Protein AF-0000000075353710 (afdb_homodimer)

Structure (mmCIF, N/CA/C/O backbone):
data_AF-0000000075353710-model_v1
#
loop_
_entity.id
_entity.type
_entity.pdbx_description
1 polymer 'Dual specificity protein phosphatase 4'
#
loop_
_atom_site.group_PDB
_atom_site.id
_atom_site.type_symbol
_atom_site.label_atom_id
_atom_site.label_alt_id
_atom_site.label_comp_id
_atom_site.label_asym_id
_atom_site.label_entity_id
_atom_site.label_seq_id
_atom_site.pdbx_PDB_ins_code
_atom_site.Cartn_x
_atom_site.Cartn_y
_atom_site.Cartn_z
_atom_site.occupancy
_atom_site.B_iso_or_equiv
_atom_site.auth_seq_id
_atom_site.auth_comp_id
_atom_site.auth_asym_id
_atom_site.auth_atom_id
_atom_site.pdbx_PDB_model_num
ATOM 1 N N . MET A 1 1 ? -8.117 -7.793 12.539 1 83.19 1 MET A N 1
ATOM 2 C CA . MET A 1 1 ? -7.996 -6.445 13.094 1 83.19 1 MET A CA 1
ATOM 3 C C . MET A 1 1 ? -7.031 -6.422 14.273 1 83.19 1 MET A C 1
ATOM 5 O O . MET A 1 1 ? -7.195 -7.184 15.227 1 83.19 1 MET A O 1
ATOM 9 N N . THR A 1 2 ? -5.949 -5.676 14.156 1 84.69 2 THR A N 1
ATOM 10 C CA . THR A 1 2 ? -4.992 -5.445 15.234 1 84.69 2 THR A CA 1
ATOM 11 C C . THR A 1 2 ? -4.996 -3.98 15.656 1 84.69 2 THR A C 1
ATOM 13 O O . THR A 1 2 ? -5.121 -3.086 14.812 1 84.69 2 THR A O 1
ATOM 16 N N . TYR A 1 3 ? -5 -3.76 16.984 1 93.5 3 TYR A N 1
ATOM 17 C CA . TYR A 1 3 ? -5.031 -2.369 17.422 1 93.5 3 TYR A CA 1
ATOM 18 C C . TYR A 1 3 ? -4.293 -2.203 18.75 1 93.5 3 TYR A C 1
ATOM 20 O O . TYR A 1 3 ? -4.004 -3.186 19.438 1 93.5 3 TYR A O 1
ATOM 28 N N . ASN A 1 4 ? -3.84 -0.973 19.094 1 96.5 4 ASN A N 1
ATOM 29 C CA . ASN A 1 4 ? -3.236 -0.579 20.359 1 96.5 4 ASN A CA 1
ATOM 30 C C . ASN A 1 4 ? -3.842 0.718 20.891 1 96.5 4 ASN A C 1
ATOM 32 O O . ASN A 1 4 ? -4.109 1.643 20.125 1 96.5 4 ASN A O 1
ATOM 36 N N . PHE A 1 5 ? -4.102 0.76 22.188 1 98.5 5 PHE A N 1
ATOM 37 C CA . PHE A 1 5 ? -4.402 2.021 22.844 1 98.5 5 PHE A CA 1
ATOM 38 C C . PHE A 1 5 ? -3.152 2.887 22.953 1 98.5 5 PHE A C 1
ATOM 40 O O . PHE A 1 5 ? -2.225 2.551 23.703 1 98.5 5 PHE A O 1
ATOM 47 N N . ILE A 1 6 ? -3.166 4.012 22.234 1 98.62 6 ILE A N 1
ATOM 48 C CA . ILE A 1 6 ? -2.07 4.961 22.375 1 98.62 6 ILE A CA 1
ATOM 49 C C . ILE A 1 6 ? -2.281 5.816 23.625 1 98.62 6 ILE A C 1
ATOM 51 O O . ILE A 1 6 ? -1.326 6.133 24.328 1 98.62 6 ILE A O 1
ATOM 55 N N . ARG A 1 7 ? -3.473 6.234 23.75 1 98.31 7 ARG A N 1
ATOM 56 C CA . ARG A 1 7 ? -4.043 6.844 24.953 1 98.31 7 ARG A CA 1
ATOM 57 C C . ARG A 1 7 ? -5.309 6.109 25.391 1 98.31 7 ARG A C 1
ATOM 59 O O . ARG A 1 7 ? -5.887 5.344 24.609 1 98.31 7 ARG A O 1
ATOM 66 N N . PRO A 1 8 ? -5.723 6.348 26.625 1 98.06 8 PRO A N 1
ATOM 67 C CA . PRO A 1 8 ? -6.941 5.668 27.062 1 98.06 8 PRO A CA 1
ATOM 68 C C . PRO A 1 8 ? -8.133 5.922 26.141 1 98.06 8 PRO A C 1
ATOM 70 O O . PRO A 1 8 ? -9.031 5.086 26.047 1 98.06 8 PRO A O 1
ATOM 73 N N . ASP A 1 9 ? -8.094 7.027 25.422 1 98.5 9 ASP A N 1
ATOM 74 C CA . ASP A 1 9 ? -9.242 7.383 24.594 1 98.5 9 ASP A CA 1
ATOM 75 C C . ASP A 1 9 ? -8.875 7.441 23.125 1 98.5 9 ASP A C 1
ATOM 77 O O . ASP A 1 9 ? -9.594 8.031 22.312 1 98.5 9 ASP A O 1
ATOM 81 N N . LEU A 1 10 ? -7.703 6.922 22.734 1 98.75 10 LEU A N 1
ATOM 82 C CA . LEU A 1 10 ? -7.23 6.992 21.359 1 98.75 10 LEU A CA 1
ATOM 83 C C . LEU A 1 10 ? -6.566 5.684 20.938 1 98.75 10 LEU A C 1
ATOM 85 O O . LEU A 1 10 ? -5.543 5.293 21.516 1 98.75 10 LEU A O 1
ATOM 89 N N . ILE A 1 11 ? -7.184 5.012 19.984 1 98.81 11 ILE A N 1
ATOM 90 C CA . ILE A 1 11 ? -6.699 3.729 19.484 1 98.81 11 ILE A CA 1
ATOM 91 C C . ILE A 1 11 ? -6.219 3.877 18.047 1 98.81 11 ILE A C 1
ATOM 93 O O . ILE A 1 11 ? -6.836 4.586 17.25 1 98.81 11 ILE A O 1
ATOM 97 N N . VAL A 1 12 ? -5.07 3.271 17.766 1 98.38 12 VAL A N 1
ATOM 98 C CA . VAL A 1 12 ? -4.582 3.133 16.391 1 98.38 12 VAL A CA 1
ATOM 99 C C . VAL A 1 12 ? -4.613 1.664 15.984 1 98.38 12 VAL A C 1
ATOM 101 O O . VAL A 1 12 ? -4.227 0.785 16.75 1 98.38 12 VAL A O 1
ATOM 104 N N . GLY A 1 13 ? -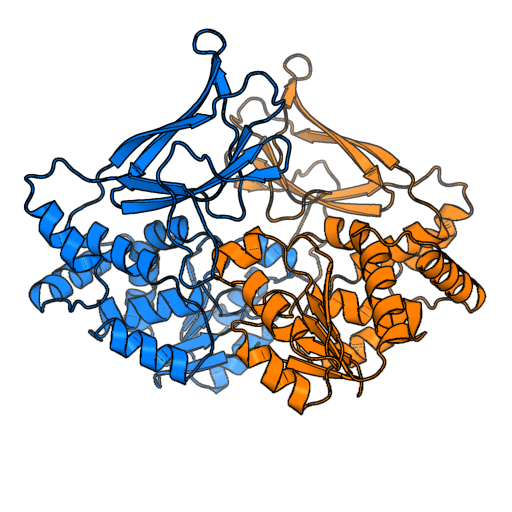5.117 1.434 14.742 1 95.62 13 GLY A N 1
ATOM 105 C CA . GLY A 1 13 ? -5.168 0.032 14.359 1 95.62 13 GLY A CA 1
ATOM 106 C C . GLY A 1 13 ? -5.34 -0.172 12.867 1 95.62 13 GLY A C 1
ATOM 107 O O . GLY A 1 13 ? -5.184 0.767 12.086 1 95.62 13 GLY A O 1
ATOM 108 N N . SER A 1 14 ? -5.555 -1.456 12.531 1 92.81 14 SER A N 1
ATOM 109 C CA . SER A 1 14 ? -5.781 -1.874 11.148 1 92.81 14 SER A CA 1
ATOM 110 C C . SER A 1 14 ? -7.266 -1.824 10.797 1 92.81 14 SER A C 1
ATOM 112 O O . SER A 1 14 ? -8.109 -1.581 11.664 1 92.81 14 SER A O 1
ATOM 114 N N . CYS A 1 15 ? -7.598 -2.018 9.633 1 93.12 15 CYS A N 1
ATOM 115 C CA . CYS A 1 15 ? -8.945 -1.779 9.125 1 93.12 15 CYS A CA 1
ATOM 116 C C . CYS A 1 15 ? -9.914 -2.846 9.617 1 93.12 15 CYS A C 1
ATOM 118 O O . CYS A 1 15 ? -9.508 -3.979 9.891 1 93.12 15 CYS A O 1
ATOM 120 N N . LEU A 1 16 ? -11.18 -2.439 9.734 1 92.75 16 LEU A N 1
ATOM 121 C CA . LEU A 1 16 ? -12.258 -3.4 9.938 1 92.75 16 LEU A CA 1
ATOM 122 C C . LEU A 1 16 ? -12.445 -4.277 8.703 1 92.75 16 LEU A C 1
ATOM 124 O O . LEU A 1 16 ? -12.25 -3.816 7.574 1 92.75 16 LEU A O 1
ATOM 128 N N . GLN A 1 17 ? -12.859 -5.473 8.938 1 86.12 17 GLN A N 1
ATOM 129 C CA . GLN A 1 17 ? -13.047 -6.398 7.828 1 86.12 17 GLN A CA 1
ATOM 130 C C . GLN A 1 17 ? -14.523 -6.715 7.609 1 86.12 17 GLN A C 1
ATOM 132 O O . GLN A 1 17 ? -14.945 -6.965 6.48 1 86.12 17 GLN A O 1
ATOM 137 N N . THR A 1 18 ? -15.266 -6.754 8.664 1 89.19 18 THR A N 1
ATOM 138 C CA . THR A 1 18 ? -16.672 -7.113 8.625 1 89.19 18 THR A CA 1
ATOM 139 C C . THR A 1 18 ? -17.484 -6.223 9.562 1 89.19 18 THR A C 1
ATOM 141 O O . THR A 1 18 ? -16.938 -5.566 10.445 1 89.19 18 THR A O 1
ATOM 144 N N . PRO A 1 19 ? -18.797 -6.191 9.359 1 93.12 19 PRO A N 1
ATOM 145 C CA . PRO A 1 19 ? -19.656 -5.434 10.266 1 93.12 19 PRO A CA 1
ATOM 146 C C . PRO A 1 19 ? -19.516 -5.863 11.719 1 93.12 19 PRO A C 1
ATOM 148 O O . PRO A 1 19 ? -19.594 -5.031 12.625 1 93.12 19 PRO A O 1
ATOM 151 N N . GLU A 1 20 ? -19.203 -7.086 11.961 1 94.31 20 GLU A N 1
ATOM 152 C CA . GLU A 1 20 ? -19.062 -7.609 13.32 1 94.31 20 GLU A CA 1
ATOM 153 C C . GLU A 1 20 ? -17.891 -6.957 14.047 1 94.31 20 GLU A C 1
ATOM 155 O O . GLU A 1 20 ? -17.844 -6.949 15.281 1 94.31 20 GLU A O 1
ATOM 160 N N . ASP A 1 21 ? -16.969 -6.418 13.289 1 94.81 21 ASP A N 1
ATOM 161 C CA . ASP A 1 21 ? -15.852 -5.719 13.898 1 94.81 21 ASP A CA 1
ATOM 162 C C . ASP A 1 21 ? -16.312 -4.477 14.656 1 94.81 21 ASP A C 1
ATOM 164 O O . ASP A 1 21 ? -15.672 -4.039 15.609 1 94.81 21 ASP A O 1
ATOM 168 N N . VAL A 1 22 ? -17.422 -3.93 14.227 1 97.56 22 VAL A N 1
ATOM 169 C CA . VAL A 1 22 ? -18.016 -2.793 14.922 1 97.56 22 VAL A CA 1
ATOM 170 C C . VAL A 1 22 ? -18.391 -3.197 16.344 1 97.56 22 VAL A C 1
ATOM 172 O O . VAL A 1 22 ? -18.172 -2.438 17.297 1 97.56 22 VAL A O 1
ATOM 175 N N . ASP A 1 23 ? -18.953 -4.387 16.484 1 97.44 23 ASP A N 1
ATOM 176 C CA . ASP A 1 23 ? -19.328 -4.879 17.812 1 97.44 23 ASP A CA 1
ATOM 177 C C . ASP A 1 23 ? -18.125 -4.996 18.734 1 97.44 23 ASP A C 1
ATOM 179 O O . ASP A 1 23 ? -18.188 -4.641 19.906 1 97.44 23 ASP A O 1
ATOM 183 N N . LYS A 1 24 ? -17.062 -5.512 18.203 1 96.62 24 LYS A N 1
ATOM 184 C CA . LYS A 1 24 ? -15.836 -5.652 18.984 1 96.62 24 LYS A CA 1
ATOM 185 C C . LYS A 1 24 ? -15.336 -4.297 19.469 1 96.62 24 LYS A C 1
ATOM 187 O O . LYS A 1 24 ? -14.867 -4.176 20.609 1 96.62 24 LYS A O 1
ATOM 192 N N . LEU A 1 25 ? -15.406 -3.316 18.656 1 97.88 25 LEU A N 1
ATOM 193 C CA . LEU A 1 25 ? -14.953 -1.976 19 1 97.88 25 LEU A CA 1
ATOM 194 C C . LEU A 1 25 ? -15.875 -1.34 20.031 1 97.88 25 LEU A C 1
ATOM 196 O O . LEU A 1 25 ? -15.414 -0.663 20.953 1 97.88 25 LEU A O 1
ATOM 200 N N . ARG A 1 26 ? -17.156 -1.547 19.891 1 97.62 26 ARG A N 1
ATOM 201 C CA . ARG A 1 26 ? -18.109 -1.039 20.875 1 97.62 26 ARG A CA 1
ATOM 202 C C . ARG A 1 26 ? -17.844 -1.625 22.25 1 97.62 26 ARG A C 1
ATOM 204 O O . ARG A 1 26 ? -17.953 -0.926 23.266 1 97.62 26 ARG A O 1
ATOM 211 N N . GLN A 1 27 ? -17.484 -2.834 22.297 1 97.12 27 GLN A N 1
ATOM 212 C CA . GLN A 1 27 ? -17.25 -3.533 23.547 1 97.12 27 GLN A CA 1
ATOM 213 C C . GLN A 1 27 ? -16.109 -2.887 24.328 1 97.12 27 GLN A C 1
ATOM 215 O O . GLN A 1 27 ? -16.078 -2.949 25.562 1 97.12 27 GLN A O 1
ATOM 220 N N . ILE A 1 28 ? -15.266 -2.23 23.641 1 96.69 28 ILE A N 1
ATOM 221 C CA . ILE A 1 28 ? -14.141 -1.638 24.344 1 96.69 28 ILE A CA 1
ATOM 222 C C . ILE A 1 28 ? -14.328 -0.126 24.453 1 96.69 28 ILE A C 1
ATOM 224 O O . ILE A 1 28 ? -13.375 0.607 24.734 1 96.69 28 ILE A O 1
ATOM 228 N N . GLY A 1 29 ? -15.5 0.379 24.125 1 97.19 29 GLY A N 1
ATOM 229 C CA . GLY A 1 29 ? -15.875 1.749 24.438 1 97.19 29 GLY A CA 1
ATOM 230 C C . GLY A 1 29 ? -15.695 2.697 23.266 1 97.19 29 GLY A C 1
ATOM 231 O O . GLY A 1 29 ? -15.828 3.914 23.406 1 97.19 29 GLY A O 1
ATOM 232 N N . VAL A 1 30 ? -15.422 2.207 22.062 1 98.62 30 VAL A N 1
ATOM 233 C CA . VAL A 1 30 ? -15.203 3.066 20.891 1 98.62 30 VAL A CA 1
ATOM 234 C C . VAL A 1 30 ? -16.516 3.742 20.5 1 98.62 30 VAL A C 1
ATOM 236 O O . VAL A 1 30 ? -17.547 3.08 20.375 1 98.62 30 VAL A O 1
ATOM 239 N N . LYS A 1 31 ? -16.422 5.023 20.344 1 98.56 31 LYS A N 1
ATOM 240 C CA . LYS A 1 31 ? -17.578 5.805 19.922 1 98.56 31 LYS A CA 1
ATOM 241 C C . LYS A 1 31 ? -17.375 6.383 18.516 1 98.56 31 LYS A C 1
ATOM 243 O O . LYS A 1 31 ? -18.344 6.797 17.875 1 98.56 31 LYS A O 1
ATOM 248 N N . THR A 1 32 ? -16.188 6.441 18.094 1 98.69 32 THR A N 1
ATOM 249 C CA . THR A 1 32 ? -15.852 6.953 16.766 1 98.69 32 THR A CA 1
ATOM 250 C C . THR A 1 32 ? -14.898 6 16.047 1 98.69 32 THR A C 1
ATOM 252 O O . THR A 1 32 ? -13.812 5.703 16.547 1 98.69 32 THR A O 1
ATOM 255 N N . ILE A 1 33 ? -15.312 5.445 14.945 1 98.81 33 ILE A N 1
ATOM 256 C CA . ILE A 1 33 ? -14.438 4.758 14.008 1 98.81 33 ILE A CA 1
ATOM 257 C C . ILE A 1 33 ? -14 5.723 12.906 1 98.81 33 ILE A C 1
ATOM 259 O O . ILE A 1 33 ? -14.82 6.199 12.125 1 98.81 33 ILE A O 1
ATOM 263 N N . PHE A 1 34 ? -12.758 6.043 12.875 1 98.69 34 PHE A N 1
ATOM 264 C CA . PHE A 1 34 ? -12.219 7.027 11.938 1 98.69 34 PHE A CA 1
ATOM 265 C C . PHE A 1 34 ? -11.352 6.352 10.883 1 98.69 34 PHE A C 1
ATOM 267 O O . PHE A 1 34 ? -10.211 5.984 11.156 1 98.69 34 PHE A O 1
ATOM 274 N N . CYS A 1 35 ? -11.852 6.25 9.711 1 98.38 35 CYS A N 1
ATOM 275 C CA . CYS A 1 35 ? -11.273 5.473 8.625 1 98.38 35 CYS A CA 1
ATOM 276 C C . CYS A 1 35 ? -10.492 6.371 7.668 1 98.38 35 CYS A C 1
ATOM 278 O O . CYS A 1 35 ? -11.047 7.328 7.125 1 98.38 35 CYS A O 1
ATOM 280 N N . LEU A 1 36 ? -9.266 5.988 7.367 1 98.38 36 LEU A N 1
ATOM 281 C CA . LEU A 1 36 ? -8.422 6.824 6.523 1 98.38 36 LEU A CA 1
ATOM 282 C C . LEU A 1 36 ? -8.234 6.199 5.148 1 98.38 36 LEU A C 1
ATOM 284 O O . LEU A 1 36 ? -7.527 6.75 4.301 1 98.38 36 LEU A O 1
ATOM 288 N N . GLN A 1 37 ? -8.859 5.113 4.863 1 95.62 37 GLN A N 1
ATOM 289 C CA . GLN A 1 37 ? -8.664 4.352 3.635 1 95.62 37 GLN A CA 1
ATOM 290 C C . GLN A 1 37 ? -9.32 5.047 2.445 1 95.62 37 GLN A C 1
ATOM 292 O O . GLN A 1 37 ? -10.352 5.707 2.596 1 95.62 37 GLN A O 1
ATOM 297 N N . GLN A 1 38 ? -8.703 4.852 1.292 1 92.94 38 GLN A N 1
ATOM 298 C CA . GLN A 1 38 ? -9.297 5.234 0.016 1 92.94 38 GLN A CA 1
ATOM 299 C C . GLN A 1 38 ? -9.922 4.031 -0.683 1 92.94 38 GLN A C 1
ATOM 301 O O . GLN A 1 38 ? -9.742 2.893 -0.245 1 92.94 38 GLN A O 1
ATOM 306 N N . ASP A 1 39 ? -10.609 4.273 -1.779 1 86.69 39 ASP A N 1
ATOM 307 C CA . ASP A 1 39 ? -11.352 3.232 -2.484 1 86.69 39 ASP A CA 1
ATOM 308 C C . ASP A 1 39 ? -10.414 2.125 -2.967 1 86.69 39 ASP A C 1
ATOM 310 O O . ASP A 1 39 ? -10.734 0.94 -2.852 1 86.69 39 ASP A O 1
ATOM 314 N N . PRO A 1 40 ? -9.258 2.486 -3.475 1 85.62 40 PRO A N 1
ATOM 315 C CA . PRO A 1 40 ? -8.375 1.406 -3.926 1 85.62 40 PRO A CA 1
ATOM 316 C C . PRO A 1 40 ? -7.977 0.459 -2.797 1 85.62 40 PRO A C 1
ATOM 318 O O . PRO A 1 40 ? -7.789 -0.737 -3.029 1 85.62 40 PRO A O 1
ATOM 321 N N . ASP A 1 41 ? -7.812 0.987 -1.573 1 89.06 41 ASP A N 1
ATOM 322 C CA . ASP A 1 41 ? -7.508 0.158 -0.411 1 89.06 41 ASP A CA 1
ATOM 323 C C . ASP A 1 41 ? -8.625 -0.854 -0.152 1 89.06 41 ASP A C 1
ATOM 325 O O . ASP A 1 41 ? -8.352 -2.037 0.071 1 89.06 41 ASP A O 1
ATOM 329 N N . LEU A 1 42 ? -9.789 -0.311 -0.233 1 87.19 42 LEU A N 1
ATOM 330 C CA . LEU A 1 42 ? -10.977 -1.101 0.081 1 87.19 42 LEU A CA 1
ATOM 331 C C . LEU A 1 42 ? -11.195 -2.193 -0.962 1 87.19 42 LEU A C 1
ATOM 333 O O . LEU A 1 42 ? -11.539 -3.324 -0.618 1 87.19 42 LEU A O 1
ATOM 337 N N . GLU A 1 43 ? -10.992 -1.803 -2.203 1 83.38 43 GLU A N 1
ATOM 338 C CA . GLU A 1 43 ? -11.203 -2.742 -3.301 1 83.38 43 GLU A CA 1
ATOM 339 C C . GLU A 1 43 ? -10.234 -3.918 -3.217 1 83.38 43 GLU A C 1
ATOM 341 O O . GLU A 1 43 ? -10.625 -5.07 -3.41 1 83.38 43 GLU A O 1
ATOM 346 N N . TYR A 1 44 ? -9.047 -3.664 -2.934 1 83.31 44 TYR A N 1
ATOM 347 C CA . TYR A 1 44 ? -8.039 -4.719 -2.902 1 83.31 44 TYR A CA 1
ATOM 348 C C . TYR A 1 44 ? -8.344 -5.723 -1.796 1 83.31 44 TYR A C 1
ATOM 350 O O . TYR A 1 44 ? -8.164 -6.93 -1.979 1 83.31 44 TYR A O 1
ATOM 358 N N . PHE A 1 45 ? -8.766 -5.223 -0.678 1 82.12 45 PHE A N 1
ATOM 359 C CA . PHE A 1 45 ? -8.945 -6.09 0.479 1 82.12 45 PHE A CA 1
ATOM 360 C C . PHE A 1 45 ? -10.383 -6.594 0.559 1 82.12 45 PHE A C 1
ATOM 362 O O . PHE A 1 45 ? -10.734 -7.34 1.474 1 82.12 45 PHE A O 1
ATOM 369 N N . GLY A 1 46 ? -11.156 -6.18 -0.361 1 79.62 46 GLY A N 1
ATOM 370 C CA . GLY A 1 46 ? -12.531 -6.66 -0.402 1 79.62 46 GLY A CA 1
ATOM 371 C C . GLY A 1 46 ? -13.344 -6.227 0.799 1 79.62 46 GLY A C 1
ATOM 372 O O . GLY A 1 46 ? -14.117 -7.02 1.35 1 79.62 46 GLY A O 1
ATOM 373 N N . VAL A 1 47 ? -13.078 -5.059 1.279 1 84.56 47 VAL A N 1
ATOM 374 C CA . VAL A 1 47 ? -13.797 -4.547 2.439 1 84.56 47 VAL A CA 1
ATOM 375 C C . VAL A 1 47 ? -15.078 -3.838 1.985 1 84.56 47 VAL A C 1
ATOM 377 O O . VAL A 1 47 ? -15.023 -2.895 1.191 1 84.56 47 VAL A O 1
ATOM 380 N N . ASP A 1 48 ? -16.203 -4.285 2.49 1 86.69 48 ASP A N 1
ATOM 381 C CA . ASP A 1 48 ? -17.484 -3.619 2.242 1 86.69 48 ASP A CA 1
ATOM 382 C C . ASP A 1 48 ? -17.734 -2.51 3.262 1 86.69 48 ASP A C 1
ATOM 384 O O . ASP A 1 48 ? -18.438 -2.715 4.25 1 86.69 48 ASP A O 1
ATOM 388 N N . ILE A 1 49 ? -17.266 -1.376 2.91 1 90.12 49 ILE A N 1
ATOM 389 C CA . ILE A 1 49 ? -17.328 -0.269 3.859 1 90.12 49 ILE A CA 1
ATOM 390 C C . ILE A 1 49 ? -18.766 0.176 4.055 1 90.12 49 ILE A C 1
ATOM 392 O O . ILE A 1 49 ? -19.141 0.629 5.137 1 90.12 49 ILE A O 1
ATOM 396 N N . ILE A 1 50 ? -19.547 0.075 3.031 1 89.81 50 ILE A N 1
ATOM 397 C CA . ILE A 1 50 ? -20.953 0.48 3.113 1 89.81 50 ILE A CA 1
ATOM 398 C C . ILE A 1 50 ? -21.672 -0.381 4.145 1 89.81 50 ILE A C 1
ATOM 400 O O . ILE A 1 50 ? -22.422 0.137 4.984 1 89.81 50 ILE A O 1
ATOM 404 N N . ALA A 1 51 ? -21.438 -1.682 4.062 1 91.31 51 ALA A N 1
ATOM 405 C CA . ALA A 1 51 ? -22.047 -2.584 5.031 1 91.31 51 ALA A CA 1
ATOM 406 C C . ALA A 1 51 ? -21.609 -2.252 6.453 1 91.31 51 ALA A C 1
ATOM 408 O O . ALA A 1 51 ? -22.391 -2.324 7.395 1 91.31 51 ALA A O 1
ATOM 409 N N . ILE A 1 52 ? -20.359 -1.942 6.594 1 94.12 52 ILE A N 1
ATOM 410 C CA . ILE A 1 52 ? -19.812 -1.605 7.902 1 94.12 52 ILE A CA 1
ATOM 411 C C . ILE A 1 52 ? -20.438 -0.308 8.406 1 94.12 52 ILE A C 1
ATOM 413 O O . ILE A 1 52 ? -20.859 -0.223 9.562 1 94.12 52 ILE A O 1
ATOM 417 N N . GLN A 1 53 ? -20.531 0.681 7.535 1 95.56 53 GLN A N 1
ATOM 418 C CA . GLN A 1 53 ? -21.125 1.966 7.891 1 95.56 53 GLN A CA 1
ATOM 419 C C . GLN A 1 53 ? -22.594 1.812 8.25 1 95.56 53 GLN A C 1
ATOM 421 O O . GLN A 1 53 ? -23.062 2.4 9.227 1 95.56 53 GLN A O 1
ATOM 426 N N . GLU A 1 54 ? -23.328 1.065 7.449 1 95.12 54 GLU A N 1
ATOM 427 C CA . GLU A 1 54 ? -24.734 0.833 7.719 1 95.12 54 GLU A CA 1
ATOM 428 C C . GLU A 1 54 ? -24.938 0.115 9.055 1 95.12 54 GLU A C 1
ATOM 430 O O . GLU A 1 54 ? -25.859 0.437 9.805 1 95.12 54 GLU A O 1
ATOM 435 N N . TYR A 1 55 ? -24.094 -0.873 9.273 1 96.94 55 TYR A N 1
ATOM 436 C CA . TYR A 1 55 ? -24.172 -1.597 10.539 1 96.94 55 TYR A CA 1
ATOM 437 C C . TYR A 1 55 ? -23.906 -0.665 11.719 1 96.94 55 TYR A C 1
ATOM 439 O O . TYR A 1 55 ? -24.625 -0.709 12.719 1 96.94 55 TYR A O 1
ATOM 447 N N . ALA A 1 56 ? -22.922 0.167 11.617 1 97.44 56 ALA A N 1
ATOM 448 C CA . ALA A 1 56 ? -22.609 1.135 12.664 1 97.44 56 ALA A CA 1
ATOM 449 C C . ALA A 1 56 ? -23.781 2.074 12.906 1 97.44 56 ALA A C 1
ATOM 451 O O . ALA A 1 56 ? -24.062 2.447 14.047 1 97.44 56 ALA A O 1
ATOM 452 N N . LYS A 1 57 ? -24.469 2.449 11.875 1 97.06 57 LYS A N 1
ATOM 453 C CA . LYS A 1 57 ? -25.578 3.389 11.945 1 97.06 57 LYS A CA 1
ATOM 454 C C . LYS A 1 57 ? -26.75 2.787 12.711 1 97.06 57 LYS A C 1
ATOM 456 O O . LYS A 1 57 ? -27.656 3.508 13.133 1 97.06 57 LYS A O 1
ATOM 461 N N . THR A 1 58 ? -26.75 1.471 12.82 1 97.44 58 THR A N 1
ATOM 462 C CA . THR A 1 58 ? -27.844 0.841 13.562 1 97.44 58 THR A CA 1
ATOM 463 C C . THR A 1 58 ? -27.719 1.122 15.055 1 97.44 58 THR A C 1
ATOM 465 O O . THR A 1 58 ? -28.656 0.901 15.82 1 97.44 58 THR A O 1
ATOM 468 N N . TYR A 1 59 ? -26.609 1.608 15.453 1 97 59 TYR A N 1
ATOM 469 C CA . TYR A 1 59 ? -26.375 1.952 16.844 1 97 59 TYR A CA 1
ATOM 470 C C . TYR A 1 59 ? -26.312 3.463 17.031 1 97 59 TYR A C 1
ATOM 472 O O . TYR A 1 59 ? -25.938 4.191 16.109 1 97 59 TYR A O 1
ATOM 480 N N . ASP A 1 60 ? -26.562 3.934 18.234 1 94.75 60 ASP A N 1
ATOM 481 C CA . ASP A 1 60 ? -26.531 5.359 18.531 1 94.75 60 ASP A CA 1
ATOM 482 C C . ASP A 1 60 ? -25.25 5.75 19.266 1 94.75 60 ASP A C 1
ATOM 484 O O . ASP A 1 60 ? -24.969 6.934 19.438 1 94.75 60 ASP A O 1
ATOM 488 N N . ASP A 1 61 ? -24.484 4.754 19.578 1 96.56 61 ASP A N 1
ATOM 489 C CA . ASP A 1 61 ? -23.359 5.055 20.453 1 96.56 61 ASP A CA 1
ATOM 490 C C . ASP A 1 61 ? -22.031 5 19.672 1 96.56 61 ASP A C 1
ATOM 492 O O . ASP A 1 61 ? -20.953 5.094 20.266 1 96.56 61 ASP A O 1
ATOM 496 N N . ILE A 1 62 ? -22.094 4.793 18.359 1 97.88 62 ILE A N 1
ATOM 497 C CA . ILE A 1 62 ? -20.859 4.695 17.594 1 97.88 62 ILE A CA 1
ATOM 498 C C . ILE A 1 62 ? -21.078 5.297 16.203 1 97.88 62 ILE A C 1
ATOM 500 O O . ILE A 1 62 ? -22.172 5.188 15.633 1 97.88 62 ILE A O 1
ATOM 504 N N . GLN A 1 63 ? -20.078 6.004 15.664 1 97.88 63 GLN A N 1
ATOM 505 C CA . GLN A 1 63 ? -20.141 6.633 14.352 1 97.88 63 GLN A CA 1
ATOM 506 C C . GLN A 1 63 ? -18.922 6.238 13.5 1 97.88 63 GLN A C 1
ATOM 508 O O . GLN A 1 63 ? -17.797 6.176 14.008 1 97.88 63 GLN A O 1
ATOM 513 N N . HIS A 1 64 ? -19.203 5.867 12.297 1 98.12 64 HIS A N 1
ATOM 514 C CA . HIS A 1 64 ? -18.125 5.645 11.336 1 98.12 64 HIS A CA 1
ATOM 515 C C . HIS A 1 64 ? -17.906 6.875 10.469 1 98.12 64 HIS A C 1
ATOM 517 O O . HIS A 1 64 ? -18.828 7.359 9.805 1 98.12 64 HIS A O 1
ATOM 523 N N . ILE A 1 65 ? -16.688 7.398 10.477 1 97.81 65 ILE A N 1
ATOM 524 C CA . ILE A 1 65 ? -16.312 8.586 9.719 1 97.81 65 ILE A CA 1
ATOM 525 C C . ILE A 1 65 ? -15.133 8.258 8.797 1 97.81 65 ILE A C 1
ATOM 527 O O . ILE A 1 65 ? -14.156 7.637 9.219 1 97.81 65 ILE A O 1
ATOM 531 N N . ARG A 1 66 ? -15.227 8.672 7.559 1 96.5 66 ARG A N 1
ATOM 532 C CA . ARG A 1 66 ? -14.148 8.43 6.598 1 96.5 66 ARG A CA 1
ATOM 533 C C . ARG A 1 66 ? -13.461 9.734 6.219 1 96.5 66 ARG A C 1
ATOM 535 O O . ARG A 1 66 ? -14.117 10.742 5.957 1 96.5 66 ARG A O 1
ATOM 542 N N . ALA A 1 67 ? -12.188 9.797 6.27 1 97.56 67 ALA A N 1
ATOM 543 C CA . ALA A 1 67 ? -11.32 10.898 5.844 1 97.56 67 ALA A CA 1
ATOM 544 C C . ALA A 1 67 ? -10.086 10.367 5.121 1 97.56 67 ALA A C 1
ATOM 546 O O . ALA A 1 67 ? -9.055 10.102 5.746 1 97.56 67 ALA A O 1
ATOM 547 N N . GLU A 1 68 ? -10.164 10.391 3.902 1 96.25 68 GLU A N 1
ATOM 548 C CA . GLU A 1 68 ? -9.281 9.594 3.053 1 96.25 68 GLU A CA 1
ATOM 549 C C . GLU A 1 68 ? -7.906 10.234 2.93 1 96.25 68 GLU A C 1
ATOM 551 O O . GLU A 1 68 ? -7.797 11.453 2.746 1 96.25 68 GLU A O 1
ATOM 556 N N . ILE A 1 69 ? -6.891 9.477 3.076 1 96.62 69 ILE A N 1
ATOM 557 C CA . ILE A 1 69 ? -5.512 9.82 2.758 1 96.62 69 ILE A CA 1
ATOM 558 C C . ILE A 1 69 ? -4.914 8.758 1.835 1 96.62 69 ILE A C 1
ATOM 560 O O . ILE A 1 69 ? -5.062 7.562 2.08 1 96.62 69 ILE A O 1
ATOM 564 N N . ARG A 1 70 ? -4.234 9.18 0.801 1 93.62 70 ARG A N 1
ATOM 565 C CA . ARG A 1 70 ? -3.629 8.234 -0.135 1 93.62 70 ARG A CA 1
ATOM 566 C C . ARG A 1 70 ? -2.49 7.461 0.523 1 93.62 70 ARG A C 1
ATOM 568 O O . ARG A 1 70 ? -1.626 8.055 1.172 1 93.62 70 ARG A O 1
ATOM 575 N N . ASP A 1 71 ? -2.518 6.117 0.354 1 90.5 71 ASP A N 1
ATOM 576 C CA . ASP A 1 71 ? -1.497 5.266 0.951 1 90.5 71 ASP A CA 1
ATOM 577 C C . ASP A 1 71 ? -0.141 5.477 0.281 1 90.5 71 ASP A C 1
ATOM 579 O O . ASP A 1 71 ? -0.069 5.699 -0.929 1 90.5 71 ASP A O 1
ATOM 583 N N . PHE A 1 72 ? 0.961 5.477 1.08 1 87.62 72 PHE A N 1
ATOM 584 C CA . PHE A 1 72 ? 2.35 5.559 0.639 1 87.62 72 PHE A CA 1
ATOM 585 C C . PHE A 1 72 ? 2.633 6.906 -0.006 1 87.62 72 PHE A C 1
ATOM 587 O O . PHE A 1 72 ? 3.406 6.996 -0.963 1 87.62 72 PHE A O 1
ATOM 594 N N . ASP A 1 73 ? 1.983 7.914 0.424 1 92.25 73 ASP A N 1
ATOM 595 C CA . ASP A 1 73 ? 2.139 9.258 -0.129 1 92.25 73 ASP A CA 1
ATOM 596 C C . ASP A 1 73 ? 2.238 10.297 0.982 1 92.25 73 ASP A C 1
ATOM 598 O O . ASP A 1 73 ? 1.228 10.875 1.393 1 92.25 73 ASP A O 1
ATOM 602 N N . ALA A 1 74 ? 3.441 10.562 1.288 1 92.81 74 ALA A N 1
ATOM 603 C CA . ALA A 1 74 ? 3.682 11.508 2.375 1 92.81 74 ALA A CA 1
ATOM 604 C C . ALA A 1 74 ? 3.195 12.906 2.004 1 92.81 74 ALA A C 1
ATOM 606 O O . ALA A 1 74 ? 2.783 13.672 2.873 1 92.81 74 ALA A O 1
ATOM 607 N N . PHE A 1 75 ? 3.238 13.211 0.727 1 95.31 75 PHE A N 1
ATOM 608 C CA . PHE A 1 75 ? 2.77 14.523 0.292 1 95.31 75 PHE A CA 1
ATOM 609 C C . PHE A 1 75 ? 1.258 14.633 0.451 1 95.31 75 PHE A C 1
ATOM 611 O O . PHE A 1 75 ? 0.751 15.656 0.914 1 95.31 75 PHE A O 1
ATOM 618 N N . ASP A 1 76 ? 0.581 13.633 -0.006 1 96.19 76 ASP A N 1
ATOM 619 C CA . ASP A 1 76 ? -0.864 13.633 0.203 1 96.19 76 ASP A CA 1
ATOM 620 C C . ASP A 1 76 ? -1.204 13.734 1.688 1 96.19 76 ASP A C 1
ATOM 622 O O . ASP A 1 76 ? -2.162 14.406 2.066 1 96.19 76 ASP A O 1
ATOM 626 N N . LEU A 1 77 ? -0.453 13.016 2.547 1 97.12 77 LEU A N 1
ATOM 627 C CA . LEU A 1 77 ? -0.63 13.117 3.992 1 97.12 77 LEU A CA 1
ATOM 628 C C . LEU A 1 77 ? -0.493 14.57 4.449 1 97.12 77 LEU A C 1
ATOM 630 O O . LEU A 1 77 ? -1.353 15.078 5.168 1 97.12 77 LEU A O 1
ATOM 634 N N . ARG A 1 78 ? 0.578 15.188 4 1 97.12 78 ARG A N 1
ATOM 635 C CA . ARG A 1 78 ? 0.812 16.594 4.328 1 97.12 78 ARG A CA 1
ATOM 636 C C . ARG A 1 78 ? -0.383 17.453 3.936 1 97.12 78 ARG A C 1
ATOM 638 O O . ARG A 1 78 ? -0.868 18.25 4.738 1 97.12 78 ARG A O 1
ATOM 645 N N . MET A 1 79 ? -0.917 17.266 2.791 1 97.12 79 MET A N 1
ATOM 646 C CA . MET A 1 79 ? -1.957 18.125 2.238 1 97.12 79 MET A CA 1
ATOM 647 C C . MET A 1 79 ? -3.303 17.859 2.9 1 97.12 79 MET A C 1
ATOM 649 O O . MET A 1 79 ? -4.113 18.766 3.072 1 97.12 79 MET A O 1
ATOM 653 N N . ARG A 1 80 ? -3.533 16.625 3.279 1 97.31 80 ARG A N 1
ATOM 654 C CA . ARG A 1 80 ? -4.852 16.234 3.766 1 97.31 80 ARG A CA 1
ATOM 655 C C . ARG A 1 80 ? -4.941 16.375 5.281 1 97.31 80 ARG A C 1
ATOM 657 O O . ARG A 1 80 ? -6.035 16.484 5.836 1 97.31 80 ARG A O 1
ATOM 664 N N . LEU A 1 81 ? -3.848 16.406 5.945 1 97.69 81 LEU A N 1
ATOM 665 C CA . LEU A 1 81 ? -3.783 16.281 7.398 1 97.69 81 LEU A CA 1
ATOM 666 C C . LEU A 1 81 ? -4.633 17.359 8.07 1 97.69 81 LEU A C 1
ATOM 668 O O . LEU A 1 81 ? -5.391 17.062 8.992 1 97.69 81 LEU A O 1
ATOM 672 N N . PRO A 1 82 ? -4.547 18.641 7.609 1 96.88 82 PRO A N 1
ATOM 673 C CA . PRO A 1 82 ? -5.352 19.656 8.289 1 96.88 82 PRO A CA 1
ATOM 674 C C . PRO A 1 82 ? -6.848 19.359 8.242 1 96.88 82 PRO A C 1
ATOM 676 O O . PRO A 1 82 ? -7.527 19.422 9.266 1 96.88 82 PRO A O 1
ATOM 679 N N . ALA A 1 83 ? -7.344 19.031 7.078 1 97.06 83 ALA A N 1
ATOM 680 C CA . ALA A 1 83 ? -8.766 18.719 6.938 1 97.06 83 ALA A CA 1
ATOM 681 C C . ALA A 1 83 ? -9.133 17.453 7.699 1 97.06 83 ALA A C 1
ATOM 683 O O . ALA A 1 83 ? -10.219 17.359 8.289 1 97.06 83 ALA A O 1
ATOM 684 N N . VAL A 1 84 ? -8.281 16.469 7.672 1 98.19 84 VAL A N 1
ATOM 685 C CA . VAL A 1 84 ? -8.516 15.18 8.328 1 98.19 84 VAL A CA 1
ATOM 686 C C . VAL A 1 84 ? -8.562 15.375 9.844 1 98.19 84 VAL A C 1
ATOM 688 O O . VAL A 1 84 ? -9.461 14.852 10.516 1 98.19 84 VAL A O 1
ATOM 691 N N . ILE A 1 85 ? -7.656 16.156 10.398 1 98.5 85 ILE A N 1
ATOM 692 C CA . ILE A 1 85 ? -7.609 16.391 11.844 1 98.5 85 ILE A CA 1
ATOM 693 C C . ILE A 1 85 ? -8.805 17.234 12.273 1 98.5 85 ILE A C 1
ATOM 695 O O . ILE A 1 85 ? -9.352 17.047 13.359 1 98.5 85 ILE A O 1
ATOM 699 N N . SER A 1 86 ? -9.133 18.203 11.422 1 98.25 86 SER A N 1
ATOM 700 C CA . SER A 1 86 ? -10.336 18.984 11.719 1 98.25 86 SER A CA 1
ATOM 701 C C . SER A 1 86 ? -11.555 18.078 11.891 1 98.25 86 SER A C 1
ATOM 703 O O . SER A 1 86 ? -12.297 18.219 12.859 1 98.25 86 SER A O 1
ATOM 705 N N . LYS A 1 87 ? -11.734 17.188 10.961 1 98.06 87 LYS A N 1
ATOM 706 C CA . LYS A 1 87 ? -12.844 16.25 11.016 1 98.06 87 LYS A CA 1
ATOM 707 C C . LYS A 1 87 ? -12.766 15.375 12.273 1 98.06 87 LYS A C 1
ATOM 709 O O . LYS A 1 87 ? -13.781 15.133 12.93 1 98.06 87 LYS A O 1
ATOM 714 N N . LEU A 1 88 ? -11.617 14.898 12.586 1 98.31 88 LEU A N 1
ATOM 715 C CA . LEU A 1 88 ? -11.398 14.062 13.758 1 98.31 88 LEU A CA 1
ATOM 716 C C . LEU A 1 88 ? -11.688 14.836 15.039 1 98.31 88 LEU A C 1
ATOM 718 O O . LEU A 1 88 ? -12.383 14.336 15.93 1 98.31 88 LEU A O 1
ATOM 722 N N . TYR A 1 89 ? -11.148 16.031 15.086 1 97.62 89 TYR A N 1
ATOM 723 C CA . TYR A 1 89 ? -11.312 16.938 16.219 1 97.62 89 TYR A CA 1
ATOM 724 C C . TYR A 1 89 ? -12.789 17.188 16.516 1 97.62 89 TYR A C 1
ATOM 726 O O . TYR A 1 89 ? -13.234 17.062 17.656 1 97.62 89 TYR A O 1
ATOM 734 N N . LYS A 1 90 ? -13.516 17.484 15.539 1 97.31 90 LYS A N 1
ATOM 735 C CA . LYS A 1 90 ? -14.938 17.766 15.68 1 97.31 90 LYS A CA 1
ATOM 736 C C . LYS A 1 90 ? -15.719 16.516 16.094 1 97.31 90 LYS A C 1
ATOM 738 O O . LYS A 1 90 ? -16.625 16.594 16.922 1 97.31 90 LYS A O 1
ATOM 743 N N . ALA A 1 91 ? -15.352 15.422 15.5 1 97.31 91 ALA A N 1
ATOM 744 C CA . ALA A 1 91 ? -16.016 14.156 15.828 1 97.31 91 ALA A CA 1
ATOM 745 C C . ALA A 1 91 ? -15.773 13.781 17.297 1 97.31 91 ALA A C 1
ATOM 747 O O . ALA A 1 91 ? -16.688 13.359 17.984 1 97.31 91 ALA A O 1
ATOM 748 N N . ILE A 1 92 ? -14.57 13.898 17.734 1 97.25 92 ILE A N 1
ATOM 749 C CA . ILE A 1 92 ? -14.211 13.539 19.109 1 97.25 92 ILE A CA 1
ATOM 750 C C . ILE A 1 92 ? -14.938 14.461 20.094 1 97.25 92 ILE A C 1
ATOM 752 O O . ILE A 1 92 ? -15.43 14.008 21.125 1 97.25 92 ILE A O 1
ATOM 756 N N . ASN A 1 93 ? -14.984 15.75 19.734 1 95.69 93 ASN A N 1
ATOM 757 C CA . ASN A 1 93 ? -15.68 16.703 20.594 1 95.69 93 ASN A CA 1
ATOM 758 C C . ASN A 1 93 ? -17.172 16.391 20.688 1 95.69 93 ASN A C 1
ATOM 760 O O . ASN A 1 93 ? -17.781 16.578 21.734 1 95.69 93 ASN A O 1
ATOM 764 N N . ARG A 1 94 ? -17.703 15.961 19.641 1 96 94 ARG A N 1
ATOM 765 C CA . ARG A 1 94 ? -19.141 15.672 19.578 1 96 94 ARG A CA 1
ATOM 766 C C . ARG A 1 94 ? -19.453 14.359 20.281 1 96 94 ARG A C 1
ATOM 768 O O . ARG A 1 94 ? -20.422 14.281 21.047 1 96 94 ARG A O 1
ATOM 775 N N . ASN A 1 95 ? -18.625 13.344 20.031 1 96.12 95 ASN A N 1
ATOM 776 C CA . ASN A 1 95 ? -18.984 11.984 20.406 1 96.12 95 ASN A CA 1
ATOM 777 C C . ASN A 1 95 ? -18.391 11.594 21.766 1 96.12 95 ASN A C 1
ATOM 779 O O . ASN A 1 95 ? -18.922 10.719 22.453 1 96.12 95 ASN A O 1
ATOM 783 N N . GLY A 1 96 ? -17.25 12.203 22.125 1 95.69 96 GLY A N 1
ATOM 784 C CA . GLY A 1 96 ? -16.531 11.742 23.297 1 95.69 96 GLY A CA 1
ATOM 785 C C . GLY A 1 96 ? -16.109 10.281 23.219 1 95.69 96 GLY A C 1
ATOM 786 O O . GLY A 1 96 ? -15.992 9.727 22.125 1 95.69 96 GLY A O 1
ATOM 787 N N . GLY A 1 97 ? -15.641 9.703 24.375 1 95.94 97 GLY A N 1
ATOM 788 C CA . GLY A 1 97 ? -15.305 8.289 24.422 1 95.94 97 GLY A CA 1
ATOM 789 C C . GLY A 1 97 ? -14.016 7.953 23.703 1 95.94 97 GLY A C 1
ATOM 790 O O . GLY A 1 97 ? -13.133 8.805 23.562 1 95.94 97 GLY A O 1
ATOM 791 N N . VAL A 1 98 ? -13.922 6.664 23.344 1 98.56 98 VAL A N 1
ATOM 792 C CA . VAL A 1 98 ? -12.711 6.16 22.688 1 98.56 98 VAL A CA 1
ATOM 793 C C . VAL A 1 98 ? -12.836 6.32 21.172 1 98.56 98 VAL A C 1
ATOM 795 O O . VAL A 1 98 ? -13.906 6.105 20.609 1 98.56 98 VAL A O 1
ATOM 798 N N . THR A 1 99 ? -11.82 6.781 20.562 1 98.81 99 THR A N 1
ATOM 799 C CA . THR A 1 99 ? -11.766 6.91 19.109 1 98.81 99 THR A CA 1
ATOM 800 C C . THR A 1 99 ? -10.812 5.879 18.516 1 98.81 99 THR A C 1
ATOM 802 O O . THR A 1 99 ? -9.672 5.734 18.969 1 98.81 99 THR A O 1
ATOM 805 N N . TYR A 1 100 ? -11.25 5.133 17.516 1 98.81 100 TYR A N 1
ATOM 806 C CA . TYR A 1 100 ? -10.453 4.168 16.766 1 98.81 100 TYR A CA 1
ATOM 807 C C . TYR A 1 100 ? -10.016 4.742 15.43 1 98.81 100 TYR A C 1
ATOM 809 O O . TYR A 1 100 ? -10.797 4.781 14.477 1 98.81 100 TYR A O 1
ATOM 817 N N . VAL A 1 101 ? -8.781 5.18 15.344 1 98.81 101 VAL A N 1
ATOM 818 C CA . VAL A 1 101 ? -8.227 5.668 14.086 1 98.81 101 VAL A CA 1
ATOM 819 C C . VAL A 1 101 ? -7.551 4.52 13.336 1 98.81 101 VAL A C 1
ATOM 821 O O . VAL A 1 101 ? -6.648 3.871 13.875 1 98.81 101 VAL A O 1
ATOM 824 N N . HIS A 1 102 ? -8 4.316 12.094 1 98 102 HIS A N 1
ATOM 825 C CA . HIS A 1 102 ? -7.402 3.186 11.398 1 98 102 HIS A CA 1
ATOM 826 C C . HIS A 1 102 ? -7.164 3.51 9.922 1 98 102 HIS A C 1
ATOM 828 O O . HIS A 1 102 ? -7.742 4.461 9.391 1 98 102 HIS A O 1
ATOM 834 N N . CYS A 1 103 ? -6.258 2.863 9.336 1 96.62 103 CYS A N 1
ATOM 835 C CA . CYS A 1 103 ? -6.074 2.791 7.895 1 96.62 103 CYS A CA 1
ATOM 836 C C . CYS A 1 103 ? -6.105 1.347 7.41 1 96.62 103 CYS A C 1
ATOM 838 O O . CYS A 1 103 ? -7.043 0.607 7.711 1 96.62 103 CYS A O 1
ATOM 840 N N . THR A 1 104 ? -5.176 0.914 6.594 1 91.81 104 THR A N 1
ATOM 841 C CA . THR A 1 104 ? -5.195 -0.474 6.145 1 91.81 104 THR A CA 1
ATOM 842 C C . THR A 1 104 ? -4.473 -1.376 7.141 1 91.81 104 THR A C 1
ATOM 844 O O . THR A 1 104 ? -5.043 -2.346 7.641 1 91.81 104 THR A O 1
ATOM 847 N N . ALA A 1 105 ? -3.25 -1.033 7.477 1 90.25 105 ALA A N 1
ATOM 848 C CA . ALA A 1 105 ? -2.428 -1.88 8.336 1 90.25 105 ALA A CA 1
ATOM 849 C C . ALA A 1 105 ? -2.188 -1.215 9.688 1 90.25 105 ALA A C 1
ATOM 851 O O . ALA A 1 105 ? -1.742 -1.866 10.641 1 90.25 105 ALA A O 1
ATOM 852 N N . GLY A 1 106 ? -2.518 0.116 9.789 1 92.81 106 GLY A N 1
ATOM 853 C CA . GLY A 1 106 ? -2.23 0.847 11.008 1 92.81 106 GLY A CA 1
ATOM 854 C C . GLY A 1 106 ? -0.75 1.11 11.211 1 92.81 106 GLY A C 1
ATOM 855 O O . GLY A 1 106 ? -0.267 1.127 12.344 1 92.81 106 GLY A O 1
ATOM 856 N N . LEU A 1 107 ? 0.005 1.347 10.141 1 91.31 107 LEU A N 1
ATOM 857 C CA . LEU A 1 107 ? 1.455 1.459 10.258 1 91.31 107 LEU A CA 1
ATOM 858 C C . LEU A 1 107 ? 1.927 2.852 9.859 1 91.31 107 LEU A C 1
ATOM 860 O O . LEU A 1 107 ? 3.01 3.285 10.258 1 91.31 107 LEU A O 1
ATOM 864 N N . GLY A 1 108 ? 1.168 3.529 9.023 1 93.06 108 GLY A N 1
ATOM 865 C CA . GLY A 1 108 ? 1.642 4.805 8.508 1 93.06 108 GLY A CA 1
ATOM 866 C C . GLY A 1 108 ? 0.625 5.922 8.656 1 93.06 108 GLY A C 1
ATOM 867 O O . GLY A 1 108 ? 0.777 6.801 9.5 1 93.06 108 GLY A O 1
ATOM 868 N N . ARG A 1 109 ? -0.559 5.852 7.938 1 96.88 109 ARG A N 1
ATOM 869 C CA . ARG A 1 109 ? -1.568 6.902 7.898 1 96.88 109 ARG A CA 1
ATOM 870 C C . ARG A 1 109 ? -2.211 7.098 9.266 1 96.88 109 ARG A C 1
ATOM 872 O O . ARG A 1 109 ? -2.258 8.219 9.781 1 96.88 109 ARG A O 1
ATOM 879 N N . ALA A 1 110 ? -2.664 5.992 9.859 1 98.44 110 ALA A N 1
ATOM 880 C CA . ALA A 1 110 ? -3.387 6.074 11.125 1 98.44 110 ALA A CA 1
ATOM 881 C C . ALA A 1 110 ? -2.48 6.59 12.242 1 98.44 110 ALA A C 1
ATOM 883 O O . ALA A 1 110 ? -2.848 7.516 12.977 1 98.44 110 ALA A O 1
ATOM 884 N N . PRO A 1 111 ? -1.274 6.055 12.328 1 97.75 111 PRO A N 1
ATOM 885 C CA . PRO A 1 111 ? -0.38 6.609 13.344 1 97.75 111 PRO A CA 1
ATOM 886 C C . PRO A 1 111 ? -0.071 8.086 13.117 1 97.75 111 PRO A C 1
ATOM 888 O O . PRO A 1 111 ? 0.054 8.852 14.078 1 97.75 111 PRO A O 1
ATOM 891 N N . ALA A 1 112 ? 0.077 8.5 11.883 1 98.19 112 ALA A N 1
ATOM 892 C CA . ALA A 1 112 ? 0.369 9.906 11.602 1 98.19 112 ALA A CA 1
ATOM 893 C C . ALA A 1 112 ? -0.772 10.805 12.062 1 98.19 112 ALA A C 1
ATOM 895 O O . ALA A 1 112 ? -0.537 11.875 12.625 1 98.19 112 ALA A O 1
ATOM 896 N N . VAL A 1 113 ? -1.965 10.352 11.812 1 98.81 113 VAL A N 1
ATOM 897 C CA . VAL A 1 113 ? -3.137 11.133 12.195 1 98.81 113 VAL A CA 1
ATOM 898 C C . VAL A 1 113 ? -3.242 11.203 13.719 1 98.81 113 VAL A C 1
ATOM 900 O O . VAL A 1 113 ? -3.506 12.266 14.281 1 98.81 113 VAL A O 1
ATOM 903 N N . ALA A 1 114 ? -3.033 10.078 14.367 1 98.88 114 ALA A N 1
ATOM 904 C CA . ALA A 1 114 ? -3.045 10.055 15.828 1 98.88 114 ALA A CA 1
ATOM 905 C C . ALA A 1 114 ? -1.968 10.977 16.391 1 98.88 114 ALA A C 1
ATOM 907 O O . ALA A 1 114 ? -2.215 11.711 17.359 1 98.88 114 ALA A O 1
ATOM 908 N N . LEU A 1 115 ? -0.834 10.938 15.805 1 98.38 115 LEU A N 1
ATOM 909 C CA . LEU A 1 115 ? 0.287 11.766 16.234 1 98.38 115 LEU A CA 1
ATOM 910 C C . LEU A 1 115 ? -0.029 13.242 16.062 1 98.38 115 LEU A C 1
ATOM 912 O O . LEU A 1 115 ? 0.209 14.047 16.969 1 98.38 115 LEU A O 1
ATOM 916 N N . ALA A 1 116 ? -0.529 13.594 14.914 1 98.44 116 ALA A N 1
ATOM 917 C CA . ALA A 1 116 ? -0.883 14.977 14.633 1 98.44 116 ALA A CA 1
ATOM 918 C C . ALA A 1 116 ? -1.971 15.469 15.586 1 98.44 116 ALA A C 1
ATOM 920 O O . ALA A 1 116 ? -1.949 16.625 16.016 1 98.44 116 ALA A O 1
ATOM 921 N N . TYR A 1 117 ? -2.941 14.586 15.867 1 98.75 117 TYR A N 1
ATOM 922 C CA . TYR A 1 117 ? -3.996 14.938 16.812 1 98.75 117 TYR A CA 1
ATOM 923 C C . TYR A 1 117 ? -3.42 15.242 18.188 1 98.75 117 TYR A C 1
ATOM 925 O O . TYR A 1 117 ? -3.779 16.234 18.812 1 98.75 117 TYR A O 1
ATOM 933 N N . MET A 1 118 ? -2.557 14.383 18.688 1 98.38 118 MET A N 1
ATOM 934 C CA . MET A 1 118 ? -1.91 14.602 19.984 1 98.38 118 MET A CA 1
ATOM 935 C C . MET A 1 118 ? -1.097 15.891 19.969 1 98.38 118 MET A C 1
ATOM 937 O O . MET A 1 118 ? -1.109 16.656 20.938 1 98.38 118 MET A O 1
ATOM 941 N N . PHE A 1 119 ? -0.496 16.203 18.875 1 98 119 PHE A N 1
ATOM 942 C CA . PHE A 1 119 ? 0.39 17.344 18.703 1 98 119 PHE A CA 1
ATOM 943 C C . PHE A 1 119 ? -0.411 18.641 18.578 1 98 119 PHE A C 1
ATOM 945 O O . PHE A 1 119 ? -0.25 19.547 19.391 1 98 119 PHE A O 1
ATOM 952 N N . TRP A 1 120 ? -1.383 18.656 17.688 1 97.69 120 TRP A N 1
ATOM 953 C CA . TRP A 1 120 ? -2.098 19.859 17.312 1 97.69 120 TRP A CA 1
ATOM 954 C C . TRP A 1 120 ? -3.229 20.156 18.297 1 97.69 120 TRP A C 1
ATOM 956 O O . TRP A 1 120 ? -3.568 21.312 18.531 1 97.69 120 TRP A O 1
ATOM 966 N N . VAL A 1 121 ? -3.809 19.125 18.859 1 97.25 121 VAL A N 1
ATOM 967 C CA . VAL A 1 121 ? -5.051 19.312 19.594 1 97.25 121 VAL A CA 1
ATOM 968 C C . VAL A 1 121 ? -4.801 19.109 21.094 1 97.25 121 VAL A C 1
ATOM 970 O O . VAL A 1 121 ? -5.215 19.938 21.906 1 97.25 121 VAL A O 1
ATOM 973 N N . LEU A 1 122 ? -4.098 18.078 21.438 1 96.69 122 LEU A N 1
ATOM 974 C CA . LEU A 1 122 ? -3.918 17.766 22.844 1 96.69 122 LEU A CA 1
ATOM 975 C C . LEU A 1 122 ? -2.713 18.5 23.422 1 96.69 122 LEU A C 1
ATOM 977 O O . LEU A 1 122 ? -2.523 18.547 24.641 1 96.69 122 LEU A O 1
ATOM 981 N N . GLY A 1 123 ? -1.806 19.016 22.516 1 95.5 123 GLY A N 1
ATOM 982 C CA . GLY A 1 123 ? -0.741 19.906 22.953 1 95.5 123 GLY A CA 1
ATOM 983 C C . GLY A 1 123 ? 0.532 19.172 23.328 1 95.5 123 GLY A C 1
ATOM 984 O O . GLY A 1 123 ? 1.395 19.719 24.016 1 95.5 123 GLY A O 1
ATOM 985 N N . TYR A 1 124 ? 0.694 17.938 22.938 1 96.31 124 TYR A N 1
ATOM 986 C CA . TYR A 1 124 ? 1.949 17.219 23.156 1 96.31 124 TYR A CA 1
ATOM 987 C C . TYR A 1 124 ? 3.08 17.859 22.359 1 96.31 124 TYR A C 1
ATOM 989 O O . TYR A 1 124 ? 2.855 18.406 21.281 1 96.31 124 TYR A O 1
ATOM 997 N N . LYS A 1 125 ? 4.246 17.75 22.953 1 95 125 LYS A N 1
ATOM 998 C CA . LYS A 1 125 ? 5.406 17.938 22.078 1 95 125 LYS A CA 1
ATOM 999 C C . LYS A 1 125 ? 5.496 16.828 21.047 1 95 125 LYS A C 1
ATOM 1001 O O . LYS A 1 125 ? 5.234 15.664 21.344 1 95 125 LYS A O 1
ATOM 1006 N N . LEU A 1 126 ? 5.871 17.219 19.859 1 95.25 126 LEU A N 1
ATOM 1007 C CA . LEU A 1 126 ? 5.852 16.266 18.766 1 95.25 126 LEU A CA 1
ATOM 1008 C C . LEU A 1 126 ? 6.711 15.039 19.094 1 95.25 126 LEU A C 1
ATOM 1010 O O . LEU A 1 126 ? 6.277 13.906 18.891 1 95.25 126 LEU A O 1
ATOM 1014 N N . ASN A 1 127 ? 7.895 15.305 19.594 1 93.69 127 ASN A N 1
ATOM 1015 C CA . ASN A 1 127 ? 8.805 14.211 19.906 1 93.69 127 ASN A CA 1
ATOM 1016 C C . ASN A 1 127 ? 8.266 13.328 21.016 1 93.69 127 ASN A C 1
ATOM 1018 O O . ASN A 1 127 ? 8.422 12.109 20.984 1 93.69 127 ASN A O 1
ATOM 1022 N N . GLU A 1 128 ? 7.668 13.891 22 1 95.56 128 GLU A N 1
ATOM 1023 C CA . GLU A 1 128 ? 7.086 13.133 23.109 1 95.56 128 GLU A CA 1
ATOM 1024 C C . GLU A 1 128 ? 5.906 12.289 22.625 1 95.56 128 GLU A C 1
ATOM 1026 O O . GLU A 1 128 ? 5.762 11.133 23.031 1 95.56 128 GLU A O 1
ATOM 1031 N N . ALA A 1 129 ? 5.082 12.922 21.844 1 97.19 129 ALA A N 1
ATOM 1032 C CA . ALA A 1 129 ? 3.957 12.188 21.266 1 97.19 129 ALA A CA 1
ATOM 1033 C C . ALA A 1 129 ? 4.441 11.016 20.422 1 97.19 129 ALA A C 1
ATOM 1035 O O . ALA A 1 129 ? 3.863 9.93 20.469 1 97.19 129 ALA A O 1
ATOM 1036 N N . HIS A 1 130 ? 5.438 11.297 19.641 1 96.31 130 HIS A N 1
ATOM 1037 C CA . HIS A 1 130 ? 6.023 10.266 18.797 1 96.31 130 HIS A CA 1
ATOM 1038 C C . HIS A 1 130 ? 6.566 9.109 19.625 1 96.31 130 HIS A C 1
ATOM 1040 O O . HIS A 1 130 ? 6.34 7.945 19.297 1 96.31 130 HIS A O 1
ATOM 1046 N N . GLN A 1 131 ? 7.266 9.43 20.688 1 95.94 131 GLN A N 1
ATOM 1047 C CA . GLN A 1 131 ? 7.812 8.414 21.562 1 95.94 131 GLN A CA 1
ATOM 1048 C C . GLN A 1 131 ? 6.699 7.594 22.219 1 95.94 131 GLN A C 1
ATOM 1050 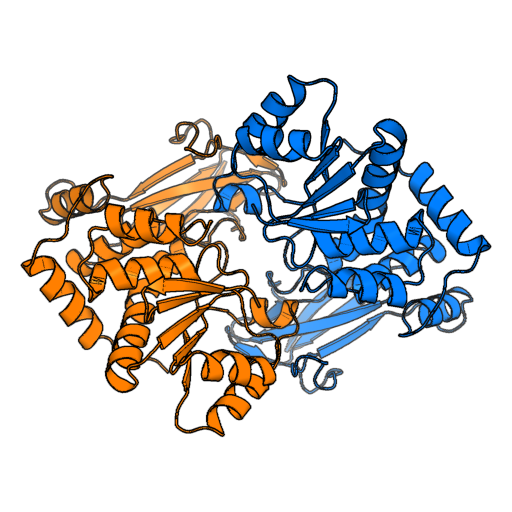O O . GLN A 1 131 ? 6.801 6.371 22.328 1 95.94 131 GLN A O 1
ATOM 1055 N N . LEU A 1 132 ? 5.699 8.266 22.672 1 97.94 132 LEU A N 1
ATOM 1056 C CA . LEU A 1 132 ? 4.562 7.57 23.266 1 97.94 132 LEU A CA 1
ATOM 1057 C C . LEU A 1 132 ? 3.928 6.605 22.266 1 97.94 132 LEU A C 1
ATOM 1059 O O . LEU A 1 132 ? 3.662 5.449 22.594 1 97.94 132 LEU A O 1
ATOM 1063 N N . LEU A 1 133 ? 3.689 7.055 21.062 1 97.94 133 LEU A N 1
ATOM 1064 C CA . LEU A 1 133 ? 3.094 6.246 20 1 97.94 133 LEU A CA 1
ATOM 1065 C C . LEU A 1 133 ? 3.926 4.996 19.75 1 97.94 133 LEU A C 1
ATOM 1067 O O . LEU A 1 133 ? 3.395 3.883 19.719 1 97.94 133 LEU A O 1
ATOM 1071 N N . LEU A 1 134 ? 5.234 5.191 19.625 1 93.56 134 LEU A N 1
ATOM 1072 C CA . LEU A 1 134 ? 6.121 4.086 19.281 1 93.56 134 LEU A CA 1
ATOM 1073 C C . LEU A 1 134 ? 6.254 3.109 20.453 1 93.56 134 LEU A C 1
ATOM 1075 O O . LEU A 1 134 ? 6.531 1.926 20.234 1 93.56 134 LEU A O 1
ATOM 1079 N N . SER A 1 135 ? 6.086 3.623 21.625 1 95.81 135 SER A N 1
ATOM 1080 C CA . SER A 1 135 ? 6.164 2.75 22.797 1 95.81 135 SER A CA 1
ATOM 1081 C C . SER A 1 135 ? 4.988 1.783 22.844 1 95.81 135 SER A C 1
ATOM 1083 O O . SER A 1 135 ? 5.062 0.736 23.484 1 95.81 135 SER A O 1
ATOM 1085 N N . LYS A 1 136 ? 3.916 2.123 22.188 1 96.06 136 LYS A N 1
ATOM 1086 C CA . LYS A 1 136 ? 2.705 1.311 22.25 1 96.06 136 LYS A CA 1
ATOM 1087 C C . LYS A 1 136 ? 2.535 0.485 20.984 1 96.06 136 LYS A C 1
ATOM 1089 O O . LYS A 1 136 ? 1.938 -0.593 21 1 96.06 136 LYS A O 1
ATOM 1094 N N . ARG A 1 137 ? 3.092 1.045 19.906 1 92 137 ARG A N 1
ATOM 1095 C CA . ARG A 1 137 ? 2.863 0.406 18.609 1 92 137 ARG A CA 1
ATOM 1096 C C . ARG A 1 137 ? 4.035 0.645 17.672 1 92 137 ARG A C 1
ATOM 1098 O O . ARG A 1 137 ? 4.336 1.788 17.328 1 92 137 ARG A O 1
ATOM 1105 N N . PRO A 1 138 ? 4.711 -0.458 17.312 1 86 138 PRO A N 1
ATOM 1106 C CA . PRO A 1 138 ? 5.688 -0.277 16.25 1 86 138 PRO A CA 1
ATOM 1107 C C . PRO A 1 138 ? 5.051 0.205 14.945 1 86 138 PRO A C 1
ATOM 1109 O O . PRO A 1 138 ? 4.145 -0.446 14.414 1 86 138 PRO A O 1
ATOM 1112 N N . CYS A 1 139 ? 5.387 1.364 14.492 1 90.12 139 CYS A N 1
ATOM 1113 C CA . CYS A 1 139 ? 4.82 1.984 13.297 1 90.12 139 CYS A CA 1
ATOM 1114 C C . CYS A 1 139 ? 5.746 3.061 12.75 1 90.12 139 CYS A C 1
ATOM 1116 O O . CYS A 1 139 ? 6.84 3.277 13.281 1 90.12 139 CYS A O 1
ATOM 1118 N N . PHE A 1 140 ? 5.258 3.707 11.586 1 88.56 140 PHE A N 1
ATOM 1119 C CA . PHE A 1 140 ? 6.172 4.602 10.883 1 88.56 140 PHE A CA 1
ATOM 1120 C C . PHE A 1 140 ? 5.445 5.848 10.391 1 88.56 140 PHE A C 1
ATOM 1122 O O . PHE A 1 140 ? 5.41 6.121 9.188 1 88.56 140 PHE A O 1
ATOM 1129 N N . PRO A 1 141 ? 4.93 6.629 11.305 1 93.81 141 PRO A N 1
ATOM 1130 C CA . PRO A 1 141 ? 4.324 7.883 10.852 1 93.81 141 PRO A CA 1
ATOM 1131 C C . PRO A 1 141 ? 5.336 8.812 10.18 1 93.81 141 PRO A C 1
ATOM 1133 O O . PRO A 1 141 ? 6.492 8.883 10.602 1 93.81 141 PRO A O 1
ATOM 1136 N N . LYS A 1 142 ? 4.941 9.508 9.133 1 93.38 142 LYS A N 1
ATOM 1137 C CA . LYS A 1 142 ? 5.832 10.445 8.445 1 93.38 142 LYS A CA 1
ATOM 1138 C C . LYS A 1 142 ? 5.879 11.789 9.164 1 93.38 142 LYS A C 1
ATOM 1140 O O . LYS A 1 142 ? 5.09 12.688 8.852 1 93.38 142 LYS A O 1
ATOM 1145 N N . LEU A 1 143 ? 6.867 11.938 9.969 1 92.94 143 LEU A N 1
ATOM 1146 C CA . LEU A 1 143 ? 7.008 13.125 10.812 1 92.94 143 LEU A CA 1
ATOM 1147 C C . LEU A 1 143 ? 7.141 14.383 9.961 1 92.94 143 LEU A C 1
ATOM 1149 O O . LEU A 1 143 ? 6.559 15.422 10.281 1 92.94 143 LEU A O 1
ATOM 1153 N N . ASP A 1 144 ? 7.895 14.266 8.914 1 90.69 144 ASP A N 1
ATOM 1154 C CA . ASP A 1 144 ? 8.148 15.43 8.078 1 90.69 144 ASP A CA 1
ATOM 1155 C C . ASP A 1 144 ? 6.852 15.953 7.461 1 90.69 144 ASP A C 1
ATOM 1157 O O . ASP A 1 144 ? 6.695 17.156 7.262 1 90.69 144 ASP A O 1
ATOM 1161 N N . ALA A 1 145 ? 5.996 15.055 7.109 1 94.5 145 ALA A N 1
ATOM 1162 C CA . ALA A 1 145 ? 4.703 15.469 6.586 1 94.5 145 ALA A CA 1
ATOM 1163 C C . ALA A 1 145 ? 3.916 16.266 7.629 1 94.5 145 ALA A C 1
ATOM 1165 O O . ALA A 1 145 ? 3.266 17.266 7.301 1 94.5 145 ALA A O 1
ATOM 1166 N N . ILE A 1 146 ? 3.941 15.836 8.844 1 96.62 146 ILE A N 1
ATOM 1167 C CA . ILE A 1 146 ? 3.246 16.5 9.938 1 96.62 146 ILE A CA 1
ATOM 1168 C C . ILE A 1 146 ? 3.854 17.891 10.172 1 96.62 146 ILE A C 1
ATOM 1170 O O . ILE A 1 146 ? 3.131 18.875 10.312 1 96.62 146 ILE A O 1
ATOM 1174 N N . LYS A 1 147 ? 5.16 17.938 10.195 1 94.94 147 LYS A N 1
ATOM 1175 C CA . LYS A 1 147 ? 5.855 19.203 10.375 1 94.94 147 LYS A CA 1
ATOM 1176 C C . LYS A 1 147 ? 5.523 20.188 9.25 1 94.94 147 LYS A C 1
ATOM 1178 O O . LYS A 1 147 ? 5.246 21.359 9.5 1 94.94 147 LYS A O 1
ATOM 1183 N N . SER A 1 148 ? 5.559 19.672 8.078 1 93.94 148 SER A N 1
ATOM 1184 C CA . SER A 1 148 ? 5.273 20.516 6.922 1 93.94 148 SER A CA 1
ATOM 1185 C C . SER A 1 148 ? 3.83 21.016 6.949 1 93.94 148 SER A C 1
ATOM 1187 O O . SER A 1 148 ? 3.561 22.172 6.613 1 93.94 148 SER A O 1
ATOM 1189 N N . ALA A 1 149 ? 2.912 20.125 7.293 1 96.25 149 ALA A N 1
ATOM 1190 C CA . ALA A 1 149 ? 1.515 20.531 7.414 1 96.25 149 ALA A CA 1
ATOM 1191 C C . ALA A 1 149 ? 1.352 21.609 8.477 1 96.25 149 ALA A C 1
ATOM 1193 O O . ALA A 1 149 ? 0.554 22.547 8.312 1 96.25 149 ALA A O 1
ATOM 1194 N N . THR A 1 150 ? 2.066 21.469 9.555 1 96.56 150 THR A N 1
ATOM 1195 C CA . THR A 1 150 ? 2.047 22.484 10.609 1 96.56 150 THR A CA 1
ATOM 1196 C C . THR A 1 150 ? 2.521 23.828 10.078 1 96.56 150 THR A C 1
ATOM 1198 O O . THR A 1 150 ? 1.887 24.859 10.328 1 96.56 150 THR A O 1
ATOM 1201 N N . ALA A 1 151 ? 3.617 23.766 9.383 1 93.62 151 ALA A N 1
ATOM 1202 C CA . ALA A 1 151 ? 4.164 24.984 8.797 1 93.62 151 ALA A CA 1
ATOM 1203 C C . ALA A 1 151 ? 3.174 25.609 7.82 1 93.62 151 ALA A C 1
ATOM 1205 O O . ALA A 1 151 ? 3.053 26.828 7.754 1 93.62 151 ALA A O 1
ATOM 1206 N N . ASP A 1 152 ? 2.506 24.797 7.07 1 94.06 152 ASP A N 1
ATOM 1207 C CA . ASP A 1 152 ? 1.522 25.281 6.105 1 94.06 152 ASP A CA 1
ATOM 1208 C C . ASP A 1 152 ? 0.401 26.047 6.805 1 94.06 152 ASP A C 1
ATOM 1210 O O . ASP A 1 152 ? -0.051 27.078 6.316 1 94.06 152 ASP A O 1
ATOM 1214 N N . ILE A 1 153 ? -0.073 25.516 7.883 1 94.81 153 ILE A N 1
ATOM 1215 C CA . ILE A 1 153 ? -1.161 26.141 8.625 1 94.81 153 ILE A CA 1
ATOM 1216 C C . ILE A 1 153 ? -0.71 27.5 9.148 1 94.81 153 ILE A C 1
ATOM 1218 O O . ILE A 1 153 ? -1.467 28.469 9.094 1 94.81 153 ILE A O 1
ATOM 1222 N N . LEU A 1 154 ? 0.492 27.562 9.578 1 93.88 154 LEU A N 1
ATOM 1223 C CA . LEU A 1 154 ? 0.944 28.734 10.328 1 93.88 154 LEU A CA 1
ATOM 1224 C C . LEU A 1 154 ? 1.522 29.797 9.391 1 93.88 154 LEU A C 1
ATOM 1226 O O . LEU A 1 154 ? 1.562 30.969 9.734 1 93.88 154 LEU A O 1
ATOM 1230 N N . THR A 1 155 ? 2.01 29.391 8.148 1 90.62 155 THR A N 1
ATOM 1231 C CA . THR A 1 155 ? 2.699 30.359 7.297 1 90.62 155 THR A CA 1
ATOM 1232 C C . THR A 1 155 ? 2.016 30.453 5.938 1 90.62 155 THR A C 1
ATOM 1234 O O . THR A 1 155 ? 2.32 31.359 5.152 1 90.62 155 THR A O 1
ATOM 1237 N N . GLY A 1 156 ? 1.072 29.578 5.703 1 88.44 156 GLY A N 1
ATOM 1238 C CA . GLY A 1 156 ? 0.444 29.562 4.395 1 88.44 156 GLY A CA 1
ATOM 1239 C C . GLY A 1 156 ? 1.095 28.594 3.436 1 88.44 156 GLY A C 1
ATOM 1240 O O . GLY A 1 156 ? 2.125 27.984 3.754 1 88.44 156 GLY A O 1
ATOM 1241 N N . LEU A 1 157 ? 0.408 28.406 2.344 1 89.06 157 LEU A N 1
ATOM 1242 C CA . LEU A 1 157 ? 0.853 27.453 1.334 1 89.06 157 LEU A CA 1
ATOM 1243 C C . LEU A 1 157 ? 1.292 28.172 0.063 1 89.06 157 LEU A C 1
ATOM 1245 O O . LEU A 1 157 ? 0.481 28.406 -0.837 1 89.06 157 LEU A O 1
ATOM 1249 N N . ARG A 1 158 ? 2.549 28.547 -0.006 1 89.12 158 ARG A N 1
ATOM 1250 C CA . ARG A 1 158 ? 3.105 29.156 -1.207 1 89.12 158 ARG A CA 1
ATOM 1251 C C . ARG A 1 158 ? 3.746 28.109 -2.111 1 89.12 158 ARG A C 1
ATOM 1253 O O . ARG A 1 158 ? 4.395 27.188 -1.628 1 89.12 158 ARG A O 1
ATOM 1260 N N . LYS A 1 159 ? 3.52 28.344 -3.34 1 93.12 159 LYS A N 1
ATOM 1261 C CA . LYS A 1 159 ? 4.055 27.375 -4.297 1 93.12 159 LYS A CA 1
ATOM 1262 C C . LYS A 1 159 ? 5.078 28.016 -5.223 1 93.12 159 LYS A C 1
ATOM 1264 O O . LYS A 1 159 ? 5.047 29.234 -5.438 1 93.12 159 LYS A O 1
ATOM 1269 N N . GLU A 1 160 ? 5.918 27.281 -5.66 1 93.56 160 GLU A N 1
ATOM 1270 C CA . GLU A 1 160 ? 6.906 27.703 -6.648 1 93.56 160 GLU A CA 1
ATOM 1271 C C . GLU A 1 160 ? 7.031 26.672 -7.77 1 93.56 160 GLU A C 1
ATOM 1273 O O . GLU A 1 160 ? 6.848 25.469 -7.543 1 93.56 160 GLU A O 1
ATOM 1278 N N . LEU A 1 161 ? 7.324 27.188 -8.859 1 95.5 161 LEU A N 1
ATOM 1279 C CA . LEU A 1 161 ? 7.539 26.312 -10.008 1 95.5 161 LEU A CA 1
ATOM 1280 C C . LEU A 1 161 ? 8.922 25.672 -9.953 1 95.5 161 LEU A C 1
ATOM 1282 O O . LEU A 1 161 ? 9.93 26.375 -9.797 1 95.5 161 LEU A O 1
ATOM 1286 N N . VAL A 1 162 ? 8.984 24.422 -9.984 1 96.25 162 VAL A N 1
ATOM 1287 C CA . VAL A 1 162 ? 10.242 23.672 -9.984 1 96.25 162 VAL A CA 1
ATOM 1288 C C . VAL A 1 162 ? 10.367 22.875 -11.281 1 96.25 162 VAL A C 1
ATOM 1290 O O . VAL A 1 162 ? 9.391 22.281 -11.75 1 96.25 162 VAL A O 1
ATOM 1293 N N . THR A 1 163 ? 11.516 22.875 -11.82 1 95.94 163 THR A N 1
ATOM 1294 C CA . THR A 1 163 ? 11.781 22.141 -13.047 1 95.94 163 THR A CA 1
ATOM 1295 C C . THR A 1 163 ? 12.703 20.953 -12.781 1 95.94 163 THR A C 1
ATOM 1297 O O . THR A 1 163 ? 13.773 21.109 -12.203 1 95.94 163 THR A O 1
ATOM 1300 N N . PHE A 1 164 ? 12.266 19.812 -13.203 1 96.81 164 PHE A N 1
ATOM 1301 C CA . PHE A 1 164 ? 13.062 18.594 -13.172 1 96.81 164 PHE A CA 1
ATOM 1302 C C . PHE A 1 164 ? 13.516 18.203 -14.578 1 96.81 164 PHE A C 1
ATOM 1304 O O . PHE A 1 164 ? 12.734 18.281 -15.531 1 96.81 164 PHE A O 1
ATOM 1311 N N . SER A 1 165 ? 14.766 17.891 -14.633 1 95.12 165 SER A N 1
ATOM 1312 C CA . SER A 1 165 ? 15.273 17.594 -15.961 1 95.12 165 SER A CA 1
ATOM 1313 C C . SER A 1 165 ? 16.219 16.391 -15.93 1 95.12 165 SER A C 1
ATOM 1315 O O . SER A 1 165 ? 16.875 16.141 -14.922 1 95.12 165 SER A O 1
ATOM 1317 N N . TRP A 1 166 ? 16.219 15.656 -16.953 1 95.06 166 TRP A N 1
ATOM 1318 C CA . TRP A 1 166 ? 17.125 14.531 -17.172 1 95.06 166 TRP A CA 1
ATOM 1319 C C . TRP A 1 166 ? 17.766 14.633 -18.547 1 95.06 166 TRP A C 1
ATOM 1321 O O . TRP A 1 166 ? 17.078 14.727 -19.562 1 95.06 166 TRP A O 1
ATOM 1331 N N . LYS A 1 167 ? 19.078 14.594 -18.438 1 90.12 167 LYS A N 1
ATOM 1332 C CA . LYS A 1 167 ? 19.812 14.68 -19.688 1 90.12 167 LYS A CA 1
ATOM 1333 C C . LYS A 1 167 ? 19.984 13.305 -20.328 1 90.12 167 LYS A C 1
ATOM 1335 O O . LYS A 1 167 ? 20.375 12.352 -19.641 1 90.12 167 LYS A O 1
ATOM 1340 N N . GLY A 1 168 ? 19.562 13.109 -21.562 1 77.56 168 GLY A N 1
ATOM 1341 C CA . GLY A 1 168 ? 19.844 11.867 -22.266 1 77.56 168 GLY A CA 1
ATOM 1342 C C . GLY A 1 168 ? 18.969 11.656 -23.484 1 77.56 168 GLY A C 1
ATOM 1343 O O . GLY A 1 168 ? 17.734 11.734 -23.406 1 77.56 168 GLY A O 1
ATOM 1344 N N . LYS A 1 169 ? 19.641 11.531 -24.594 1 73.69 169 LYS A N 1
ATOM 1345 C CA . LYS A 1 169 ? 18.922 11.281 -25.859 1 73.69 169 LYS A CA 1
ATOM 1346 C C . LYS A 1 169 ? 18.703 9.781 -26.078 1 73.69 169 LYS A C 1
ATOM 1348 O O . LYS A 1 169 ? 17.859 9.383 -26.875 1 73.69 169 LYS A O 1
ATOM 1353 N N . ASN A 1 170 ? 19.328 8.992 -25.234 1 83.12 170 ASN A N 1
ATOM 1354 C CA . ASN A 1 170 ? 19.312 7.57 -25.562 1 83.12 170 ASN A CA 1
ATOM 1355 C C . ASN A 1 170 ? 18.312 6.801 -24.703 1 83.12 170 ASN A C 1
ATOM 1357 O O . ASN A 1 170 ? 18.328 5.566 -24.688 1 83.12 170 ASN A O 1
ATOM 1361 N N . CYS A 1 171 ? 17.547 7.531 -24 1 88.81 171 CYS A N 1
ATOM 1362 C CA . CYS A 1 171 ? 16.562 6.801 -23.219 1 88.81 171 CYS A CA 1
ATOM 1363 C C . CYS A 1 171 ? 15.188 6.84 -23.875 1 88.81 171 CYS A C 1
ATOM 1365 O O . CYS A 1 171 ? 14.844 7.82 -24.531 1 88.81 171 CYS A O 1
ATOM 1367 N N . THR A 1 172 ? 14.453 5.82 -23.75 1 90.75 172 THR A N 1
ATOM 1368 C CA . THR A 1 172 ? 13.133 5.699 -24.359 1 90.75 172 THR A CA 1
ATOM 1369 C C . THR A 1 172 ? 12.062 6.297 -23.438 1 90.75 172 THR A C 1
ATOM 1371 O O . THR A 1 172 ? 11.055 6.82 -23.922 1 90.75 172 THR A O 1
ATOM 1374 N N . SER A 1 173 ? 12.328 6.219 -22.172 1 93.69 173 SER A N 1
ATOM 1375 C CA . SER A 1 173 ? 11.359 6.754 -21.219 1 93.69 173 SER A CA 1
ATOM 1376 C C . SER A 1 173 ? 12.055 7.27 -19.953 1 93.69 173 SER A C 1
ATOM 1378 O O . SER A 1 173 ? 13.016 6.664 -19.484 1 93.69 173 SER A O 1
ATOM 1380 N N . VAL A 1 174 ? 11.625 8.398 -19.531 1 95.38 174 VAL A N 1
ATOM 1381 C CA . VAL A 1 174 ? 12.086 8.969 -18.281 1 95.38 174 VAL A CA 1
ATOM 1382 C C . VAL A 1 174 ? 10.891 9.352 -17.406 1 95.38 174 VAL A C 1
ATOM 1384 O O . VAL A 1 174 ? 10.008 10.086 -17.859 1 95.38 174 VAL A O 1
ATOM 1387 N N . GLU A 1 175 ? 10.867 8.781 -16.203 1 95.5 175 GLU A N 1
ATOM 1388 C CA . GLU A 1 175 ? 9.82 9.086 -15.234 1 95.5 175 GLU A CA 1
ATOM 1389 C C . GLU A 1 175 ? 10.422 9.539 -13.906 1 95.5 175 GLU A C 1
ATOM 1391 O O . GLU A 1 175 ? 11.641 9.461 -13.711 1 95.5 175 GLU A O 1
ATOM 1396 N N . ILE A 1 176 ? 9.609 10.125 -13.164 1 95.44 176 ILE A N 1
ATOM 1397 C CA . ILE A 1 176 ? 10.047 10.555 -11.836 1 95.44 176 ILE A CA 1
ATOM 1398 C C . ILE A 1 176 ? 9.055 10.062 -10.781 1 95.44 176 ILE A C 1
ATOM 1400 O O . ILE A 1 176 ? 7.855 9.945 -11.0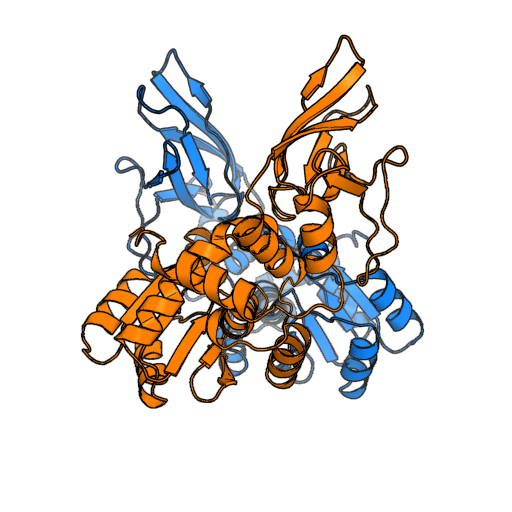55 1 95.44 176 ILE A O 1
ATOM 1404 N N . SER A 1 177 ? 9.523 9.633 -9.594 1 92.06 177 SER A N 1
ATOM 1405 C CA . SER A 1 177 ? 8.711 9.227 -8.453 1 92.06 177 SER A CA 1
ATOM 1406 C C . SER A 1 177 ? 9.117 9.977 -7.191 1 92.06 177 SER A C 1
ATOM 1408 O O . SER A 1 177 ? 10.266 10.406 -7.059 1 92.06 177 SER A O 1
ATOM 1410 N N . GLY A 1 178 ? 8.094 10.125 -6.27 1 91.88 178 GLY A N 1
ATOM 1411 C CA . GLY A 1 178 ? 8.289 10.93 -5.078 1 91.88 178 GLY A CA 1
ATOM 1412 C C . GLY A 1 178 ? 7.645 12.297 -5.168 1 91.88 178 GLY A C 1
ATOM 1413 O O . GLY A 1 178 ? 6.445 12.406 -5.43 1 91.88 178 GLY A O 1
ATOM 1414 N N . ILE A 1 179 ? 8.477 13.305 -5.012 1 94.5 179 ILE A N 1
ATOM 1415 C CA . ILE A 1 179 ? 8.055 14.703 -5.051 1 94.5 179 ILE A CA 1
ATOM 1416 C C . ILE A 1 179 ? 6.648 14.836 -4.469 1 94.5 179 ILE A C 1
ATOM 1418 O O . ILE A 1 179 ? 6.434 14.578 -3.281 1 94.5 179 ILE A O 1
ATOM 1422 N N . ASP A 1 180 ? 5.613 15.195 -5.305 1 95.75 180 ASP A N 1
ATOM 1423 C CA . ASP A 1 180 ? 4.277 15.43 -4.77 1 95.75 180 ASP A CA 1
ATOM 1424 C C . ASP A 1 180 ? 3.312 14.328 -5.188 1 95.75 180 ASP A C 1
ATOM 1426 O O . ASP A 1 180 ? 2.094 14.516 -5.152 1 95.75 180 ASP A O 1
ATOM 1430 N N . ILE A 1 181 ? 3.836 13.172 -5.602 1 90.94 181 ILE A N 1
ATOM 1431 C CA . ILE A 1 181 ? 2.938 12.125 -6.074 1 90.94 181 ILE A CA 1
ATOM 1432 C C . ILE A 1 181 ? 3.131 10.859 -5.238 1 90.94 181 ILE A C 1
ATOM 1434 O O . ILE A 1 181 ? 2.355 9.906 -5.352 1 90.94 181 ILE A O 1
ATOM 1438 N N . GLY A 1 182 ? 4.184 10.883 -4.379 1 89.5 182 GLY A N 1
ATOM 1439 C CA . GLY A 1 182 ? 4.461 9.703 -3.57 1 89.5 182 GLY A CA 1
ATOM 1440 C C . GLY A 1 182 ? 5.312 8.68 -4.289 1 89.5 182 GLY A C 1
ATOM 1441 O O . GLY A 1 182 ? 5.586 8.812 -5.484 1 89.5 182 GLY A O 1
ATOM 1442 N N . TRP A 1 183 ? 5.715 7.672 -3.648 1 86.81 183 TRP A N 1
ATOM 1443 C CA . TRP A 1 183 ? 6.66 6.691 -4.172 1 86.81 183 TRP A CA 1
ATOM 1444 C C . TRP A 1 183 ? 5.934 5.578 -4.918 1 86.81 183 TRP A C 1
ATOM 1446 O O . TRP A 1 183 ? 6.559 4.805 -5.648 1 86.81 183 TRP A O 1
ATOM 1456 N N . GLY A 1 184 ? 4.676 5.512 -4.648 1 80.19 184 GLY A N 1
ATOM 1457 C CA . GLY A 1 184 ? 3.893 4.473 -5.301 1 80.19 184 GLY A CA 1
ATOM 1458 C C . GLY A 1 184 ? 3.475 4.844 -6.711 1 80.19 184 GLY A C 1
ATOM 1459 O O . GLY A 1 184 ? 2.939 4.008 -7.445 1 80.19 184 GLY A O 1
ATOM 1460 N N . GLN A 1 185 ? 3.674 6.035 -7.07 1 83.88 185 GLN A N 1
ATOM 1461 C CA . GLN A 1 185 ? 3.283 6.543 -8.383 1 83.88 185 GLN A CA 1
ATOM 1462 C C . GLN A 1 185 ? 4.496 7.039 -9.164 1 83.88 185 GLN A C 1
ATOM 1464 O O . GLN A 1 185 ? 5.578 7.207 -8.602 1 83.88 185 GLN A O 1
ATOM 1469 N N . ARG A 1 186 ? 4.32 7.133 -10.5 1 88.44 186 ARG A N 1
ATOM 1470 C CA . ARG A 1 186 ? 5.336 7.676 -11.398 1 88.44 186 ARG A CA 1
ATOM 1471 C C . ARG A 1 186 ? 4.73 8.703 -12.352 1 88.44 186 ARG A C 1
ATOM 1473 O O . ARG A 1 186 ? 3.564 8.594 -12.742 1 88.44 186 ARG A O 1
ATOM 1480 N N . MET A 1 187 ? 5.512 9.664 -12.688 1 91.94 187 MET A N 1
ATOM 1481 C CA . MET A 1 187 ? 5.105 10.688 -13.648 1 91.94 187 MET A CA 1
ATOM 1482 C C . MET A 1 187 ? 6.113 10.797 -14.781 1 91.94 187 MET A C 1
ATOM 1484 O O . MET A 1 187 ? 7.32 10.867 -14.547 1 91.94 187 MET A O 1
ATOM 1488 N N . PRO A 1 188 ? 5.641 10.773 -15.992 1 94 188 PRO A N 1
ATOM 1489 C CA . PRO A 1 188 ? 6.566 10.867 -17.125 1 94 188 PRO A CA 1
ATOM 1490 C C . PRO A 1 188 ? 7.086 12.289 -17.344 1 94 188 PRO A C 1
ATOM 1492 O O . PRO A 1 188 ? 6.344 13.258 -17.156 1 94 188 PRO A O 1
ATOM 1495 N N . LEU A 1 189 ? 8.344 12.398 -17.703 1 96.12 189 LEU A N 1
ATOM 1496 C CA . LEU A 1 189 ? 8.875 13.641 -18.25 1 96.12 189 LEU A CA 1
ATOM 1497 C C . LEU A 1 189 ? 8.648 13.711 -19.766 1 96.12 189 LEU A C 1
ATOM 1499 O O . LEU A 1 189 ? 8.383 12.695 -20.406 1 96.12 189 LEU A O 1
ATOM 1503 N N . THR A 1 190 ? 8.664 14.875 -20.281 1 94.94 190 THR A N 1
ATOM 1504 C CA . THR A 1 190 ? 8.516 15.086 -21.719 1 94.94 190 THR A CA 1
ATOM 1505 C C . THR A 1 190 ? 9.859 15.453 -22.344 1 94.94 190 THR A C 1
ATOM 1507 O O . THR A 1 190 ? 10.578 16.312 -21.828 1 94.94 190 THR A O 1
ATOM 1510 N N . PHE A 1 191 ? 10.094 14.859 -23.469 1 94.19 191 PHE A N 1
ATOM 1511 C CA . PHE A 1 191 ? 11.352 15.148 -24.141 1 94.19 191 PHE A CA 1
ATOM 1512 C C . PHE A 1 191 ? 11.258 16.438 -24.953 1 94.19 191 PHE A C 1
ATOM 1514 O O . PHE A 1 191 ? 10.375 16.578 -25.812 1 94.19 191 PHE A O 1
ATOM 1521 N N . ASP A 1 192 ? 12.102 17.297 -24.625 1 93.31 192 ASP A N 1
ATOM 1522 C CA . ASP A 1 192 ? 12.234 18.547 -25.375 1 93.31 192 ASP A CA 1
ATOM 1523 C C . ASP A 1 192 ? 13.328 18.422 -26.438 1 93.31 192 ASP A C 1
ATOM 1525 O O . ASP A 1 192 ? 14.516 18.562 -26.141 1 93.31 192 ASP A O 1
ATOM 1529 N N . LYS A 1 193 ? 13.008 18.297 -27.641 1 90.19 193 LYS A N 1
ATOM 1530 C CA . LYS A 1 193 ? 13.93 18.047 -28.75 1 90.19 193 LYS A CA 1
ATOM 1531 C C . LYS A 1 193 ? 14.922 19.203 -28.906 1 90.19 193 LYS A C 1
ATOM 1533 O O . LYS A 1 193 ? 16.078 18.984 -29.281 1 90.19 193 LYS A O 1
ATOM 1538 N N . GLU A 1 194 ? 14.461 20.375 -28.734 1 91.75 194 GLU A N 1
ATOM 1539 C CA . GLU A 1 194 ? 15.312 21.562 -28.891 1 91.75 194 GLU A CA 1
ATOM 1540 C C . GLU A 1 194 ? 16.422 21.578 -27.859 1 91.75 194 GLU A C 1
ATOM 1542 O O . GLU A 1 194 ? 17.578 21.875 -28.188 1 91.75 194 GLU A O 1
ATOM 1547 N N . GLN A 1 195 ? 16.078 21.219 -26.609 1 91 195 GLN A N 1
ATOM 1548 C CA . GLN A 1 195 ? 17.047 21.297 -25.531 1 91 195 GLN A CA 1
ATOM 1549 C C . GLN A 1 195 ? 17.766 19.953 -25.344 1 91 195 GLN A C 1
ATOM 1551 O O . GLN A 1 195 ? 18.797 19.891 -24.688 1 91 195 GLN A O 1
ATOM 1556 N N . GLY A 1 196 ? 17.172 18.875 -25.938 1 90.5 196 GLY A N 1
ATOM 1557 C CA . GLY A 1 196 ? 17.719 17.547 -25.766 1 90.5 196 GLY A CA 1
ATOM 1558 C C . GLY A 1 196 ? 17.594 17.031 -24.344 1 90.5 196 GLY A C 1
ATOM 1559 O O . GLY A 1 196 ? 18.484 16.344 -23.844 1 90.5 196 GLY A O 1
ATOM 1560 N N . LEU A 1 197 ? 16.578 17.562 -23.641 1 94.19 197 LEU A N 1
ATOM 1561 C CA . LEU A 1 197 ? 16.375 17.219 -22.234 1 94.19 197 LEU A CA 1
ATOM 1562 C C . LEU A 1 197 ? 14.945 16.719 -22 1 94.19 197 LEU A C 1
ATOM 1564 O O . LEU A 1 197 ? 14.008 17.156 -22.672 1 94.19 197 LEU A O 1
ATOM 1568 N N . TRP A 1 198 ? 14.859 15.703 -21.141 1 96.44 198 TRP A N 1
ATOM 1569 C CA . TRP A 1 198 ? 13.555 15.391 -20.562 1 96.44 198 TRP A CA 1
ATOM 1570 C C . TRP A 1 198 ? 13.188 16.391 -19.469 1 96.44 198 TRP A C 1
ATOM 1572 O O . TRP A 1 198 ? 13.992 16.672 -18.578 1 96.44 198 TRP A O 1
ATOM 1582 N N . ILE A 1 199 ? 11.953 16.906 -19.578 1 96.38 199 ILE A N 1
ATOM 1583 C CA . ILE A 1 199 ? 11.625 18 -18.656 1 96.38 199 ILE A CA 1
ATOM 1584 C C . ILE A 1 199 ? 10.266 17.734 -18.016 1 96.38 199 ILE A C 1
ATOM 1586 O O . ILE A 1 199 ? 9.344 17.25 -18.672 1 96.38 199 ILE A O 1
ATOM 1590 N N . LEU A 1 200 ? 10.148 18.062 -16.75 1 97 200 LEU A N 1
ATOM 1591 C CA . LEU A 1 200 ? 8.891 18.094 -16.016 1 97 200 LEU A CA 1
ATOM 1592 C C . LEU A 1 200 ? 8.828 19.328 -15.117 1 97 200 LEU A C 1
ATOM 1594 O O . LEU A 1 200 ? 9.758 19.609 -14.367 1 97 200 LEU A O 1
ATOM 1598 N N . LYS A 1 201 ? 7.809 20.078 -15.266 1 96.81 201 LYS A N 1
ATOM 1599 C CA . LYS A 1 201 ? 7.582 21.25 -14.414 1 96.81 201 LYS A CA 1
ATOM 1600 C C . LYS A 1 201 ? 6.441 21 -13.43 1 96.81 201 LYS A C 1
ATOM 1602 O O . LYS A 1 201 ? 5.395 20.469 -13.812 1 96.81 201 LYS A O 1
ATOM 1607 N N . ARG A 1 202 ? 6.727 21.312 -12.219 1 96.06 202 ARG A N 1
ATOM 1608 C CA . ARG A 1 202 ? 5.738 21.109 -11.164 1 96.06 202 ARG A CA 1
ATOM 1609 C C . ARG A 1 202 ? 5.652 22.328 -10.25 1 96.06 202 ARG A C 1
ATOM 1611 O O . ARG A 1 202 ? 6.68 22.906 -9.875 1 96.06 202 ARG A O 1
ATOM 1618 N N . GLU A 1 203 ? 4.465 22.781 -9.977 1 95.94 203 GLU A N 1
ATOM 1619 C CA . GLU A 1 203 ? 4.281 23.75 -8.898 1 95.94 203 GLU A CA 1
ATOM 1620 C C . GLU A 1 203 ? 4.234 23.047 -7.539 1 95.94 203 GLU A C 1
ATOM 1622 O O . GLU A 1 203 ? 3.318 22.266 -7.27 1 95.94 203 GLU A O 1
ATOM 1627 N N . LEU A 1 204 ? 5.203 23.312 -6.734 1 96.06 204 LEU A N 1
ATOM 1628 C CA . LEU A 1 204 ? 5.32 22.625 -5.457 1 96.06 204 LEU A CA 1
ATOM 1629 C C . LEU A 1 204 ? 5.254 23.609 -4.293 1 96.06 204 LEU A C 1
ATOM 1631 O O . LEU A 1 204 ? 5.816 24.703 -4.363 1 96.06 204 LEU A O 1
ATOM 1635 N N . PRO A 1 205 ? 4.523 23.266 -3.236 1 94.25 205 PRO A N 1
ATOM 1636 C CA . PRO A 1 205 ? 4.59 24.078 -2.018 1 94.25 205 PRO A CA 1
ATOM 1637 C C . PRO A 1 205 ? 5.98 24.078 -1.381 1 94.25 205 PRO A C 1
ATOM 1639 O O . PRO A 1 205 ? 6.801 23.203 -1.691 1 94.25 205 PRO A O 1
ATOM 1642 N N . GLU A 1 206 ? 6.16 25.016 -0.539 1 92.19 206 GLU A N 1
ATOM 1643 C CA . GLU A 1 206 ? 7.422 25.094 0.186 1 92.19 206 GLU A CA 1
ATOM 1644 C C . GLU A 1 206 ? 7.699 23.812 0.96 1 92.19 206 GLU A C 1
ATOM 1646 O O . GLU A 1 206 ? 6.785 23.203 1.531 1 92.19 206 GLU A O 1
ATOM 1651 N N . GLY A 1 207 ? 8.977 23.422 0.886 1 91 207 GLY A N 1
ATOM 1652 C CA . GLY A 1 207 ? 9.383 22.203 1.587 1 91 207 GLY A CA 1
ATOM 1653 C C . GLY A 1 207 ? 10.461 21.438 0.86 1 91 207 GLY A C 1
ATOM 1654 O O . GLY A 1 207 ? 10.969 21.875 -0.176 1 91 207 GLY A O 1
ATOM 1655 N N . ARG A 1 208 ? 10.836 20.375 1.461 1 89.75 208 ARG A N 1
ATOM 1656 C CA . ARG A 1 208 ? 11.836 19.484 0.879 1 89.75 208 ARG A CA 1
ATOM 1657 C C . ARG A 1 208 ? 11.172 18.281 0.201 1 89.75 208 ARG A C 1
ATOM 1659 O O . ARG A 1 208 ? 10.273 17.656 0.766 1 89.75 208 ARG A O 1
ATOM 1666 N N . TYR A 1 209 ? 11.586 18 -1.004 1 93.25 209 TYR A N 1
ATOM 1667 C CA . TYR A 1 209 ? 11.023 16.906 -1.778 1 93.25 209 TYR A CA 1
ATOM 1668 C C . TYR A 1 209 ? 12.109 15.93 -2.227 1 93.25 209 TYR A C 1
ATOM 1670 O O . TYR A 1 209 ? 13.109 16.344 -2.82 1 93.25 209 TYR A O 1
ATOM 1678 N N . GLU A 1 210 ? 11.898 14.703 -1.911 1 90.81 210 GLU A N 1
ATOM 1679 C CA . GLU A 1 210 ? 12.805 13.664 -2.396 1 90.81 210 GLU A CA 1
ATOM 1680 C C . GLU A 1 210 ? 12.203 12.922 -3.588 1 90.81 210 GLU A C 1
ATOM 1682 O O . GLU A 1 210 ? 10.977 12.766 -3.674 1 90.81 210 GLU A O 1
ATOM 1687 N N . TYR A 1 211 ? 13.07 12.523 -4.473 1 93.5 211 TYR A N 1
ATOM 1688 C CA . TYR A 1 211 ? 12.594 11.859 -5.68 1 93.5 211 TYR A CA 1
ATOM 1689 C C . TYR A 1 211 ? 13.695 11.016 -6.309 1 93.5 211 TYR A C 1
ATOM 1691 O O . TYR A 1 211 ? 14.852 11.094 -5.902 1 93.5 211 TYR A O 1
ATOM 1699 N N . LYS A 1 212 ? 13.289 10.141 -7.16 1 93.25 212 LYS A N 1
ATOM 1700 C CA . LYS A 1 212 ? 14.172 9.375 -8.039 1 93.25 212 LYS A CA 1
ATOM 1701 C C . LYS A 1 212 ? 13.656 9.375 -9.477 1 93.25 212 LYS A C 1
ATOM 1703 O O . LYS A 1 212 ? 12.461 9.555 -9.711 1 93.25 212 LYS A O 1
ATOM 1708 N N . TYR A 1 213 ? 14.594 9.242 -10.328 1 94.5 213 TYR A N 1
ATOM 1709 C CA . TYR A 1 213 ? 14.219 9.062 -11.727 1 94.5 213 TYR A CA 1
ATOM 1710 C C . TYR A 1 213 ? 14.133 7.586 -12.086 1 94.5 213 TYR A C 1
ATOM 1712 O O . TYR A 1 213 ? 14.766 6.746 -11.445 1 94.5 213 TYR A O 1
ATOM 1720 N N . ILE A 1 214 ? 13.266 7.266 -12.914 1 93.25 214 ILE A N 1
ATOM 1721 C CA . ILE A 1 214 ? 13.18 5.949 -13.539 1 93.25 214 ILE A CA 1
ATOM 1722 C C . ILE A 1 214 ? 13.477 6.07 -15.031 1 93.25 214 ILE A C 1
ATOM 1724 O O . ILE A 1 214 ? 12.648 6.551 -15.797 1 93.25 214 ILE A O 1
ATOM 1728 N N . VAL A 1 215 ? 14.586 5.637 -15.422 1 94.25 215 VAL A N 1
ATOM 1729 C CA . VAL A 1 215 ? 15.039 5.734 -16.812 1 94.25 215 VAL A CA 1
ATOM 1730 C C . VAL A 1 215 ? 14.977 4.363 -17.469 1 94.25 215 VAL A C 1
ATOM 1732 O O . VAL A 1 215 ? 15.711 3.449 -17.094 1 94.25 215 VAL A O 1
ATOM 1735 N N . ASP A 1 216 ? 14.109 4.23 -18.406 1 92 216 ASP A N 1
ATOM 1736 C CA . ASP A 1 216 ? 13.883 2.955 -19.078 1 92 216 ASP A CA 1
ATOM 1737 C C . ASP A 1 216 ? 13.633 1.838 -18.078 1 92 216 ASP A C 1
ATOM 1739 O O . ASP A 1 216 ? 14.227 0.76 -18.172 1 92 216 ASP A O 1
ATOM 1743 N N . GLY A 1 217 ? 12.922 2.236 -17.016 1 86.62 217 GLY A N 1
ATOM 1744 C CA . GLY A 1 217 ? 12.453 1.255 -16.047 1 86.62 217 GLY A CA 1
ATOM 1745 C C . GLY A 1 217 ? 13.383 1.097 -14.859 1 86.62 217 GLY A C 1
ATOM 1746 O O . GLY A 1 217 ? 13.039 0.447 -13.875 1 86.62 217 GLY A O 1
ATOM 1747 N N . GLU A 1 218 ? 14.508 1.729 -14.93 1 88.06 218 GLU A N 1
ATOM 1748 C CA . GLU A 1 218 ? 15.492 1.562 -13.867 1 88.06 218 GLU A CA 1
ATOM 1749 C C . GLU A 1 218 ? 15.516 2.773 -12.938 1 88.06 218 GLU A C 1
ATOM 1751 O O . GLU A 1 218 ? 15.719 3.902 -13.391 1 88.06 218 GLU A O 1
ATOM 1756 N N . TRP A 1 219 ? 15.312 2.523 -11.688 1 87.25 219 TRP A N 1
ATOM 1757 C CA . TRP A 1 219 ? 15.383 3.586 -10.695 1 87.25 219 TRP A CA 1
ATOM 1758 C C . TRP A 1 219 ? 16.797 4.117 -10.562 1 87.25 219 TRP A C 1
ATOM 1760 O O . TRP A 1 219 ? 17.75 3.34 -10.438 1 87.25 219 TRP A O 1
ATOM 1770 N N . THR A 1 220 ? 16.906 5.406 -10.656 1 90.12 220 THR A N 1
ATOM 1771 C CA . THR A 1 220 ? 18.25 5.984 -10.586 1 90.12 220 THR A CA 1
ATOM 1772 C C . THR A 1 220 ? 18.188 7.406 -10.039 1 90.12 220 THR A C 1
ATOM 1774 O O . THR A 1 220 ? 17.109 7.988 -9.906 1 90.12 220 THR A O 1
ATOM 1777 N N . CYS A 1 221 ? 19.344 7.883 -9.625 1 92.06 221 CYS A N 1
ATOM 1778 C CA . CYS A 1 221 ? 19.484 9.266 -9.195 1 92.06 221 CYS A CA 1
ATOM 1779 C C . CYS A 1 221 ? 20.219 10.094 -10.25 1 92.06 221 CYS A C 1
ATOM 1781 O O . CYS A 1 221 ? 21.047 9.562 -10.984 1 92.06 221 CYS A O 1
ATOM 1783 N N . ASN A 1 222 ? 19.781 11.273 -10.328 1 93.62 222 ASN A N 1
ATOM 1784 C CA . ASN A 1 222 ? 20.531 12.219 -11.148 1 93.62 222 ASN A CA 1
ATOM 1785 C C . ASN A 1 222 ? 21.75 12.766 -10.422 1 93.62 222 ASN A C 1
ATOM 1787 O O . ASN A 1 222 ? 21.609 13.555 -9.484 1 93.62 222 ASN A O 1
ATOM 1791 N N . LYS A 1 223 ? 22.891 12.477 -10.906 1 89.81 223 LYS A N 1
ATOM 1792 C CA . LYS A 1 223 ? 24.141 12.812 -10.227 1 89.81 223 LYS A CA 1
ATOM 1793 C C . LYS A 1 223 ? 24.406 14.312 -10.289 1 89.81 223 LYS A C 1
ATOM 1795 O O . LYS A 1 223 ? 25.234 14.828 -9.539 1 89.81 223 LYS A O 1
ATOM 1800 N N . TYR A 1 224 ? 23.719 15.039 -11.094 1 90.81 224 TYR A N 1
ATOM 1801 C CA . TYR A 1 224 ? 23.953 16.469 -11.258 1 90.81 224 TYR A CA 1
ATOM 1802 C C . TYR A 1 224 ? 23 17.281 -10.391 1 90.81 224 TYR A C 1
ATOM 1804 O O . TYR A 1 224 ? 23.062 18.516 -10.375 1 90.81 224 TYR A O 1
ATOM 1812 N N . GLU A 1 225 ? 22.109 16.609 -9.742 1 92.88 225 GLU A N 1
ATOM 1813 C CA . GL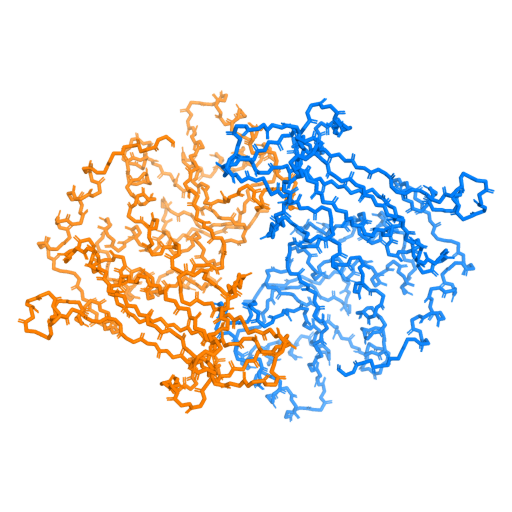U A 1 225 ? 21.172 17.234 -8.812 1 92.88 225 GLU A CA 1
ATOM 1814 C C . GLU A 1 225 ? 21.562 16.938 -7.363 1 92.88 225 GLU A C 1
ATOM 1816 O O . GLU A 1 225 ? 22.469 16.156 -7.105 1 92.88 225 GLU A O 1
ATOM 1821 N N . LEU A 1 226 ? 20.922 17.688 -6.465 1 91.31 226 LEU A N 1
ATOM 1822 C CA . LEU A 1 226 ? 21.203 17.453 -5.051 1 91.31 226 LEU A CA 1
ATOM 1823 C C . LEU A 1 226 ? 20.828 16.031 -4.652 1 91.31 226 LEU A C 1
ATOM 1825 O O . LEU A 1 226 ? 19.766 15.523 -5.031 1 91.31 226 LEU A O 1
ATOM 1829 N N . VAL A 1 227 ? 21.703 15.406 -4.016 1 89.5 227 VAL A N 1
ATOM 1830 C CA . VAL A 1 227 ? 21.516 14.031 -3.561 1 89.5 227 VAL A CA 1
ATOM 1831 C C . VAL A 1 227 ? 21.594 13.977 -2.037 1 89.5 227 VAL A C 1
ATOM 1833 O O . VAL A 1 227 ? 22.438 14.641 -1.429 1 89.5 227 VAL A O 1
ATOM 1836 N N . SER A 1 228 ? 20.719 13.375 -1.507 1 84 228 SER A N 1
ATOM 1837 C CA . SER A 1 228 ? 20.672 13.258 -0.053 1 84 228 SER A CA 1
ATOM 1838 C C . SER A 1 228 ? 21.734 12.289 0.451 1 84 228 SER A C 1
ATOM 1840 O O . SER A 1 228 ? 22.25 11.469 -0.312 1 84 228 SER A O 1
ATOM 1842 N N . SER A 1 229 ? 22.188 12.617 1.698 1 77.88 229 SER A N 1
ATOM 1843 C CA . SER A 1 229 ? 22.891 11.531 2.383 1 77.88 229 SER A CA 1
ATOM 1844 C C . SER A 1 229 ? 21.984 10.336 2.613 1 77.88 229 SER A C 1
ATOM 1846 O O . SER A 1 229 ? 20.75 10.484 2.613 1 77.88 229 SER A O 1
ATOM 1848 N N . PRO A 1 230 ? 22.625 9.227 2.629 1 66.44 230 PRO A N 1
ATOM 1849 C CA . PRO A 1 230 ? 21.719 8.109 2.939 1 66.44 230 PRO A CA 1
ATOM 1850 C C . PRO A 1 230 ? 20.781 8.414 4.102 1 66.44 230 PRO A C 1
ATOM 1852 O O . PRO A 1 230 ? 21.219 8.922 5.141 1 66.44 230 PRO A O 1
ATOM 1855 N N . ASN A 1 231 ? 19.672 8.484 3.695 1 59.03 231 ASN A N 1
ATOM 1856 C CA . ASN A 1 231 ? 18.688 8.742 4.742 1 59.03 231 ASN A CA 1
ATOM 1857 C C . ASN A 1 231 ? 18.75 7.695 5.848 1 59.03 231 ASN A C 1
ATOM 1859 O O . ASN A 1 231 ? 19.625 6.824 5.828 1 59.03 231 ASN A O 1
ATOM 1863 N N . LYS A 1 232 ? 18.016 8.039 6.859 1 52.44 232 LYS A N 1
ATOM 1864 C CA . LYS A 1 232 ? 18.031 7.141 8.008 1 52.44 232 LYS A CA 1
ATOM 1865 C C . LYS A 1 232 ? 17.781 5.699 7.582 1 52.44 232 LYS A C 1
ATOM 1867 O O . LYS A 1 232 ? 18.188 4.762 8.273 1 52.44 232 LYS A O 1
ATOM 1872 N N . ASP A 1 233 ? 17.328 5.555 6.301 1 54.28 233 ASP A N 1
ATOM 1873 C CA . ASP A 1 233 ? 16.953 4.234 5.809 1 54.28 233 ASP A CA 1
ATOM 1874 C C . ASP A 1 233 ? 17.969 3.717 4.793 1 54.28 233 ASP A C 1
ATOM 1876 O O . ASP A 1 233 ? 17.781 2.65 4.207 1 54.28 233 ASP A O 1
ATOM 1880 N N . GLY A 1 234 ? 18.969 4.496 4.598 1 59 234 GLY A N 1
ATOM 1881 C CA . GLY A 1 234 ? 20.078 4.09 3.766 1 59 234 GLY A CA 1
ATOM 1882 C C . GLY A 1 234 ? 19.906 4.438 2.301 1 59 234 GLY A C 1
ATOM 1883 O O . GLY A 1 234 ? 20.766 4.133 1.471 1 59 234 GLY A O 1
ATOM 1884 N N . HIS A 1 235 ? 18.703 4.906 2.012 1 70 235 HIS A N 1
ATOM 1885 C CA . HIS A 1 235 ? 18.469 5.242 0.614 1 70 235 HIS A CA 1
ATOM 1886 C C . HIS A 1 235 ? 19 6.629 0.278 1 70 235 HIS A C 1
ATOM 1888 O O . HIS A 1 235 ? 18.984 7.527 1.122 1 70 235 HIS A O 1
ATOM 1894 N N . VAL A 1 236 ? 19.562 6.629 -0.916 1 81.88 236 VAL A N 1
ATOM 1895 C CA . VAL A 1 236 ? 20 7.918 -1.456 1 81.88 236 VAL A CA 1
ATOM 1896 C C . VAL A 1 236 ? 19 8.391 -2.51 1 81.88 236 VAL A C 1
ATOM 1898 O O . VAL A 1 236 ? 18.594 7.621 -3.379 1 81.88 236 VAL A O 1
ATOM 1901 N N . ASN A 1 237 ? 18.5 9.555 -2.357 1 89.31 237 ASN A N 1
ATOM 1902 C CA . ASN A 1 237 ? 17.531 10.156 -3.275 1 89.31 237 ASN A CA 1
ATOM 1903 C C . ASN A 1 237 ? 18 11.531 -3.752 1 89.31 237 ASN A C 1
ATOM 1905 O O . ASN A 1 237 ? 18.828 12.172 -3.094 1 89.31 237 ASN A O 1
ATOM 1909 N N . ASN A 1 238 ? 17.594 11.898 -4.918 1 94.31 238 ASN A N 1
ATOM 1910 C CA . ASN A 1 238 ? 17.656 13.328 -5.211 1 94.31 238 ASN A CA 1
ATOM 1911 C C . ASN A 1 238 ? 16.688 14.117 -4.328 1 94.31 238 ASN A C 1
ATOM 1913 O O . ASN A 1 238 ? 15.758 13.547 -3.758 1 94.31 238 ASN A O 1
ATOM 1917 N N . TYR A 1 239 ? 17.031 15.398 -4.102 1 93.31 239 TYR A N 1
ATOM 1918 C CA . TYR A 1 239 ? 16.062 16.234 -3.389 1 93.31 239 TYR A CA 1
ATOM 1919 C C . TYR A 1 239 ? 16.094 17.672 -3.883 1 93.31 239 TYR A C 1
ATOM 1921 O O . TYR A 1 239 ? 17.062 18.078 -4.52 1 93.31 239 TYR A O 1
ATOM 1929 N N . VAL A 1 240 ? 15.039 18.359 -3.727 1 94.31 240 VAL A N 1
ATOM 1930 C CA . VAL A 1 240 ? 14.953 19.797 -4.004 1 94.31 240 VAL A CA 1
ATOM 1931 C C . VAL A 1 240 ? 14.328 20.516 -2.809 1 94.31 240 VAL A C 1
ATOM 1933 O O . VAL A 1 240 ? 13.453 19.969 -2.135 1 94.31 240 VAL A O 1
ATOM 1936 N N . GLN A 1 241 ? 14.875 21.609 -2.52 1 91.5 241 GLN A N 1
ATOM 1937 C CA . GLN A 1 241 ? 14.328 22.484 -1.488 1 91.5 241 GLN A CA 1
ATOM 1938 C C . GLN A 1 241 ? 13.555 23.656 -2.107 1 91.5 241 GLN A C 1
ATOM 1940 O O . GLN A 1 241 ? 14.117 24.438 -2.887 1 91.5 241 GLN A O 1
ATOM 1945 N N . VAL A 1 242 ? 12.266 23.703 -1.794 1 92 242 VAL A N 1
ATOM 1946 C CA . VAL A 1 242 ? 11.438 24.797 -2.285 1 92 242 VAL A CA 1
ATOM 1947 C C . VAL A 1 242 ? 11.25 25.828 -1.187 1 92 242 VAL A C 1
ATOM 1949 O O . VAL A 1 242 ? 10.594 25.578 -0.175 1 92 242 VAL A O 1
ATOM 1952 N N . ASP A 1 243 ? 11.898 26.922 -1.289 1 82.62 243 ASP A N 1
ATOM 1953 C CA . ASP A 1 243 ? 11.859 27.969 -0.271 1 82.62 243 ASP A CA 1
ATOM 1954 C C . ASP A 1 243 ? 11.289 29.266 -0.839 1 82.62 243 ASP A C 1
ATOM 1956 O O . ASP A 1 243 ? 11.273 29.469 -2.057 1 82.62 243 ASP A O 1
ATOM 1960 N N . ASP A 1 244 ? 10.531 29.938 0.036 1 66.94 244 ASP A N 1
ATOM 1961 C CA . ASP A 1 244 ? 10.156 31.297 -0.306 1 66.94 244 ASP A CA 1
ATOM 1962 C C . ASP A 1 244 ? 11.383 32.188 -0.449 1 66.94 244 ASP A C 1
ATOM 1964 O O . ASP A 1 244 ? 12.492 31.797 -0.09 1 66.94 244 ASP A O 1
ATOM 1968 N N . ALA A 1 245 ? 11.141 33.375 -1.04 1 59.84 245 ALA A N 1
ATOM 1969 C CA . ALA A 1 245 ? 12.211 34.375 -1.05 1 59.84 245 ALA A CA 1
ATOM 1970 C C . ALA A 1 245 ? 12.766 34.594 0.353 1 59.84 245 ALA A C 1
ATOM 1972 O O . ALA A 1 245 ? 12.016 34.594 1.332 1 59.84 245 ALA A O 1
ATOM 1973 N N . PRO A 1 246 ? 14.117 34.25 0.593 1 57.28 246 PRO A N 1
ATOM 1974 C CA . PRO A 1 246 ? 14.875 34.25 1.847 1 57.28 246 PRO A CA 1
ATOM 1975 C C . PRO A 1 246 ? 14.328 35.25 2.863 1 57.28 246 PRO A C 1
ATOM 1977 O O . PRO A 1 246 ? 14.508 35.062 4.07 1 57.28 246 PRO A O 1
ATOM 1980 N N . SER A 1 247 ? 13.891 36.281 2.607 1 54.72 247 SER A N 1
ATOM 1981 C CA . SER A 1 247 ? 13.844 37.406 3.557 1 54.72 247 SER A CA 1
ATOM 1982 C C . SER A 1 247 ? 12.547 37.375 4.371 1 54.72 247 SER A C 1
ATOM 1984 O O . SER A 1 247 ? 12.328 38.25 5.211 1 54.72 247 SER A O 1
ATOM 1986 N N . SER A 1 248 ? 11.742 36.219 4.445 1 61.91 248 SER A N 1
ATOM 1987 C CA . SER A 1 248 ? 10.422 36.469 5.008 1 61.91 248 SER A CA 1
ATOM 1988 C C . SER A 1 248 ? 10.234 35.75 6.34 1 61.91 248 SER A C 1
ATOM 1990 O O . SER A 1 248 ? 10.922 34.781 6.629 1 61.91 248 SER A O 1
ATOM 1992 N N . VAL A 1 249 ? 9.828 36.438 7.379 1 63.66 249 VAL A N 1
ATOM 1993 C CA . VAL A 1 249 ? 9.352 35.938 8.664 1 63.66 249 VAL A CA 1
ATOM 1994 C C . VAL A 1 249 ? 8.773 34.531 8.484 1 63.66 249 VAL A C 1
ATOM 1996 O O . VAL A 1 249 ? 8.977 33.656 9.336 1 63.66 249 VAL A O 1
ATOM 1999 N N . SER A 1 250 ? 8.43 34.281 7.426 1 75.81 250 SER A N 1
ATOM 2000 C CA . SER A 1 250 ? 7.812 32.969 7.133 1 75.81 250 SER A CA 1
ATOM 2001 C C . SER A 1 250 ? 8.867 31.891 6.961 1 75.81 250 SER A C 1
ATOM 2003 O O . SER A 1 250 ? 8.688 30.766 7.418 1 75.81 250 SER A O 1
ATOM 2005 N N . GLU A 1 251 ? 9.961 32.344 6.559 1 78.88 251 GLU A N 1
ATOM 2006 C CA . GLU A 1 251 ? 11.023 31.375 6.332 1 78.88 251 GLU A CA 1
ATOM 2007 C C . GLU A 1 251 ? 11.617 30.891 7.652 1 78.88 251 GLU A C 1
ATOM 2009 O O . GLU A 1 251 ? 11.875 29.688 7.82 1 78.88 251 GLU A O 1
ATOM 2014 N N . ALA A 1 252 ? 11.797 31.828 8.523 1 81.5 252 ALA A N 1
ATOM 2015 C CA . ALA A 1 252 ? 12.367 31.469 9.828 1 81.5 252 ALA A CA 1
ATOM 2016 C C . ALA A 1 252 ? 11.43 30.547 10.594 1 81.5 252 ALA A C 1
ATOM 2018 O O . ALA A 1 252 ? 11.883 29.594 11.242 1 81.5 252 ALA A O 1
ATOM 2019 N N . LEU A 1 253 ? 10.234 30.891 10.531 1 84.81 253 LEU A N 1
ATOM 2020 C CA . LEU A 1 253 ? 9.25 30.062 11.211 1 84.81 253 LEU A CA 1
ATOM 2021 C C . LEU A 1 253 ? 9.203 28.672 10.609 1 84.81 253 LEU A C 1
ATOM 2023 O O . LEU A 1 253 ? 9.156 27.672 11.336 1 84.81 253 LEU A O 1
ATOM 2027 N N . ARG A 1 254 ? 9.297 28.594 9.383 1 85.31 254 ARG A N 1
ATOM 2028 C CA . ARG A 1 254 ? 9.234 27.297 8.711 1 85.31 254 ARG A CA 1
ATOM 2029 C C . ARG A 1 254 ? 10.469 26.469 9.023 1 85.31 254 ARG A C 1
ATOM 2031 O O . ARG A 1 254 ? 10.375 25.25 9.188 1 85.31 254 ARG A O 1
ATOM 2038 N N . ASN A 1 255 ? 11.555 27.109 9.062 1 84 255 ASN A N 1
ATOM 2039 C CA . ASN A 1 255 ? 12.781 26.406 9.406 1 84 255 ASN A CA 1
ATOM 2040 C C . ASN A 1 255 ? 12.727 25.828 10.82 1 84 255 ASN A C 1
ATOM 2042 O O . ASN A 1 255 ? 13.188 24.719 11.062 1 84 255 ASN A O 1
ATOM 2046 N N . ARG A 1 256 ? 12.164 26.641 11.656 1 87.88 256 ARG A N 1
ATOM 2047 C CA . ARG A 1 256 ? 12.016 26.156 13.023 1 87.88 256 ARG A CA 1
ATOM 2048 C C . ARG A 1 256 ? 11.078 24.969 13.094 1 87.88 256 ARG A C 1
ATOM 2050 O O . ARG A 1 256 ? 11.367 23.969 13.758 1 87.88 256 ARG A O 1
ATOM 2057 N N . LEU A 1 257 ? 10.047 25 12.312 1 86.69 257 LEU A N 1
ATOM 2058 C CA . LEU A 1 257 ? 8.984 24 12.383 1 86.69 257 LEU A CA 1
ATOM 2059 C C . LEU A 1 257 ? 9.391 22.719 11.672 1 86.69 257 LEU A C 1
ATOM 2061 O O . LEU A 1 257 ? 8.773 21.672 11.859 1 86.69 257 LEU A O 1
ATOM 2065 N N . THR A 1 258 ? 10.438 22.781 10.898 1 80.56 258 THR A N 1
ATOM 2066 C CA . THR A 1 258 ? 10.867 21.594 10.172 1 80.56 258 THR A CA 1
ATOM 2067 C C . THR A 1 258 ? 12.172 21.062 10.742 1 80.56 258 THR A C 1
ATOM 2069 O O . THR A 1 258 ? 12.75 20.109 10.195 1 80.56 258 THR A O 1
ATOM 2072 N N . SER A 1 259 ? 12.523 21.672 11.797 1 81 259 SER A N 1
ATOM 2073 C CA . SER A 1 259 ? 13.711 21.188 12.492 1 81 259 SER A CA 1
ATOM 2074 C C . SER A 1 259 ? 13.375 19.984 13.375 1 81 259 SER A C 1
ATOM 2076 O O . SER A 1 259 ? 12.203 19.641 13.539 1 81 259 SER A O 1
ATOM 2078 N N . ASP A 1 260 ? 14.312 19.266 13.898 1 78 260 ASP A N 1
ATOM 2079 C CA . ASP A 1 260 ? 14.117 18.016 14.609 1 78 260 ASP A CA 1
ATOM 2080 C C . ASP A 1 260 ? 13.453 18.25 15.969 1 78 260 ASP A C 1
ATOM 2082 O O . ASP A 1 260 ? 12.703 17.406 16.453 1 78 260 ASP A O 1
ATOM 2086 N N . ASP A 1 261 ? 13.852 19.328 16.531 1 79.38 261 ASP A N 1
ATOM 2087 C CA . ASP A 1 261 ? 13.312 19.531 17.875 1 79.38 261 ASP A CA 1
ATOM 2088 C C . ASP A 1 261 ? 12.688 20.922 18.016 1 79.38 261 ASP A C 1
ATOM 2090 O O . ASP A 1 261 ? 13.391 21.922 17.969 1 79.38 261 ASP A O 1
ATOM 2094 N N . PHE A 1 262 ? 11.359 20.891 17.922 1 84.19 262 PHE A N 1
ATOM 2095 C CA . PHE A 1 262 ? 10.68 22.156 18.172 1 84.19 262 PHE A CA 1
ATOM 2096 C C . PHE A 1 262 ? 9.391 21.922 18.953 1 84.19 262 PHE A C 1
ATOM 2098 O O . PHE A 1 262 ? 8.844 20.812 18.953 1 84.19 262 PHE A O 1
ATOM 2105 N N . ASP A 1 263 ? 8.977 22.953 19.672 1 86.56 263 ASP A N 1
ATOM 2106 C CA . ASP A 1 263 ? 7.691 22.969 20.359 1 86.56 263 ASP A CA 1
ATOM 2107 C C . ASP A 1 263 ? 6.797 24.094 19.844 1 86.56 263 ASP A C 1
ATOM 2109 O O . ASP A 1 263 ? 7.289 25.156 19.484 1 86.56 263 ASP A O 1
ATOM 2113 N N . LEU A 1 264 ? 5.586 23.766 19.766 1 93.94 264 LEU A N 1
ATOM 2114 C CA . LEU A 1 264 ? 4.637 24.812 19.438 1 93.94 264 LEU A CA 1
ATOM 2115 C C . LEU A 1 264 ? 4.418 25.75 20.641 1 93.94 264 LEU A C 1
ATOM 2117 O O . LEU A 1 264 ? 4.344 25.281 21.781 1 93.94 264 LEU A O 1
ATOM 2121 N N . THR A 1 265 ? 4.375 27 20.344 1 93.62 265 THR A N 1
ATOM 2122 C CA . THR A 1 265 ? 4.004 27.953 21.391 1 93.62 265 THR A CA 1
ATOM 2123 C C . THR A 1 265 ? 2.502 27.906 21.656 1 93.62 265 THR A C 1
ATOM 2125 O O . THR A 1 265 ? 1.742 27.344 20.859 1 93.62 265 THR A O 1
ATOM 2128 N N . LYS A 1 266 ? 2.119 28.5 22.781 1 94.88 266 LYS A N 1
ATOM 2129 C CA . LYS A 1 266 ? 0.698 28.562 23.109 1 94.88 266 LYS A CA 1
ATOM 2130 C C . LYS A 1 266 ? -0.079 29.312 22.016 1 94.88 266 LYS A C 1
ATOM 2132 O O . LYS A 1 266 ? -1.198 28.922 21.672 1 94.88 266 LYS A O 1
ATOM 2137 N N . ASP A 1 267 ? 0.527 30.344 21.516 1 95.69 267 ASP A N 1
ATOM 2138 C CA . ASP A 1 267 ? -0.109 31.125 20.469 1 95.69 267 ASP A CA 1
ATOM 2139 C C . ASP A 1 267 ? -0.257 30.312 19.188 1 95.69 267 ASP A C 1
ATOM 2141 O O . ASP A 1 267 ? -1.289 30.375 18.516 1 95.69 267 ASP A O 1
ATOM 2145 N N . GLU A 1 268 ? 0.733 29.594 18.828 1 95.56 268 GLU A N 1
ATOM 2146 C CA . GLU A 1 268 ? 0.692 28.75 17.641 1 95.56 268 GLU A CA 1
ATOM 2147 C C . GLU A 1 268 ? -0.366 27.656 17.766 1 95.56 268 GLU A C 1
ATOM 2149 O O . GLU A 1 268 ? -1.083 27.359 16.812 1 95.56 268 GLU A O 1
ATOM 2154 N N . LEU A 1 269 ? -0.397 27.094 18.938 1 96.5 269 LEU A N 1
ATOM 2155 C CA . LEU A 1 269 ? -1.405 26.062 19.203 1 96.5 269 LEU A CA 1
ATOM 2156 C C . LEU A 1 269 ? -2.811 26.641 19.047 1 96.5 269 LEU A C 1
ATOM 2158 O O . LEU A 1 269 ? -3.695 25.984 18.5 1 96.5 269 LEU A O 1
ATOM 2162 N N . HIS A 1 270 ? -3.014 27.812 19.562 1 96.62 270 HIS A N 1
ATOM 2163 C CA . HIS A 1 270 ? -4.305 28.484 19.438 1 96.62 270 HIS A CA 1
ATOM 2164 C C . HIS A 1 270 ? -4.66 28.719 17.984 1 96.62 270 HIS A C 1
ATOM 2166 O O . HIS A 1 270 ? -5.812 28.547 17.578 1 96.62 270 HIS A O 1
ATOM 2172 N N . LYS A 1 271 ? -3.668 29.109 17.234 1 96.31 271 LYS A N 1
ATOM 2173 C CA . LYS A 1 271 ? -3.889 29.359 15.812 1 96.31 271 LYS A CA 1
ATOM 2174 C C . LYS A 1 271 ? -4.273 28.078 15.078 1 96.31 271 LYS A C 1
ATOM 2176 O O . LYS A 1 271 ? -5.137 28.094 14.203 1 96.31 271 LYS A O 1
ATOM 2181 N N . ILE A 1 272 ? -3.605 27.016 15.398 1 97 272 ILE A N 1
ATOM 2182 C CA . ILE A 1 272 ? -3.881 25.734 14.766 1 97 272 ILE A CA 1
ATOM 2183 C C . ILE A 1 272 ? -5.297 25.281 15.109 1 97 272 ILE A C 1
ATOM 2185 O O . ILE A 1 272 ? -6.059 24.875 14.227 1 97 272 ILE A O 1
ATOM 2189 N N . ARG A 1 273 ? -5.652 25.406 16.359 1 95.81 273 ARG A N 1
ATOM 2190 C CA . ARG A 1 273 ? -6.988 25 16.797 1 95.81 273 ARG A CA 1
ATOM 2191 C C . ARG A 1 273 ? -8.062 25.844 16.109 1 95.81 273 ARG A C 1
ATOM 2193 O O . ARG A 1 273 ? -9.102 25.328 15.703 1 95.81 273 ARG A O 1
ATOM 2200 N N . ALA A 1 274 ? -7.785 27.109 16.062 1 96.44 274 ALA A N 1
ATOM 2201 C CA . ALA A 1 274 ? -8.711 28 15.367 1 96.44 274 ALA A CA 1
ATOM 2202 C C . ALA A 1 274 ? -8.867 27.609 13.906 1 96.44 274 ALA A C 1
ATOM 2204 O O . ALA A 1 274 ? -9.969 27.672 13.352 1 96.44 274 ALA A O 1
ATOM 2205 N N . PHE A 1 275 ? -7.801 27.297 13.336 1 96.06 275 PHE A N 1
ATOM 2206 C CA . PHE A 1 275 ? -7.82 26.844 11.945 1 96.06 275 PHE A CA 1
ATOM 2207 C C . PHE A 1 275 ? -8.68 25.594 11.797 1 96.06 275 PHE A C 1
ATOM 2209 O O . PHE A 1 275 ? -9.484 25.5 10.867 1 96.06 275 PHE A O 1
ATOM 2216 N N . LEU A 1 276 ? -8.477 24.609 12.672 1 95.62 276 LEU A N 1
ATOM 2217 C CA . LEU A 1 276 ? -9.227 23.359 12.625 1 95.62 276 LEU A CA 1
ATOM 2218 C C . LEU A 1 276 ? -10.719 23.609 12.805 1 95.62 276 LEU A C 1
ATOM 2220 O O . LEU A 1 276 ? -11.539 22.969 12.156 1 95.62 276 LEU A O 1
ATOM 2224 N N . GLU A 1 277 ? -11.07 24.531 13.648 1 95.12 277 GLU A N 1
ATOM 2225 C CA . GLU A 1 277 ? -12.469 24.844 13.914 1 95.12 277 GLU A CA 1
ATOM 2226 C C . GLU A 1 277 ? -13.109 25.531 12.711 1 95.12 277 GLU A C 1
ATOM 2228 O O . GLU A 1 277 ? -14.305 25.344 12.453 1 95.12 277 GLU A O 1
ATOM 2233 N N . ALA A 1 278 ? -12.312 26.234 11.969 1 93.81 278 ALA A N 1
ATOM 2234 C CA . ALA A 1 278 ? -12.82 27.016 10.852 1 93.81 278 ALA A CA 1
ATOM 2235 C C . ALA A 1 278 ? -12.938 26.156 9.594 1 93.81 278 ALA A C 1
ATOM 2237 O O . ALA A 1 278 ? -13.617 26.531 8.633 1 93.81 278 ALA A O 1
ATOM 2238 N N . CYS A 1 279 ? -12.234 25.078 9.57 1 91.12 279 CYS A N 1
ATOM 2239 C CA . CYS A 1 279 ? -12.258 24.219 8.398 1 91.12 279 CYS A CA 1
ATOM 2240 C C . CYS A 1 279 ? -13.672 23.734 8.102 1 91.12 279 CYS A C 1
ATOM 2242 O O . CYS A 1 279 ? -14.367 23.266 9 1 91.12 279 CYS A O 1
ATOM 2244 N N . PRO A 1 280 ? -14.062 23.938 6.836 1 84.5 280 PRO A N 1
ATOM 2245 C CA . PRO A 1 280 ? -15.414 23.484 6.496 1 84.5 280 PRO A CA 1
ATOM 2246 C C . PRO A 1 280 ? -15.555 21.969 6.574 1 84.5 280 PRO A C 1
ATOM 2248 O O . PRO A 1 280 ? -14.586 21.234 6.363 1 84.5 280 PRO A O 1
ATOM 2251 N N . ASP A 1 281 ? -16.672 21.531 6.977 1 73.06 281 ASP A N 1
ATOM 2252 C CA . ASP A 1 281 ? -16.953 20.094 7.035 1 73.06 281 ASP A CA 1
ATOM 2253 C C . ASP A 1 281 ? -17.141 19.516 5.637 1 73.06 281 ASP A C 1
ATOM 2255 O O . ASP A 1 281 ? -17.938 20.031 4.844 1 73.06 281 ASP A O 1
ATOM 2259 N N . TYR A 1 282 ? -15.984 19.297 5.02 1 57 282 TYR A N 1
ATOM 2260 C CA . TYR A 1 282 ? -16.281 18.719 3.713 1 57 282 TYR A CA 1
ATOM 2261 C C . TYR A 1 282 ? -16.797 17.281 3.854 1 57 282 TYR A C 1
ATOM 2263 O O . TYR A 1 282 ? -16.375 16.547 4.754 1 57 282 TYR A O 1
ATOM 2271 N N . GLU A 1 283 ? -18 16.953 3.424 1 45.97 283 GLU A N 1
ATOM 2272 C CA . GLU A 1 283 ? -18.625 15.641 3.373 1 45.97 283 GLU A CA 1
ATOM 2273 C C . GLU A 1 283 ? -17.719 14.641 2.65 1 45.97 283 GLU A C 1
ATOM 2275 O O . GLU A 1 283 ? -16.953 15.008 1.758 1 45.97 283 GLU A O 1
ATOM 2280 N N . MET B 1 1 ? 8.062 -5.027 14.016 1 83.06 1 MET B N 1
ATOM 2281 C CA . MET B 1 1 ? 7.93 -6.305 13.312 1 83.06 1 MET B CA 1
ATOM 2282 C C . MET B 1 1 ? 6.945 -7.219 14.031 1 83.06 1 MET B C 1
ATOM 2284 O O . MET B 1 1 ? 7.082 -7.465 15.234 1 83.06 1 MET B O 1
ATOM 2288 N N . THR B 1 2 ? 5.867 -7.609 13.359 1 84.5 2 THR B N 1
ATOM 2289 C CA . THR B 1 2 ? 4.898 -8.578 13.852 1 84.5 2 THR B CA 1
ATOM 2290 C C . THR B 1 2 ? 4.906 -9.836 12.984 1 84.5 2 THR B C 1
ATOM 2292 O O . THR B 1 2 ? 5.047 -9.758 11.766 1 84.5 2 THR B O 1
ATOM 2295 N N . TYR B 1 3 ? 4.891 -11 13.664 1 93.5 3 TYR B N 1
ATOM 2296 C CA . TYR B 1 3 ? 4.922 -12.227 12.875 1 93.5 3 TYR B CA 1
ATOM 2297 C C . TYR B 1 3 ? 4.16 -13.352 13.578 1 93.5 3 TYR B C 1
ATOM 2299 O O . TYR B 1 3 ? 3.857 -13.25 14.766 1 93.5 3 TYR B O 1
ATOM 2307 N N . ASN B 1 4 ? 3.725 -14.398 12.828 1 96.5 4 ASN B N 1
ATOM 2308 C CA . ASN B 1 4 ? 3.107 -15.625 13.32 1 96.5 4 ASN B CA 1
ATOM 2309 C C . ASN B 1 4 ? 3.717 -16.859 12.672 1 96.5 4 ASN B C 1
ATOM 2311 O O . ASN B 1 4 ? 4 -16.859 11.469 1 96.5 4 ASN B O 1
ATOM 2315 N N . PHE B 1 5 ? 3.949 -17.891 13.469 1 98.5 5 PHE B N 1
ATOM 2316 C CA . PHE B 1 5 ? 4.25 -19.203 12.93 1 98.5 5 PHE B CA 1
ATOM 2317 C C . PHE B 1 5 ? 3.004 -19.828 12.312 1 98.5 5 PHE B C 1
ATOM 2319 O O . PHE B 1 5 ? 2.062 -20.188 13.023 1 98.5 5 PHE B O 1
ATOM 2326 N N . ILE B 1 6 ? 3.037 -20 10.977 1 98.62 6 ILE B N 1
ATOM 2327 C CA . ILE B 1 6 ? 1.946 -20.703 10.32 1 98.62 6 ILE B CA 1
ATOM 2328 C C . ILE B 1 6 ? 2.146 -22.203 10.461 1 98.62 6 ILE B C 1
ATOM 2330 O O . ILE B 1 6 ? 1.183 -22.953 10.656 1 98.62 6 ILE B O 1
ATOM 2334 N N . ARG B 1 7 ? 3.334 -22.594 10.242 1 98.31 7 ARG B N 1
ATOM 2335 C CA . ARG B 1 7 ? 3.893 -23.906 10.547 1 98.31 7 ARG B CA 1
ATOM 2336 C C . ARG B 1 7 ? 5.148 -23.781 11.406 1 98.31 7 ARG B C 1
ATOM 2338 O O . ARG B 1 7 ? 5.73 -22.703 11.508 1 98.31 7 ARG B O 1
ATOM 2345 N N . PRO B 1 8 ? 5.551 -24.875 12.016 1 98.12 8 PRO B N 1
ATOM 2346 C CA . PRO B 1 8 ? 6.758 -24.797 12.844 1 98.12 8 PRO B CA 1
ATOM 2347 C C . PRO B 1 8 ? 7.961 -24.25 12.07 1 98.12 8 PRO B C 1
ATOM 2349 O O . PRO B 1 8 ? 8.859 -23.656 12.672 1 98.12 8 PRO B O 1
ATOM 2352 N N . ASP B 1 9 ? 7.934 -24.391 10.766 1 98.5 9 ASP B N 1
ATOM 2353 C CA . ASP B 1 9 ? 9.102 -24 9.984 1 98.5 9 ASP B CA 1
ATOM 2354 C C . ASP B 1 9 ? 8.75 -22.891 8.992 1 98.5 9 ASP B C 1
ATOM 2356 O O . ASP B 1 9 ? 9.484 -22.656 8.031 1 98.5 9 ASP B O 1
ATOM 2360 N N . LEU B 1 10 ? 7.59 -22.266 9.125 1 98.75 10 LEU B N 1
ATOM 2361 C CA . LEU B 1 10 ? 7.137 -21.25 8.188 1 98.75 10 LEU B CA 1
ATOM 2362 C C . LEU B 1 10 ? 6.469 -20.078 8.922 1 98.75 10 LEU B C 1
ATOM 2364 O O . LEU B 1 10 ? 5.434 -20.266 9.57 1 98.75 10 LEU B O 1
ATOM 2368 N N . ILE B 1 11 ? 7.105 -18.922 8.836 1 98.81 11 ILE B N 1
ATOM 2369 C CA . ILE B 1 11 ? 6.621 -17.719 9.508 1 98.81 11 ILE B CA 1
ATOM 2370 C C . ILE B 1 11 ? 6.156 -16.703 8.469 1 98.81 11 ILE B C 1
ATOM 2372 O O . ILE B 1 11 ? 6.793 -16.547 7.426 1 98.81 11 ILE B O 1
ATOM 2376 N N . VAL B 1 12 ? 5.004 -16.078 8.734 1 98.38 12 VAL B N 1
ATOM 2377 C CA . VAL B 1 12 ? 4.531 -14.938 7.965 1 98.38 12 VAL B CA 1
ATOM 2378 C C . VAL B 1 12 ? 4.562 -13.688 8.828 1 98.38 12 VAL B C 1
ATOM 2380 O O . VAL B 1 12 ? 4.152 -13.719 9.992 1 98.38 12 VAL B O 1
ATOM 2383 N N . GLY B 1 13 ? 5.086 -12.586 8.234 1 95.56 13 GLY B N 1
ATOM 2384 C CA . GLY B 1 13 ? 5.133 -11.398 9.07 1 95.56 13 GLY B CA 1
ATOM 2385 C C . GLY B 1 13 ? 5.328 -10.117 8.273 1 95.56 13 GLY B C 1
ATOM 2386 O O . GLY B 1 13 ? 5.191 -10.109 7.051 1 95.56 13 GLY B O 1
ATOM 2387 N N . SER B 1 14 ? 5.527 -9.039 9.055 1 92.75 14 SER B N 1
ATOM 2388 C CA . SER B 1 14 ? 5.777 -7.711 8.5 1 92.75 14 SER B CA 1
ATOM 2389 C C . SER B 1 14 ? 7.266 -7.484 8.258 1 92.75 14 SER B C 1
ATOM 2391 O O . SER B 1 14 ? 8.094 -8.312 8.633 1 92.75 14 SER B O 1
ATOM 2393 N N . CYS B 1 15 ? 7.617 -6.469 7.672 1 93.12 15 CYS B N 1
ATOM 2394 C CA . CYS B 1 15 ? 8.969 -6.238 7.188 1 93.12 15 CYS B CA 1
ATOM 2395 C C . CYS B 1 15 ? 9.922 -5.945 8.344 1 93.12 15 CYS B C 1
ATOM 2397 O O . CYS B 1 15 ? 9.508 -5.438 9.383 1 93.12 15 CYS B O 1
ATOM 2399 N N . LEU B 1 16 ? 11.195 -6.301 8.125 1 92.81 16 LEU B N 1
ATOM 2400 C CA . LEU B 1 16 ? 12.258 -5.852 9.008 1 92.81 16 LEU B CA 1
ATOM 2401 C C . LEU B 1 16 ? 12.453 -4.344 8.906 1 92.81 16 LEU B C 1
ATOM 2403 O O . LEU B 1 16 ? 12.289 -3.764 7.828 1 92.81 16 LEU B O 1
ATOM 2407 N N . GLN B 1 17 ? 12.867 -3.777 9.969 1 85.94 17 GLN B N 1
ATOM 2408 C CA . GLN B 1 17 ? 13.055 -2.33 9.977 1 85.94 17 GLN B CA 1
ATOM 2409 C C . GLN B 1 17 ? 14.539 -1.972 10.102 1 85.94 17 GLN B C 1
ATOM 2411 O O . GLN B 1 17 ? 14.977 -0.943 9.586 1 85.94 17 GLN B O 1
ATOM 2416 N N . THR B 1 18 ? 15.266 -2.768 10.844 1 89.06 18 THR B N 1
ATOM 2417 C CA . THR B 1 18 ? 16.672 -2.516 11.125 1 89.06 18 THR B CA 1
ATOM 2418 C C . THR B 1 18 ? 17.484 -3.811 11.047 1 89.06 18 THR B C 1
ATOM 2420 O O . THR B 1 18 ? 16.922 -4.902 11.086 1 89.06 18 THR B O 1
ATOM 2423 N N . PRO B 1 19 ? 18.797 -3.676 10.898 1 93.06 19 PRO B N 1
ATOM 2424 C CA . PRO B 1 19 ? 19.656 -4.863 10.906 1 93.06 19 PRO B CA 1
ATOM 2425 C C . PRO B 1 19 ? 19.469 -5.715 12.156 1 93.06 19 PRO B C 1
ATOM 2427 O O . PRO B 1 19 ? 19.547 -6.941 12.094 1 93.06 19 PRO B O 1
ATOM 2430 N N . GLU B 1 20 ? 19.141 -5.121 13.258 1 94.19 20 GLU B N 1
ATOM 2431 C CA . GLU B 1 20 ? 18.984 -5.836 14.523 1 94.19 20 GLU B CA 1
ATOM 2432 C C . GLU B 1 20 ? 17.797 -6.805 14.461 1 94.19 20 GLU B C 1
ATOM 2434 O O . GLU B 1 20 ? 17.734 -7.758 15.242 1 94.19 20 GLU B O 1
ATOM 2439 N N . ASP B 1 21 ? 16.906 -6.559 13.539 1 94.81 21 ASP B N 1
ATOM 2440 C CA . ASP B 1 21 ? 15.781 -7.473 13.367 1 94.81 21 ASP B CA 1
ATOM 2441 C C . ASP B 1 21 ? 16.25 -8.852 12.906 1 94.81 21 ASP B C 1
ATOM 2443 O O . ASP B 1 21 ? 15.594 -9.859 13.164 1 94.81 21 ASP B O 1
ATOM 2447 N N . VAL B 1 22 ? 17.375 -8.867 12.234 1 97.56 22 VAL B N 1
ATOM 2448 C CA . VAL B 1 22 ? 17.969 -10.133 11.812 1 97.56 22 VAL B CA 1
ATOM 2449 C C . VAL B 1 22 ? 18.312 -10.977 13.039 1 97.56 22 VAL B C 1
ATOM 2451 O O . VAL B 1 22 ? 18.078 -12.188 13.055 1 97.56 22 VAL B O 1
ATOM 2454 N N . ASP B 1 23 ? 18.859 -10.336 14.055 1 97.44 23 ASP B N 1
ATOM 2455 C CA . ASP B 1 23 ? 19.219 -11.047 15.281 1 97.44 23 ASP B CA 1
ATOM 2456 C C . ASP B 1 23 ? 17.984 -11.672 15.938 1 97.44 23 ASP B C 1
ATOM 2458 O O . ASP B 1 23 ? 18.031 -12.805 16.406 1 97.44 23 ASP B O 1
ATOM 2462 N N . LYS B 1 24 ? 16.938 -10.93 15.969 1 96.56 24 LYS B N 1
ATOM 2463 C CA . LYS B 1 24 ? 15.688 -11.43 16.547 1 96.56 24 LYS B CA 1
ATOM 2464 C C . LYS B 1 24 ? 15.195 -12.664 15.812 1 96.56 24 LYS B C 1
ATOM 2466 O O . LYS B 1 24 ? 14.711 -13.617 16.438 1 96.56 24 LYS B O 1
ATOM 2471 N N . LEU B 1 25 ? 15.289 -12.656 14.539 1 97.88 25 LEU B N 1
ATOM 2472 C CA . LEU B 1 25 ? 14.836 -13.773 13.719 1 97.88 25 LEU B CA 1
ATOM 2473 C C . LEU B 1 25 ? 15.75 -14.984 13.906 1 97.88 25 LEU B C 1
ATOM 2475 O O . LEU B 1 25 ? 15.273 -16.125 13.961 1 97.88 25 LEU B O 1
ATOM 2479 N N . ARG B 1 26 ? 17.031 -14.75 14 1 97.69 26 ARG B N 1
ATOM 2480 C CA . ARG B 1 26 ? 17.969 -15.836 14.242 1 97.69 26 ARG B CA 1
ATOM 2481 C C . ARG B 1 26 ? 17.672 -16.531 15.57 1 97.69 26 ARG B C 1
ATOM 2483 O O . ARG B 1 26 ? 17.781 -17.75 15.672 1 97.69 26 ARG B O 1
ATOM 2490 N N . GLN B 1 27 ? 17.297 -15.789 16.531 1 97.12 27 GLN B N 1
ATOM 2491 C CA . GLN B 1 27 ? 17.031 -16.312 17.859 1 97.12 27 GLN B CA 1
ATOM 2492 C C . GLN B 1 27 ? 15.891 -17.312 17.844 1 97.12 27 GLN B C 1
ATOM 2494 O O . GLN B 1 27 ? 15.836 -18.219 18.672 1 97.12 27 GLN B O 1
ATOM 2499 N N . ILE B 1 28 ? 15.07 -17.203 16.891 1 96.69 28 ILE B N 1
ATOM 2500 C CA . ILE B 1 28 ? 13.93 -18.109 16.859 1 96.69 28 ILE B CA 1
ATOM 2501 C C . ILE B 1 28 ? 14.125 -19.156 15.758 1 96.69 28 ILE B C 1
ATOM 2503 O O . ILE B 1 28 ? 13.18 -19.828 15.352 1 96.69 28 ILE B O 1
ATOM 2507 N N . GLY B 1 29 ? 15.312 -19.219 15.18 1 97.19 29 GLY B N 1
ATOM 2508 C CA . GLY B 1 29 ? 15.695 -20.328 14.32 1 97.19 29 GLY B CA 1
ATOM 2509 C C . GLY B 1 29 ? 15.539 -20.031 12.844 1 97.19 29 GLY B C 1
ATOM 2510 O O . GLY B 1 29 ? 15.68 -20.922 12.008 1 97.19 29 GLY B O 1
ATOM 2511 N N . VAL B 1 30 ? 15.289 -18.797 12.445 1 98.62 30 VAL B N 1
ATOM 2512 C CA . VAL B 1 30 ? 15.094 -18.453 11.039 1 98.62 30 VAL B CA 1
ATOM 2513 C C . VAL B 1 30 ? 16.422 -18.578 10.289 1 98.62 30 VAL B C 1
ATOM 2515 O O . VAL B 1 30 ? 17.453 -18.078 10.734 1 98.62 30 VAL B O 1
ATOM 2518 N N . LYS B 1 31 ? 16.328 -19.266 9.203 1 98.56 31 LYS B N 1
ATOM 2519 C CA . LYS B 1 31 ? 17.5 -19.438 8.352 1 98.56 31 LYS B CA 1
ATOM 2520 C C . LYS B 1 31 ? 17.328 -18.734 7.012 1 98.56 31 LYS B C 1
ATOM 2522 O O . LYS B 1 31 ? 18.297 -18.5 6.289 1 98.56 31 LYS B O 1
ATOM 2527 N N . THR B 1 32 ? 16.125 -18.438 6.68 1 98.69 32 THR B N 1
ATOM 2528 C CA . THR B 1 32 ? 15.82 -17.734 5.438 1 98.69 32 THR B CA 1
ATOM 2529 C C . THR B 1 32 ? 14.875 -16.578 5.695 1 98.69 32 THR B C 1
ATOM 2531 O O . THR B 1 32 ? 13.781 -16.766 6.227 1 98.69 32 THR B O 1
ATOM 2534 N N . ILE B 1 33 ? 15.305 -15.367 5.422 1 98.81 33 ILE B N 1
ATOM 2535 C CA . ILE B 1 33 ? 14.438 -14.203 5.34 1 98.81 33 ILE B CA 1
ATOM 2536 C C . ILE B 1 33 ? 14.023 -13.969 3.889 1 98.81 33 ILE B C 1
ATOM 2538 O O . ILE B 1 33 ? 14.859 -13.664 3.037 1 98.81 33 ILE B O 1
ATOM 2542 N N . PHE B 1 34 ? 12.789 -14.141 3.604 1 98.69 34 PHE B N 1
ATOM 2543 C CA . PHE B 1 34 ? 12.273 -14.047 2.244 1 98.69 34 PHE B CA 1
ATOM 2544 C C . PHE B 1 34 ? 11.414 -12.797 2.076 1 98.69 34 PHE B C 1
ATOM 2546 O O . PHE B 1 34 ? 10.266 -12.766 2.518 1 98.69 34 PHE B O 1
ATOM 2553 N N . CYS B 1 35 ? 11.938 -11.836 1.419 1 98.38 35 CYS B N 1
ATOM 2554 C CA . CYS B 1 35 ? 11.367 -10.492 1.315 1 98.38 35 CYS B CA 1
ATOM 2555 C C . CYS B 1 35 ? 10.609 -10.32 0.005 1 98.38 35 CYS B C 1
ATOM 2557 O O . CYS B 1 35 ? 11.18 -10.508 -1.074 1 98.38 35 CYS B O 1
ATOM 2559 N N . LEU B 1 36 ? 9.383 -9.836 0.088 1 98.38 36 LEU B N 1
ATOM 2560 C CA . LEU B 1 36 ? 8.555 -9.711 -1.106 1 98.38 36 LEU B CA 1
ATOM 2561 C C . LEU B 1 36 ? 8.383 -8.25 -1.5 1 98.38 36 LEU B C 1
ATOM 2563 O O . LEU B 1 36 ? 7.695 -7.941 -2.475 1 98.38 36 LEU B O 1
ATOM 2567 N N . GLN B 1 37 ? 9 -7.352 -0.833 1 95.62 37 GLN B N 1
ATOM 2568 C CA . GLN B 1 37 ? 8.812 -5.918 -1.028 1 95.62 37 GLN B CA 1
ATOM 2569 C C . GLN B 1 37 ? 9.484 -5.445 -2.312 1 95.62 37 GLN B C 1
ATOM 2571 O O . GLN B 1 37 ? 10.523 -5.984 -2.709 1 95.62 37 GLN B O 1
ATOM 2576 N N . GLN B 1 38 ? 8.898 -4.418 -2.914 1 92.94 38 GLN B N 1
ATOM 2577 C CA . GLN B 1 38 ? 9.516 -3.684 -4.012 1 92.94 38 GLN B CA 1
ATOM 2578 C C . GLN B 1 38 ? 10.141 -2.383 -3.521 1 92.94 38 GLN B C 1
ATOM 2580 O O . GLN B 1 38 ? 9.953 -1.993 -2.367 1 92.94 38 GLN B O 1
ATOM 2585 N N . ASP B 1 39 ? 10.844 -1.701 -4.383 1 86.88 39 ASP B N 1
ATOM 2586 C CA . ASP B 1 39 ? 11.586 -0.5 -4.016 1 86.88 39 ASP B CA 1
ATOM 2587 C C . ASP B 1 39 ? 10.648 0.584 -3.486 1 86.88 39 ASP B C 1
ATOM 2589 O O . ASP B 1 39 ? 10.961 1.247 -2.494 1 86.88 39 ASP B O 1
ATOM 2593 N N . PRO B 1 40 ? 9.508 0.75 -4.109 1 85.44 40 PRO B N 1
ATOM 2594 C CA . PRO B 1 40 ? 8.625 1.793 -3.578 1 85.44 40 PRO B CA 1
ATOM 2595 C C . PRO B 1 40 ? 8.195 1.528 -2.137 1 85.44 40 PRO B C 1
ATOM 2597 O O . PRO B 1 40 ? 7.992 2.469 -1.366 1 85.44 40 PRO B O 1
ATOM 2600 N N . ASP B 1 41 ? 8.031 0.249 -1.77 1 89.12 41 ASP B N 1
ATOM 2601 C CA . ASP B 1 41 ? 7.703 -0.118 -0.395 1 89.12 41 ASP B CA 1
ATOM 2602 C C . ASP B 1 41 ? 8.805 0.325 0.567 1 89.12 41 ASP B C 1
ATOM 2604 O O . ASP B 1 41 ? 8.523 0.915 1.612 1 89.12 41 ASP B O 1
ATOM 2608 N N . LEU B 1 42 ? 9.984 0.04 0.127 1 87.38 42 LEU B N 1
ATOM 2609 C CA . LEU B 1 42 ? 11.156 0.294 0.952 1 87.38 42 LEU B CA 1
ATOM 2610 C C . LEU B 1 42 ? 11.383 1.792 1.134 1 87.38 42 LEU B C 1
ATOM 2612 O O . LEU B 1 42 ? 11.719 2.246 2.23 1 87.38 42 LEU B O 1
ATOM 2616 N N . GLU B 1 43 ? 11.188 2.502 0.033 1 83.44 43 GLU B N 1
ATOM 2617 C CA . GLU B 1 43 ? 11.406 3.943 0.057 1 83.44 43 GLU B CA 1
ATOM 2618 C C . GLU B 1 43 ? 10.43 4.637 1.002 1 83.44 43 GLU B C 1
ATOM 2620 O O . GLU B 1 43 ? 10.812 5.516 1.771 1 83.44 43 GLU B O 1
ATOM 2625 N N . TYR B 1 44 ? 9.234 4.25 0.965 1 83.38 44 TYR B N 1
ATOM 2626 C CA . TYR B 1 44 ? 8.219 4.902 1.788 1 83.38 44 TYR B CA 1
ATOM 2627 C C . TYR B 1 44 ? 8.5 4.688 3.27 1 83.38 44 TYR B C 1
ATOM 2629 O O . TYR B 1 44 ? 8.32 5.598 4.082 1 83.38 44 TYR B O 1
ATOM 2637 N N . PHE B 1 45 ? 8.922 3.506 3.596 1 82.12 45 PHE B N 1
ATOM 2638 C CA . PHE B 1 45 ? 9.078 3.164 5.004 1 82.12 45 PHE B CA 1
ATOM 2639 C C . PHE B 1 45 ? 10.508 3.426 5.465 1 82.12 45 PHE B C 1
ATOM 2641 O O . PHE B 1 45 ? 10.836 3.23 6.637 1 82.12 45 PHE B O 1
ATOM 2648 N N . GLY B 1 46 ? 11.297 3.857 4.574 1 79.75 46 GLY B N 1
ATOM 2649 C CA . GLY B 1 46 ? 12.672 4.191 4.934 1 79.75 46 GLY B CA 1
ATOM 2650 C C . GLY B 1 46 ? 13.477 2.986 5.375 1 79.75 46 GLY 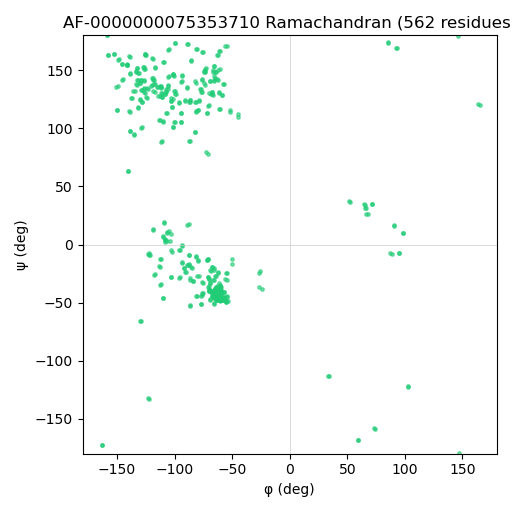B C 1
ATOM 2651 O O . GLY B 1 46 ? 14.25 3.066 6.34 1 79.75 46 GLY B O 1
ATOM 2652 N N . VAL B 1 47 ? 13.203 1.87 4.789 1 84.81 47 VAL B N 1
ATOM 2653 C CA . VAL B 1 47 ? 13.906 0.644 5.145 1 84.81 47 VAL B CA 1
ATOM 2654 C C . VAL B 1 47 ? 15.195 0.535 4.328 1 84.81 47 VAL B C 1
ATOM 2656 O O . VAL B 1 47 ? 15.156 0.556 3.094 1 84.81 47 VAL B O 1
ATOM 2659 N N . ASP B 1 48 ? 16.312 0.422 5.008 1 86.69 48 ASP B N 1
ATOM 2660 C CA . ASP B 1 48 ? 17.594 0.182 4.355 1 86.69 48 ASP B CA 1
ATOM 2661 C C . ASP B 1 48 ? 17.844 -1.312 4.156 1 86.69 48 ASP B C 1
ATOM 2663 O O . ASP B 1 48 ? 18.531 -1.944 4.949 1 86.69 48 ASP B O 1
ATOM 2667 N N . ILE B 1 49 ? 17.391 -1.768 3.041 1 90.19 49 ILE B N 1
ATOM 2668 C CA . ILE B 1 49 ? 17.438 -3.205 2.793 1 90.19 49 ILE B CA 1
ATOM 2669 C C . ILE B 1 49 ? 18.891 -3.648 2.602 1 90.19 49 ILE B C 1
ATOM 2671 O O . ILE B 1 49 ? 19.25 -4.773 2.951 1 90.19 49 ILE B O 1
ATOM 2675 N N . ILE B 1 50 ? 19.688 -2.795 2.045 1 89.81 50 ILE B N 1
ATOM 2676 C CA . ILE B 1 50 ? 21.094 -3.129 1.812 1 89.81 50 ILE B CA 1
ATOM 2677 C C . ILE B 1 50 ? 21.797 -3.381 3.145 1 89.81 50 ILE B C 1
ATOM 2679 O O . ILE B 1 50 ? 22.531 -4.363 3.295 1 89.81 50 ILE B O 1
ATOM 2683 N N . ALA B 1 51 ? 21.547 -2.492 4.094 1 91.44 51 ALA B N 1
ATOM 2684 C CA . ALA B 1 51 ? 22.141 -2.668 5.418 1 91.44 51 ALA B CA 1
ATOM 2685 C C . ALA B 1 51 ? 21.672 -3.973 6.059 1 91.44 51 ALA B C 1
ATOM 2687 O O . ALA B 1 51 ? 22.453 -4.66 6.727 1 91.44 51 ALA B O 1
ATOM 2688 N N . ILE B 1 52 ? 20.422 -4.277 5.879 1 94.19 52 ILE B N 1
ATOM 2689 C CA . ILE B 1 52 ? 19.859 -5.496 6.441 1 94.19 52 ILE B CA 1
ATOM 2690 C C . ILE B 1 52 ? 20.5 -6.715 5.777 1 94.19 52 ILE B C 1
ATOM 2692 O O . ILE B 1 52 ? 20.891 -7.664 6.453 1 94.19 52 ILE B O 1
ATOM 2696 N N . GLN B 1 53 ? 20.594 -6.668 4.465 1 95.69 53 GLN B N 1
ATOM 2697 C CA . GLN B 1 53 ? 21.188 -7.766 3.709 1 95.69 53 GLN B CA 1
ATOM 2698 C C . GLN B 1 53 ? 22.656 -7.953 4.082 1 95.69 53 GLN B C 1
ATOM 2700 O O . GLN B 1 53 ? 23.125 -9.086 4.258 1 95.69 53 GLN B O 1
ATOM 2705 N N . GLU B 1 54 ? 23.406 -6.859 4.156 1 95.19 54 GLU B N 1
ATOM 2706 C CA . GLU B 1 54 ? 24.812 -6.93 4.531 1 95.19 54 GLU B CA 1
ATOM 2707 C C . GLU B 1 54 ? 24.984 -7.5 5.938 1 95.19 54 GLU B C 1
ATOM 2709 O O . GLU B 1 54 ? 25.891 -8.289 6.188 1 95.19 54 GLU B O 1
ATOM 2714 N N . TYR B 1 55 ? 24.125 -7.051 6.836 1 96.94 55 TYR B N 1
ATOM 2715 C CA . TYR B 1 55 ? 24.172 -7.562 8.203 1 96.94 55 TYR B CA 1
ATOM 2716 C C . TYR B 1 55 ? 23.906 -9.062 8.227 1 96.94 55 TYR B C 1
ATOM 2718 O O . TYR B 1 55 ? 24.594 -9.812 8.914 1 96.94 55 TYR B O 1
ATOM 2726 N N . ALA B 1 56 ? 22.922 -9.508 7.496 1 97.44 56 ALA B N 1
ATOM 2727 C CA . ALA B 1 56 ? 22.609 -10.93 7.41 1 97.44 56 ALA B CA 1
ATOM 2728 C C . ALA B 1 56 ? 23.781 -11.727 6.863 1 97.44 56 ALA B C 1
ATOM 2730 O O . ALA B 1 56 ? 24.047 -12.844 7.309 1 97.44 56 ALA B O 1
ATOM 2731 N N . LYS B 1 57 ? 24.484 -11.164 5.938 1 97.12 57 LYS B N 1
ATOM 2732 C CA . LYS B 1 57 ? 25.609 -11.828 5.277 1 97.12 57 LYS B CA 1
ATOM 2733 C C . LYS B 1 57 ? 26.766 -12.047 6.25 1 97.12 57 LYS B C 1
ATOM 2735 O O . LYS B 1 57 ? 27.672 -12.836 5.977 1 97.12 57 LYS B O 1
ATOM 2740 N N . THR B 1 58 ? 26.734 -11.289 7.324 1 97.44 58 THR B N 1
ATOM 2741 C CA . THR B 1 58 ? 27.812 -11.469 8.297 1 97.44 58 THR B CA 1
ATOM 2742 C C . THR B 1 58 ? 27.656 -12.797 9.031 1 97.44 58 THR B C 1
ATOM 2744 O O . THR B 1 58 ? 28.594 -13.25 9.703 1 97.44 58 THR B O 1
ATOM 2747 N N . TYR B 1 59 ? 26.562 -13.406 8.891 1 97.06 59 TYR B N 1
ATOM 2748 C CA . TYR B 1 59 ? 26.312 -14.695 9.508 1 97.06 59 TYR B CA 1
ATOM 2749 C C . TYR B 1 59 ? 26.25 -15.805 8.461 1 97.06 59 TYR B C 1
ATOM 2751 O O . TYR B 1 59 ? 25.906 -15.555 7.309 1 97.06 59 TYR B O 1
ATOM 2759 N N . ASP B 1 60 ? 26.484 -17.016 8.875 1 94.81 60 ASP B N 1
ATOM 2760 C CA . ASP B 1 60 ? 26.469 -18.156 7.965 1 94.81 60 ASP B CA 1
ATOM 2761 C C . ASP B 1 60 ? 25.172 -18.953 8.109 1 94.81 60 ASP B C 1
ATOM 2763 O O . ASP B 1 60 ? 24.891 -19.828 7.293 1 94.81 60 ASP B O 1
ATOM 2767 N N . ASP B 1 61 ? 24.406 -18.562 9.062 1 96.56 61 ASP B N 1
ATOM 2768 C CA . ASP B 1 61 ? 23.266 -19.422 9.375 1 96.56 61 ASP B CA 1
ATOM 2769 C C . ASP B 1 61 ? 21.953 -18.797 8.898 1 96.56 61 ASP B C 1
ATOM 2771 O O . ASP B 1 61 ? 20.875 -19.297 9.195 1 96.56 61 ASP B O 1
ATOM 2775 N N . ILE B 1 62 ? 22.031 -17.641 8.227 1 97.94 62 ILE B N 1
ATOM 2776 C CA . ILE B 1 62 ? 20.812 -16.969 7.781 1 97.94 62 ILE B CA 1
ATOM 2777 C C . ILE B 1 62 ? 21.062 -16.297 6.438 1 97.94 62 ILE B C 1
ATOM 2779 O O . ILE B 1 62 ? 22.156 -15.797 6.18 1 97.94 62 ILE B O 1
ATOM 2783 N N . GLN B 1 63 ? 20.078 -16.312 5.539 1 97.88 63 GLN B N 1
ATOM 2784 C CA . GLN B 1 63 ? 20.156 -15.711 4.215 1 97.88 63 GLN B CA 1
ATOM 2785 C C . GLN B 1 63 ? 18.953 -14.797 3.965 1 97.88 63 GLN B C 1
ATOM 2787 O O . GLN B 1 63 ? 17.828 -15.141 4.312 1 97.88 63 GLN B O 1
ATOM 2792 N N . HIS B 1 64 ? 19.234 -13.641 3.471 1 98.19 64 HIS B N 1
ATOM 2793 C CA . HIS B 1 64 ? 18.188 -12.742 3.012 1 98.19 64 HIS B CA 1
ATOM 2794 C C . HIS B 1 64 ? 17.969 -12.859 1.506 1 98.19 64 HIS B C 1
ATOM 2796 O O . HIS B 1 64 ? 18.922 -12.672 0.729 1 98.19 64 HIS B O 1
ATOM 2802 N N . ILE B 1 65 ? 16.75 -13.188 1.098 1 97.88 65 ILE B N 1
ATOM 2803 C CA . ILE B 1 65 ? 16.406 -13.352 -0.308 1 97.88 65 ILE B CA 1
ATOM 2804 C C . ILE B 1 65 ? 15.242 -12.422 -0.659 1 97.88 65 ILE B C 1
ATOM 2806 O O . ILE B 1 65 ? 14.258 -12.344 0.08 1 97.88 65 ILE B O 1
ATOM 2810 N N . ARG B 1 66 ? 15.352 -11.742 -1.771 1 96.69 66 ARG B N 1
ATOM 2811 C CA . ARG B 1 66 ? 14.289 -10.844 -2.217 1 96.69 66 ARG B CA 1
ATOM 2812 C C . ARG B 1 66 ? 13.609 -11.375 -3.473 1 96.69 66 ARG B C 1
ATOM 2814 O O . ARG B 1 66 ? 14.281 -11.82 -4.406 1 96.69 66 ARG B O 1
ATOM 2821 N N . ALA B 1 67 ? 12.344 -11.445 -3.51 1 97.56 67 ALA B N 1
ATOM 2822 C CA . ALA B 1 67 ? 11.492 -11.812 -4.637 1 97.56 67 ALA B CA 1
ATOM 2823 C C . ALA B 1 67 ? 10.266 -10.906 -4.707 1 97.56 67 ALA B C 1
ATOM 2825 O O . ALA B 1 67 ? 9.227 -11.203 -4.113 1 97.56 67 ALA B O 1
ATOM 2826 N N . GLU B 1 68 ? 10.367 -9.977 -5.496 1 96.31 68 GLU B N 1
ATOM 2827 C CA . GLU B 1 68 ? 9.492 -8.812 -5.438 1 96.31 68 GLU B CA 1
ATOM 2828 C C . GLU B 1 68 ? 8.117 -9.117 -6.027 1 96.31 68 GLU B C 1
ATOM 2830 O O . GLU B 1 68 ? 8.023 -9.758 -7.078 1 96.31 68 GLU B O 1
ATOM 2835 N N . ILE B 1 69 ? 7.098 -8.734 -5.375 1 96.62 69 ILE B N 1
ATOM 2836 C CA . ILE B 1 69 ? 5.719 -8.695 -5.855 1 96.62 69 ILE B CA 1
ATOM 2837 C C . ILE B 1 69 ? 5.133 -7.305 -5.637 1 96.62 69 ILE B C 1
ATOM 2839 O O . ILE B 1 69 ? 5.27 -6.73 -4.551 1 96.62 69 ILE B O 1
ATOM 2843 N N . ARG B 1 70 ? 4.473 -6.766 -6.621 1 93.62 70 ARG B N 1
ATOM 2844 C CA . ARG B 1 70 ? 3.875 -5.441 -6.496 1 93.62 70 ARG B CA 1
ATOM 2845 C C . ARG B 1 70 ? 2.721 -5.449 -5.5 1 93.62 70 ARG B C 1
ATOM 2847 O O . ARG B 1 70 ? 1.852 -6.32 -5.559 1 93.62 70 ARG B O 1
ATOM 2854 N N . ASP B 1 71 ? 2.744 -4.469 -4.574 1 90.44 71 ASP B N 1
ATOM 2855 C CA . ASP B 1 71 ? 1.707 -4.383 -3.553 1 90.44 71 ASP B CA 1
ATOM 2856 C C . ASP B 1 71 ? 0.363 -3.99 -4.164 1 90.44 71 ASP B C 1
ATOM 2858 O O . ASP B 1 71 ? 0.311 -3.195 -5.102 1 90.44 71 ASP B O 1
ATOM 2862 N N . PHE B 1 72 ? -0.746 -4.598 -3.674 1 87.5 72 PHE B N 1
ATOM 2863 C CA . PHE B 1 72 ? -2.125 -4.297 -4.035 1 87.5 72 PHE B CA 1
ATOM 2864 C C . PHE B 1 72 ? -2.391 -4.652 -5.492 1 87.5 72 PHE B C 1
ATOM 2866 O O . PHE B 1 72 ? -3.146 -3.963 -6.18 1 87.5 72 PHE B O 1
ATOM 2873 N N . ASP B 1 73 ? -1.746 -5.629 -5.98 1 92.12 73 ASP B N 1
ATOM 2874 C CA . ASP B 1 73 ? -1.886 -6.059 -7.367 1 92.12 73 ASP B CA 1
ATOM 2875 C C . ASP B 1 73 ? -1.994 -7.578 -7.465 1 92.12 73 ASP B C 1
ATOM 2877 O O . ASP B 1 73 ? -0.986 -8.273 -7.625 1 92.12 73 ASP B O 1
ATOM 2881 N N . ALA B 1 74 ? -3.191 -7.98 -7.504 1 92.88 74 ALA B N 1
ATOM 2882 C CA . ALA B 1 74 ? -3.443 -9.422 -7.543 1 92.88 74 ALA B CA 1
ATOM 2883 C C . ALA B 1 74 ? -2.939 -10.031 -8.852 1 92.88 74 ALA B C 1
ATOM 2885 O O . ALA B 1 74 ? -2.537 -11.195 -8.883 1 92.88 74 ALA B O 1
ATOM 2886 N N . PHE B 1 75 ? -2.969 -9.234 -9.898 1 95.31 75 PHE B N 1
ATOM 2887 C CA . PHE B 1 75 ? -2.482 -9.742 -11.172 1 95.31 75 PHE B CA 1
ATOM 2888 C C . PHE B 1 75 ? -0.972 -9.945 -11.133 1 95.31 75 PHE B C 1
ATOM 2890 O O . PHE B 1 75 ? -0.465 -10.953 -11.625 1 95.31 75 PHE B O 1
ATOM 2897 N N . ASP B 1 76 ? -0.295 -8.961 -10.641 1 96.12 76 ASP B N 1
ATOM 2898 C CA . ASP B 1 76 ? 1.146 -9.133 -10.484 1 96.12 76 ASP B CA 1
ATOM 2899 C C . ASP B 1 76 ? 1.463 -10.344 -9.609 1 96.12 76 ASP B C 1
ATOM 2901 O O . ASP B 1 76 ? 2.416 -11.078 -9.883 1 96.12 76 ASP B O 1
ATOM 2905 N N . LEU B 1 77 ? 0.69 -10.539 -8.523 1 97.12 77 LEU B N 1
ATOM 2906 C CA . LEU B 1 77 ? 0.847 -11.719 -7.688 1 97.12 77 LEU B CA 1
ATOM 2907 C C . LEU B 1 77 ? 0.711 -12.992 -8.508 1 97.12 77 LEU B C 1
ATOM 2909 O O . LEU B 1 77 ? 1.562 -13.883 -8.43 1 97.12 77 LEU B O 1
ATOM 2913 N N . ARG B 1 78 ? -0.349 -13.039 -9.297 1 97.19 78 ARG B N 1
ATOM 2914 C CA . ARG B 1 78 ? -0.581 -14.188 -10.172 1 97.19 78 ARG B CA 1
ATOM 2915 C C . ARG B 1 78 ? 0.626 -14.445 -11.07 1 97.19 78 ARG B C 1
ATOM 2917 O O . ARG B 1 78 ? 1.104 -15.578 -11.164 1 97.19 78 ARG B O 1
ATOM 2924 N N . MET B 1 79 ? 1.176 -13.445 -11.641 1 97.12 79 MET B N 1
ATOM 2925 C CA . MET B 1 79 ? 2.23 -13.578 -12.641 1 97.12 79 MET B CA 1
ATOM 2926 C C . MET B 1 79 ? 3.564 -13.922 -11.984 1 97.12 79 MET B C 1
ATOM 2928 O O . MET B 1 79 ? 4.379 -14.633 -12.562 1 97.12 79 MET B O 1
ATOM 2932 N N . ARG B 1 80 ? 3.785 -13.438 -10.797 1 97.38 80 ARG B N 1
ATOM 2933 C CA . ARG B 1 80 ? 5.094 -13.57 -10.156 1 97.38 80 ARG B CA 1
ATOM 2934 C C . ARG B 1 80 ? 5.16 -14.82 -9.297 1 97.38 80 ARG B C 1
ATOM 2936 O O . ARG B 1 80 ? 6.246 -15.328 -9.008 1 97.38 80 ARG B O 1
ATOM 2943 N N . LEU B 1 81 ? 4.055 -15.352 -8.922 1 97.69 81 LEU B N 1
ATOM 2944 C CA . LEU B 1 81 ? 3.969 -16.391 -7.906 1 97.69 81 LEU B CA 1
ATOM 2945 C C . LEU B 1 81 ? 4.816 -17.594 -8.297 1 97.69 81 LEU B C 1
ATOM 2947 O O . LEU B 1 81 ? 5.562 -18.125 -7.469 1 97.69 81 LEU B O 1
ATOM 2951 N N . PRO B 1 82 ? 4.746 -18.062 -9.57 1 96.94 82 PRO B N 1
ATOM 2952 C CA . PRO B 1 82 ? 5.551 -19.234 -9.914 1 96.94 82 PRO B CA 1
ATOM 2953 C C . PRO B 1 82 ? 7.043 -19.016 -9.695 1 96.94 82 PRO B C 1
ATOM 2955 O O . PRO B 1 82 ? 7.707 -19.844 -9.07 1 96.94 82 PRO B O 1
ATOM 2958 N N . ALA B 1 83 ? 7.555 -17.906 -10.164 1 97.06 83 ALA B N 1
ATOM 2959 C CA . ALA B 1 83 ? 8.977 -17.609 -9.992 1 97.06 83 ALA B CA 1
ATOM 2960 C C . ALA B 1 83 ? 9.32 -17.391 -8.523 1 97.06 83 ALA B C 1
ATOM 2962 O O . ALA B 1 83 ? 10.391 -17.797 -8.07 1 97.06 83 ALA B O 1
ATOM 2963 N N . VAL B 1 84 ? 8.469 -16.734 -7.797 1 98.25 84 VAL B N 1
ATOM 2964 C CA . VAL B 1 84 ? 8.68 -16.438 -6.387 1 98.25 84 VAL B CA 1
ATOM 2965 C C . VAL B 1 84 ? 8.711 -17.719 -5.574 1 98.25 84 VAL B C 1
ATOM 2967 O O . VAL B 1 84 ? 9.586 -17.906 -4.727 1 98.25 84 VAL B O 1
ATOM 2970 N N . ILE B 1 85 ? 7.797 -18.641 -5.836 1 98.5 85 ILE B N 1
ATOM 2971 C CA . ILE B 1 85 ? 7.73 -19.891 -5.094 1 98.5 85 ILE B CA 1
ATOM 2972 C C . ILE B 1 85 ? 8.922 -20.781 -5.461 1 98.5 85 ILE B C 1
ATOM 2974 O O . ILE B 1 85 ? 9.461 -21.5 -4.609 1 98.5 85 ILE B O 1
ATOM 2978 N N . SER B 1 86 ? 9.266 -20.75 -6.738 1 98.31 86 SER B N 1
ATOM 2979 C CA . SER B 1 86 ? 10.469 -21.469 -7.133 1 98.31 86 SER B CA 1
ATOM 2980 C C . SER B 1 86 ? 11.672 -21.047 -6.309 1 98.31 86 SER B C 1
ATOM 2982 O O . SER B 1 86 ? 12.406 -21.891 -5.785 1 98.31 86 SER B O 1
ATOM 2984 N N . LYS B 1 87 ? 11.859 -19.766 -6.203 1 98.06 87 LYS B N 1
ATOM 2985 C CA . LYS B 1 87 ? 12.969 -19.219 -5.422 1 98.06 87 LYS B CA 1
ATOM 2986 C C . LYS B 1 87 ? 12.867 -19.625 -3.955 1 98.06 87 LYS B C 1
ATOM 2988 O O . LYS B 1 87 ? 13.867 -20 -3.336 1 98.06 87 LYS B O 1
ATOM 2993 N N . LEU B 1 88 ? 11.711 -19.547 -3.402 1 98.38 88 LEU B N 1
ATOM 2994 C CA . LEU B 1 88 ? 11.469 -19.922 -2.014 1 98.38 88 LEU B CA 1
ATOM 2995 C C . LEU B 1 88 ? 11.75 -21.406 -1.792 1 98.38 88 LEU B C 1
ATOM 2997 O O . LEU B 1 88 ? 12.422 -21.781 -0.83 1 98.38 88 LEU B O 1
ATOM 3001 N N . TYR B 1 89 ? 11.211 -22.203 -2.693 1 97.69 89 TYR B N 1
ATOM 3002 C CA . TYR B 1 89 ? 11.359 -23.656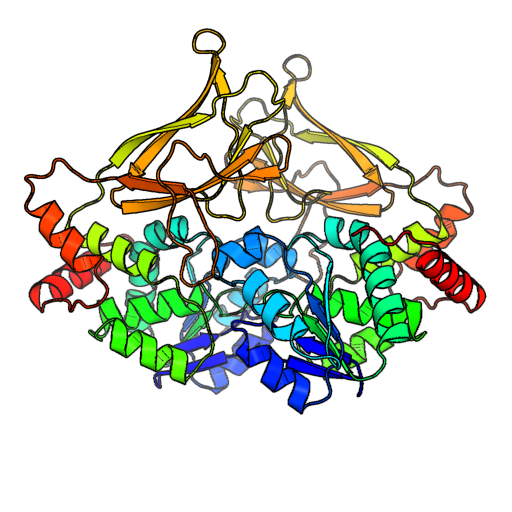 -2.658 1 97.69 89 TYR B CA 1
ATOM 3003 C C . TYR B 1 89 ? 12.836 -24.047 -2.65 1 97.69 89 TYR B C 1
ATOM 3005 O O . TYR B 1 89 ? 13.266 -24.859 -1.822 1 97.69 89 TYR B O 1
ATOM 3013 N N . LYS B 1 90 ? 13.578 -23.5 -3.482 1 97.31 90 LYS B N 1
ATOM 3014 C CA . LYS B 1 90 ? 15 -23.797 -3.594 1 97.31 90 LYS B CA 1
ATOM 3015 C C . LYS B 1 90 ? 15.758 -23.328 -2.359 1 97.31 90 LYS B C 1
ATOM 3017 O O . LYS B 1 90 ? 16.656 -24.016 -1.874 1 97.31 90 LYS B O 1
ATOM 3022 N N . ALA B 1 91 ? 15.398 -22.156 -1.893 1 97.38 91 ALA B N 1
ATOM 3023 C CA . ALA B 1 91 ? 16.047 -21.625 -0.699 1 97.38 91 ALA B CA 1
ATOM 3024 C C . ALA B 1 91 ? 15.781 -22.516 0.516 1 97.38 91 ALA B C 1
ATOM 3026 O O . ALA B 1 91 ? 16.688 -22.781 1.301 1 97.38 91 ALA B O 1
ATOM 3027 N N . ILE B 1 92 ? 14.578 -22.922 0.695 1 97.25 92 ILE B N 1
ATOM 3028 C CA . ILE B 1 92 ? 14.195 -23.734 1.837 1 97.25 92 ILE B CA 1
ATOM 3029 C C . ILE B 1 92 ? 14.906 -25.094 1.759 1 97.25 92 ILE B C 1
ATOM 3031 O O . ILE B 1 92 ? 15.383 -25.609 2.771 1 97.25 92 ILE B O 1
ATOM 3035 N N . ASN B 1 93 ? 14.961 -25.641 0.541 1 95.69 93 ASN B N 1
ATOM 3036 C CA . ASN B 1 93 ? 15.648 -26.906 0.361 1 95.69 93 ASN B CA 1
ATOM 3037 C C . ASN B 1 93 ? 17.141 -26.797 0.682 1 95.69 93 ASN B C 1
ATOM 3039 O O . ASN B 1 93 ? 17.734 -27.734 1.218 1 95.69 93 ASN B O 1
ATOM 3043 N N . ARG B 1 94 ? 17.688 -25.703 0.363 1 96.06 94 ARG B N 1
ATOM 3044 C CA . ARG B 1 94 ? 19.125 -25.484 0.567 1 96.06 94 ARG B CA 1
ATOM 3045 C C . ARG B 1 94 ? 19.422 -25.203 2.033 1 96.06 94 ARG B C 1
ATOM 3047 O O . ARG B 1 94 ? 20.375 -25.766 2.598 1 96.06 94 ARG B O 1
ATOM 3054 N N . ASN B 1 95 ? 18.594 -24.359 2.637 1 96.12 95 ASN B N 1
ATOM 3055 C CA . ASN B 1 95 ? 18.953 -23.781 3.93 1 96.12 95 ASN B CA 1
ATOM 3056 C C . ASN B 1 95 ? 18.328 -24.578 5.082 1 96.12 95 ASN B C 1
ATOM 3058 O O . ASN B 1 95 ? 18.844 -24.547 6.203 1 96.12 95 ASN B O 1
ATOM 3062 N N . GLY B 1 96 ? 17.172 -25.219 4.828 1 95.75 96 GLY B N 1
ATOM 3063 C CA . GLY B 1 96 ? 16.422 -25.828 5.922 1 95.75 96 GLY B CA 1
ATOM 3064 C C . GLY B 1 96 ? 16 -24.828 6.984 1 95.75 96 GLY B C 1
ATOM 3065 O O . GLY B 1 96 ? 15.906 -23.625 6.711 1 95.75 96 GLY B O 1
ATOM 3066 N N . GLY B 1 97 ? 15.508 -25.344 8.156 1 96 97 GLY B N 1
ATOM 3067 C CA . GLY B 1 97 ? 15.164 -24.5 9.273 1 96 97 GLY B CA 1
ATOM 3068 C C . GLY B 1 97 ? 13.883 -23.703 9.055 1 96 97 GLY B C 1
ATOM 3069 O O . GLY B 1 97 ? 13 -24.141 8.312 1 96 97 GLY B O 1
ATOM 3070 N N . VAL B 1 98 ? 13.797 -22.609 9.812 1 98.56 98 VAL B N 1
ATOM 3071 C CA . VAL B 1 98 ? 12.594 -21.766 9.766 1 98.56 98 VAL B CA 1
ATOM 3072 C C . VAL B 1 98 ? 12.742 -20.703 8.688 1 98.56 98 VAL B C 1
ATOM 3074 O O . VAL B 1 98 ? 13.828 -20.141 8.5 1 98.56 98 VAL B O 1
ATOM 3077 N N . THR B 1 99 ? 11.742 -20.516 7.926 1 98.81 99 THR B N 1
ATOM 3078 C CA . THR B 1 99 ? 11.703 -19.484 6.902 1 98.81 99 THR B CA 1
ATOM 3079 C C . THR B 1 99 ? 10.758 -18.359 7.301 1 98.81 99 THR B C 1
ATOM 3081 O O . THR B 1 99 ? 9.617 -18.609 7.688 1 98.81 99 THR B O 1
ATOM 3084 N N . TYR B 1 100 ? 11.211 -17.109 7.242 1 98.81 100 TYR B N 1
ATOM 3085 C CA . TYR B 1 100 ? 10.414 -15.922 7.5 1 98.81 100 TYR B CA 1
ATOM 3086 C C . TYR B 1 100 ? 10 -15.25 6.195 1 98.81 100 TYR B C 1
ATOM 3088 O O . TYR B 1 100 ? 10.805 -14.555 5.57 1 98.81 100 TYR B O 1
ATOM 3096 N N . VAL B 1 101 ? 8.773 -15.461 5.785 1 98.81 101 VAL B N 1
ATOM 3097 C CA . VAL B 1 101 ? 8.234 -14.805 4.598 1 98.81 101 VAL B CA 1
ATOM 3098 C C . VAL B 1 101 ? 7.562 -13.492 4.996 1 98.81 101 VAL B C 1
ATOM 3100 O O . VAL B 1 101 ? 6.648 -13.484 5.824 1 98.81 101 VAL B O 1
ATOM 3103 N N . HIS B 1 102 ? 8.039 -12.398 4.363 1 98 102 HIS B N 1
ATOM 3104 C CA . HIS B 1 102 ? 7.441 -11.141 4.781 1 98 102 HIS B CA 1
ATOM 3105 C C . HIS B 1 102 ? 7.227 -10.211 3.594 1 98 102 HIS B C 1
ATOM 3107 O O . HIS B 1 102 ? 7.816 -10.406 2.529 1 98 102 HIS B O 1
ATOM 3113 N N . CYS B 1 103 ? 6.316 -9.352 3.699 1 96.69 103 CYS B N 1
ATOM 3114 C CA . CYS B 1 103 ? 6.148 -8.188 2.834 1 96.69 103 CYS B CA 1
ATOM 3115 C C . CYS B 1 103 ? 6.176 -6.895 3.643 1 96.69 103 CYS B C 1
ATOM 3117 O O . CYS B 1 103 ? 7.102 -6.668 4.422 1 96.69 103 CYS B O 1
ATOM 3119 N N . THR B 1 104 ? 5.262 -5.98 3.443 1 91.81 104 THR B N 1
ATOM 3120 C CA . THR B 1 104 ? 5.281 -4.75 4.227 1 91.81 104 THR B CA 1
ATOM 3121 C C . THR B 1 104 ? 4.527 -4.938 5.543 1 91.81 104 THR B C 1
ATOM 3123 O O . THR B 1 104 ? 5.086 -4.711 6.617 1 91.81 104 THR B O 1
ATOM 3126 N N . ALA B 1 105 ? 3.307 -5.414 5.465 1 90.25 105 ALA B N 1
ATOM 3127 C CA . ALA B 1 105 ? 2.461 -5.527 6.652 1 90.25 105 ALA B CA 1
ATOM 3128 C C . ALA B 1 105 ? 2.203 -6.992 7 1 90.25 105 ALA B C 1
ATOM 3130 O O . ALA B 1 105 ? 1.737 -7.301 8.102 1 90.25 105 ALA B O 1
ATOM 3131 N N . GLY B 1 106 ? 2.543 -7.91 6.047 1 92.88 106 GLY B N 1
ATOM 3132 C CA . GLY B 1 106 ? 2.238 -9.312 6.262 1 92.88 106 GLY B CA 1
ATOM 3133 C C . GLY B 1 106 ? 0.756 -9.625 6.164 1 92.88 106 GLY B C 1
ATOM 3134 O O . GLY B 1 106 ? 0.252 -10.508 6.867 1 92.88 106 GLY B O 1
ATOM 3135 N N . LEU B 1 107 ? 0.026 -8.953 5.285 1 91.44 107 LEU B N 1
ATOM 3136 C CA . LEU B 1 107 ? -1.425 -9.102 5.25 1 91.44 107 LEU B CA 1
ATOM 3137 C C . LEU B 1 107 ? -1.88 -9.68 3.914 1 91.44 107 LEU B C 1
ATOM 3139 O O . LEU B 1 107 ? -2.965 -10.258 3.818 1 91.44 107 LEU B O 1
ATOM 3143 N N . GLY B 1 108 ? -1.107 -9.477 2.873 1 93.12 108 GLY B N 1
ATOM 3144 C CA . GLY B 1 108 ? -1.562 -9.891 1.556 1 93.12 108 GLY B CA 1
ATOM 3145 C C . GLY B 1 108 ? -0.536 -10.719 0.807 1 93.12 108 GLY B C 1
ATOM 3146 O O . GLY B 1 108 ? -0.692 -11.938 0.67 1 93.12 108 GLY B O 1
ATOM 3147 N N . ARG B 1 109 ? 0.657 -10.141 0.427 1 96.94 109 ARG B N 1
ATOM 3148 C CA . ARG B 1 109 ? 1.678 -10.781 -0.392 1 96.94 109 ARG B CA 1
ATOM 3149 C C . ARG B 1 109 ? 2.301 -11.969 0.341 1 96.94 109 ARG B C 1
ATOM 3151 O O . ARG B 1 109 ? 2.35 -13.078 -0.191 1 96.94 109 ARG B O 1
ATOM 3158 N N . ALA B 1 110 ? 2.736 -11.719 1.58 1 98.44 110 ALA B N 1
ATOM 3159 C CA . ALA B 1 110 ? 3.439 -12.75 2.334 1 98.44 110 ALA B CA 1
ATOM 3160 C C . ALA B 1 110 ? 2.521 -13.93 2.635 1 98.44 110 ALA B C 1
ATOM 3162 O O . ALA B 1 110 ? 2.885 -15.086 2.393 1 98.44 110 ALA B O 1
ATOM 3163 N N . PRO B 1 111 ? 1.312 -13.648 3.076 1 97.81 111 PRO B N 1
ATOM 3164 C CA . PRO B 1 111 ? 0.407 -14.781 3.285 1 97.81 111 PRO B CA 1
ATOM 3165 C C . PRO B 1 111 ? 0.114 -15.547 1.997 1 97.81 111 PRO B C 1
ATOM 3167 O O . PRO B 1 111 ? -0.021 -16.766 2.021 1 97.81 111 PRO B O 1
ATOM 3170 N N . ALA B 1 112 ? -0.02 -14.859 0.896 1 98.25 112 ALA B N 1
ATOM 3171 C CA . ALA B 1 112 ? -0.297 -15.531 -0.37 1 98.25 112 ALA B CA 1
ATOM 3172 C C . ALA B 1 112 ? 0.846 -16.469 -0.755 1 98.25 112 ALA B C 1
ATOM 3174 O O . ALA B 1 112 ? 0.611 -17.578 -1.222 1 98.25 112 ALA B O 1
ATOM 3175 N N . VAL B 1 113 ? 2.039 -16 -0.547 1 98.81 113 VAL B N 1
ATOM 3176 C CA . VAL B 1 113 ? 3.211 -16.797 -0.89 1 98.81 113 VAL B CA 1
ATOM 3177 C C . VAL B 1 113 ? 3.295 -18.016 0.031 1 98.81 113 VAL B C 1
ATOM 3179 O O . VAL B 1 113 ? 3.555 -19.125 -0.425 1 98.81 113 VAL B O 1
ATOM 3182 N N . ALA B 1 114 ? 3.07 -17.797 1.311 1 98.88 114 ALA B N 1
ATOM 3183 C CA . ALA B 1 114 ? 3.061 -18.906 2.256 1 98.88 114 ALA B CA 1
ATOM 3184 C C . ALA B 1 114 ? 1.983 -19.922 1.892 1 98.88 114 ALA B C 1
ATOM 3186 O O . ALA B 1 114 ? 2.223 -21.141 1.938 1 98.88 114 ALA B O 1
ATOM 3187 N N . LEU B 1 115 ? 0.854 -19.438 1.528 1 98.38 115 LEU B N 1
ATOM 3188 C CA . LEU B 1 115 ? -0.265 -20.297 1.151 1 98.38 115 LEU B CA 1
ATOM 3189 C C . LEU B 1 115 ? 0.065 -21.094 -0.099 1 98.38 115 LEU B C 1
ATOM 3191 O O . LEU B 1 115 ? -0.179 -22.312 -0.145 1 98.38 115 LEU B O 1
ATOM 3195 N N . ALA B 1 116 ? 0.581 -20.438 -1.095 1 98.5 116 ALA B N 1
ATOM 3196 C CA . ALA B 1 116 ? 0.95 -21.109 -2.338 1 98.5 116 ALA B CA 1
ATOM 3197 C C . ALA B 1 116 ? 2.027 -22.156 -2.092 1 98.5 116 ALA B C 1
ATOM 3199 O O . ALA B 1 116 ? 2.01 -23.234 -2.705 1 98.5 116 ALA B O 1
ATOM 3200 N N . TYR B 1 117 ? 2.994 -21.828 -1.215 1 98.75 117 TYR B N 1
ATOM 3201 C CA . TYR B 1 117 ? 4.035 -22.781 -0.875 1 98.75 117 TYR B CA 1
ATOM 3202 C C . TYR B 1 117 ? 3.439 -24.031 -0.24 1 98.75 117 TYR B C 1
ATOM 3204 O O . TYR B 1 117 ? 3.797 -25.156 -0.607 1 98.75 117 TYR B O 1
ATOM 3212 N N . MET B 1 118 ? 2.559 -23.875 0.732 1 98.44 118 MET B N 1
ATOM 3213 C CA . MET B 1 118 ? 1.893 -25 1.373 1 98.44 118 MET B CA 1
ATOM 3214 C C . MET B 1 118 ? 1.09 -25.797 0.357 1 98.44 118 MET B C 1
ATOM 3216 O O . MET B 1 118 ? 1.094 -27.031 0.393 1 98.44 118 MET B O 1
ATOM 3220 N N . PHE B 1 119 ? 0.511 -25.141 -0.597 1 98.06 119 PHE B N 1
ATOM 3221 C CA . PHE B 1 119 ? -0.364 -25.734 -1.602 1 98.06 119 PHE B CA 1
ATOM 3222 C C . PHE B 1 119 ? 0.448 -26.469 -2.664 1 98.06 119 PHE B C 1
ATOM 3224 O O . PHE B 1 119 ? 0.285 -27.672 -2.854 1 98.06 119 PHE B O 1
ATOM 3231 N N . TRP B 1 120 ? 1.427 -25.797 -3.219 1 97.69 120 TRP B N 1
ATOM 3232 C CA . TRP B 1 120 ? 2.156 -26.281 -4.383 1 97.69 120 TRP B CA 1
ATOM 3233 C C . TRP B 1 120 ? 3.273 -27.234 -3.967 1 97.69 120 TRP B C 1
ATOM 3235 O O . TRP B 1 120 ? 3.619 -28.156 -4.707 1 97.69 120 TRP B O 1
ATOM 3245 N N . VAL B 1 121 ? 3.844 -27.016 -2.805 1 97.25 121 VAL B N 1
ATOM 3246 C CA . VAL B 1 121 ? 5.074 -27.719 -2.465 1 97.25 121 VAL B CA 1
ATOM 3247 C C . VAL B 1 121 ? 4.801 -28.734 -1.364 1 97.25 121 VAL B C 1
ATOM 3249 O O . VAL B 1 121 ? 5.207 -29.906 -1.47 1 97.25 121 VAL B O 1
ATOM 3252 N N . LEU B 1 122 ? 4.086 -28.344 -0.348 1 96.75 122 LEU B N 1
ATOM 3253 C CA . LEU B 1 122 ? 3.881 -29.234 0.787 1 96.75 122 LEU B CA 1
ATOM 3254 C C . LEU B 1 122 ? 2.676 -30.141 0.558 1 96.75 122 LEU B C 1
ATOM 3256 O O . LEU B 1 122 ? 2.467 -31.094 1.298 1 96.75 122 LEU B O 1
ATOM 3260 N N . GLY B 1 123 ? 1.786 -29.75 -0.431 1 95.5 123 GLY B N 1
ATOM 3261 C CA . GLY B 1 123 ? 0.722 -30.656 -0.85 1 95.5 123 GLY B CA 1
ATOM 3262 C C . GLY B 1 123 ? -0.562 -30.469 -0.063 1 95.5 123 GLY B C 1
ATOM 3263 O O . GLY B 1 123 ? -1.429 -31.344 -0.061 1 95.5 123 GLY B O 1
ATOM 3264 N N . TYR B 1 124 ? -0.729 -29.375 0.647 1 96.31 124 TYR B N 1
ATOM 3265 C CA . TYR B 1 124 ? -1.992 -29.078 1.311 1 96.31 124 TYR B CA 1
ATOM 3266 C C . TYR B 1 124 ? -3.107 -28.875 0.292 1 96.31 124 TYR B C 1
ATOM 3268 O O . TYR B 1 124 ? -2.863 -28.391 -0.816 1 96.31 124 TYR B O 1
ATOM 3276 N N . LYS B 1 125 ? -4.273 -29.25 0.739 1 95.06 125 LYS B N 1
ATOM 3277 C CA . LYS B 1 125 ? -5.414 -28.688 0.023 1 95.06 125 LYS B CA 1
ATOM 3278 C C . LYS B 1 125 ? -5.496 -27.188 0.214 1 95.06 125 LYS B C 1
ATOM 3280 O O . LYS B 1 125 ? -5.246 -26.672 1.309 1 95.06 125 LYS B O 1
ATOM 3285 N N . LEU B 1 126 ? -5.867 -26.516 -0.833 1 95.38 126 LEU B N 1
ATOM 3286 C CA . LEU B 1 126 ? -5.84 -25.047 -0.797 1 95.38 126 LEU B CA 1
ATOM 3287 C C . LEU B 1 126 ? -6.711 -24.516 0.335 1 95.38 126 LEU B C 1
ATOM 3289 O O . LEU B 1 126 ? -6.285 -23.656 1.096 1 95.38 126 LEU B O 1
ATOM 3293 N N . ASN B 1 127 ? -7.898 -25.062 0.439 1 93.94 127 ASN B N 1
ATOM 3294 C CA . ASN B 1 127 ? -8.828 -24.609 1.466 1 93.94 127 ASN B CA 1
ATOM 3295 C C . ASN B 1 127 ? -8.305 -24.906 2.867 1 93.94 127 ASN B C 1
ATOM 3297 O O . ASN B 1 127 ? -8.477 -24.109 3.785 1 93.94 127 ASN B O 1
ATOM 3301 N N . GLU B 1 128 ? -7.719 -26.031 3.064 1 95.69 128 GLU B N 1
ATOM 3302 C CA . GLU B 1 128 ? -7.16 -26.391 4.359 1 95.69 128 GLU B CA 1
ATOM 3303 C C . GLU B 1 128 ? -5.98 -25.5 4.73 1 95.69 128 GLU B C 1
ATOM 3305 O O . GLU B 1 128 ? -5.852 -25.078 5.879 1 95.69 128 GLU B O 1
ATOM 3310 N N . ALA B 1 129 ? -5.148 -25.297 3.746 1 97.25 129 ALA B N 1
ATOM 3311 C CA . ALA B 1 129 ? -4.02 -24.406 3.969 1 97.25 129 ALA B CA 1
ATOM 3312 C C . ALA B 1 129 ? -4.5 -23 4.324 1 97.25 129 ALA B C 1
ATOM 3314 O O . ALA B 1 129 ? -3.928 -22.344 5.195 1 97.25 129 ALA B O 1
ATOM 3315 N N . HIS B 1 130 ? -5.48 -22.578 3.6 1 96.44 130 HIS B N 1
ATOM 3316 C CA . HIS B 1 130 ? -6.055 -21.266 3.84 1 96.44 130 HIS B CA 1
ATOM 3317 C C . HIS B 1 130 ? -6.621 -21.156 5.25 1 96.44 130 HIS B C 1
ATOM 3319 O O . HIS B 1 130 ? -6.395 -20.156 5.941 1 96.44 130 HIS B O 1
ATOM 3325 N N . GLN B 1 131 ? -7.328 -22.172 5.672 1 96.06 131 GLN B N 1
ATOM 3326 C CA . GLN B 1 131 ? -7.898 -22.188 7.016 1 96.06 131 GLN B CA 1
ATOM 3327 C C . GLN B 1 131 ? -6.801 -22.188 8.078 1 96.06 131 GLN B C 1
ATOM 3329 O O . GLN B 1 131 ? -6.91 -21.484 9.086 1 96.06 131 GLN B O 1
ATOM 3334 N N . LEU B 1 132 ? -5.805 -22.969 7.863 1 98 132 LEU B N 1
ATOM 3335 C CA . LEU B 1 132 ? -4.684 -23 8.789 1 98 132 LEU B CA 1
ATOM 3336 C C . LEU B 1 132 ? -4.043 -21.609 8.906 1 98 132 LEU B C 1
ATOM 3338 O O . LEU B 1 132 ? -3.789 -21.125 10.016 1 98 132 LEU B O 1
ATOM 3342 N N . LEU B 1 133 ? -3.783 -20.984 7.801 1 97.94 133 LEU B N 1
ATOM 3343 C CA . LEU B 1 133 ? -3.178 -19.656 7.754 1 97.94 133 LEU B CA 1
ATOM 3344 C C . LEU B 1 133 ? -4.016 -18.641 8.539 1 97.94 133 LEU B C 1
ATOM 3346 O O . LEU B 1 133 ? -3.494 -17.922 9.391 1 97.94 133 LEU B O 1
ATOM 3350 N N . LEU B 1 134 ? -5.312 -18.672 8.297 1 93.62 134 LEU B N 1
ATOM 3351 C CA . LEU B 1 134 ? -6.203 -17.703 8.914 1 93.62 134 LEU B CA 1
ATOM 3352 C C . LEU B 1 134 ? -6.359 -17.969 10.406 1 93.62 134 LEU B C 1
ATOM 3354 O O . LEU B 1 134 ? -6.641 -17.047 11.18 1 93.62 134 LEU B O 1
ATOM 3358 N N . SER B 1 135 ? -6.207 -19.203 10.766 1 95.94 135 SER B N 1
ATOM 3359 C CA . SER B 1 135 ? -6.312 -19.547 12.18 1 95.94 135 SER B CA 1
ATOM 3360 C C . SER B 1 135 ? -5.141 -18.984 12.977 1 95.94 135 SER B C 1
ATOM 3362 O O . SER B 1 135 ? -5.234 -18.812 14.188 1 95.94 135 SER B O 1
ATOM 3364 N N . LYS B 1 136 ? -4.059 -18.703 12.312 1 96.06 136 LYS B N 1
ATOM 3365 C CA . LYS B 1 136 ? -2.852 -18.25 12.992 1 96.06 136 LYS B CA 1
ATOM 3366 C C . LYS B 1 136 ? -2.666 -16.734 12.82 1 96.06 136 LYS B C 1
ATOM 3368 O O . LYS B 1 136 ? -2.072 -16.078 13.672 1 96.06 136 LYS B O 1
ATOM 3373 N N . ARG B 1 137 ? -3.203 -16.266 11.703 1 92 137 ARG B N 1
ATOM 3374 C CA . ARG B 1 137 ? -2.959 -14.867 11.375 1 92 137 ARG B CA 1
ATOM 3375 C C . ARG B 1 137 ? -4.117 -14.281 10.578 1 92 137 ARG B C 1
ATOM 3377 O O . ARG B 1 137 ? -4.414 -14.742 9.469 1 92 137 ARG B O 1
ATOM 3384 N N . PRO B 1 138 ? -4.777 -13.297 11.18 1 86.12 138 PRO B N 1
ATOM 3385 C CA . PRO B 1 138 ? -5.734 -12.578 10.344 1 86.12 138 PRO B CA 1
ATOM 3386 C C . PRO B 1 138 ? -5.074 -11.891 9.148 1 86.12 138 PRO B C 1
ATOM 3388 O O . PRO B 1 138 ? -4.16 -11.078 9.328 1 86.12 138 PRO B O 1
ATOM 3391 N N . CYS B 1 139 ? -5.402 -12.273 7.973 1 90.25 139 CYS B N 1
ATOM 3392 C CA . CYS B 1 139 ? -4.812 -11.758 6.742 1 90.25 139 CYS B CA 1
ATOM 3393 C C . CYS B 1 139 ? -5.727 -12.008 5.551 1 90.25 139 CYS B C 1
ATOM 3395 O O . CYS B 1 139 ? -6.824 -12.547 5.711 1 90.25 139 CYS B O 1
ATOM 3397 N N . PHE B 1 140 ? -5.215 -11.531 4.316 1 88.75 140 PHE B N 1
ATOM 3398 C CA . PHE B 1 140 ? -6.113 -11.555 3.17 1 88.75 140 PHE B CA 1
ATOM 3399 C C . PHE B 1 140 ? -5.367 -11.969 1.907 1 88.75 140 PHE B C 1
ATOM 3401 O O . PHE B 1 140 ? -5.312 -11.219 0.935 1 88.75 140 PHE B O 1
ATOM 3408 N N . PRO B 1 141 ? -4.859 -13.188 1.891 1 94 141 PRO B N 1
ATOM 3409 C CA . PRO B 1 141 ? -4.242 -13.633 0.641 1 94 141 PRO B CA 1
ATOM 3410 C C . PRO B 1 141 ? -5.238 -13.703 -0.516 1 94 141 PRO B C 1
ATOM 3412 O O . PRO B 1 141 ? -6.402 -14.062 -0.314 1 94 141 PRO B O 1
ATOM 3415 N N . LYS B 1 142 ? -4.832 -13.344 -1.716 1 93.38 142 LYS B N 1
ATOM 3416 C CA . LYS B 1 142 ? -5.707 -13.398 -2.883 1 93.38 142 LYS B CA 1
ATOM 3417 C C . LYS B 1 142 ? -5.754 -14.805 -3.467 1 93.38 142 LYS B C 1
ATOM 3419 O O . LYS B 1 142 ? -4.957 -15.148 -4.344 1 93.38 142 LYS B O 1
ATOM 3424 N N . LEU B 1 143 ? -6.75 -15.516 -3.088 1 93.12 143 LEU B N 1
ATOM 3425 C CA . LEU B 1 143 ? -6.895 -16.922 -3.467 1 93.12 143 LEU B CA 1
ATOM 3426 C C . LEU B 1 143 ? -7.004 -17.062 -4.98 1 93.12 143 LEU B C 1
ATOM 3428 O O . LEU B 1 143 ? -6.422 -17.984 -5.562 1 93.12 143 LEU B O 1
ATOM 3432 N N . ASP B 1 144 ? -7.746 -16.188 -5.562 1 90.81 144 ASP B N 1
ATOM 3433 C CA . ASP B 1 144 ? -7.977 -16.281 -7 1 90.81 144 ASP B CA 1
ATOM 3434 C C . ASP B 1 144 ? -6.668 -16.141 -7.777 1 90.81 144 ASP B C 1
ATOM 3436 O O . ASP B 1 144 ? -6.5 -16.766 -8.828 1 90.81 144 ASP B O 1
ATOM 3440 N N . ALA B 1 145 ? -5.816 -15.312 -7.289 1 94.56 145 ALA B N 1
ATOM 3441 C CA . ALA B 1 145 ? -4.512 -15.188 -7.926 1 94.56 145 ALA B CA 1
ATOM 3442 C C . ALA B 1 145 ? -3.738 -16.5 -7.859 1 94.56 145 ALA B C 1
ATOM 3444 O O . ALA B 1 145 ? -3.076 -16.891 -8.828 1 94.56 145 ALA B O 1
ATOM 3445 N N . ILE B 1 146 ? -3.783 -17.156 -6.762 1 96.69 146 ILE B N 1
ATOM 3446 C CA . ILE B 1 146 ? -3.102 -18.438 -6.57 1 96.69 146 ILE B CA 1
ATOM 3447 C C . ILE B 1 146 ? -3.705 -19.484 -7.496 1 96.69 146 ILE B C 1
ATOM 3449 O O . ILE B 1 146 ? -2.977 -20.234 -8.156 1 96.69 146 ILE B O 1
ATOM 3453 N N . LYS B 1 147 ? -5.008 -19.531 -7.539 1 95.06 147 LYS B N 1
ATOM 3454 C CA . LYS B 1 147 ? -5.699 -20.469 -8.414 1 95.06 147 LYS B CA 1
ATOM 3455 C C . LYS B 1 147 ? -5.344 -20.234 -9.875 1 95.06 147 LYS B C 1
ATOM 3457 O O . LYS B 1 147 ? -5.062 -21.172 -10.617 1 95.06 147 LYS B O 1
ATOM 3462 N N . SER B 1 148 ? -5.367 -19 -10.227 1 93.94 148 SER B N 1
ATOM 3463 C CA . SER B 1 148 ? -5.055 -18.656 -11.609 1 93.94 148 SER B CA 1
ATOM 3464 C C . SER B 1 148 ? -3.609 -19 -11.953 1 93.94 148 SER B C 1
ATOM 3466 O O . SER B 1 148 ? -3.326 -19.484 -13.055 1 93.94 148 SER B O 1
ATOM 3468 N N . ALA B 1 149 ? -2.701 -18.703 -11.039 1 96.25 149 ALA B N 1
ATOM 3469 C CA . ALA B 1 149 ? -1.303 -19.078 -11.25 1 96.25 149 ALA B CA 1
ATOM 3470 C C . ALA B 1 149 ? -1.147 -20.578 -11.406 1 96.25 149 ALA B C 1
ATOM 3472 O O . ALA B 1 149 ? -0.34 -21.047 -12.211 1 96.25 149 ALA B O 1
ATOM 3473 N N . THR B 1 150 ? -1.881 -21.312 -10.625 1 96.56 150 THR B N 1
ATOM 3474 C CA . 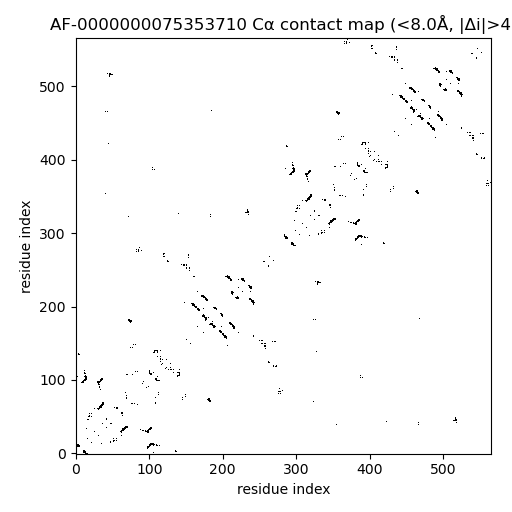THR B 1 150 ? -1.871 -22.766 -10.727 1 96.56 150 THR B CA 1
ATOM 3475 C C . THR B 1 150 ? -2.326 -23.219 -12.109 1 96.56 150 THR B C 1
ATOM 3477 O O . THR B 1 150 ? -1.688 -24.062 -12.734 1 96.56 150 THR B O 1
ATOM 3480 N N . ALA B 1 151 ? -3.424 -22.625 -12.508 1 93.62 151 ALA B N 1
ATOM 3481 C CA . ALA B 1 151 ? -3.953 -22.953 -13.836 1 93.62 151 ALA B CA 1
ATOM 3482 C C . ALA B 1 151 ? -2.945 -22.609 -14.93 1 93.62 151 ALA B C 1
ATOM 3484 O O . ALA B 1 151 ? -2.814 -23.328 -15.914 1 93.62 151 ALA B O 1
ATOM 3485 N N . ASP B 1 152 ? -2.27 -21.516 -14.773 1 94.06 152 ASP B N 1
ATOM 3486 C CA . ASP B 1 152 ? -1.27 -21.094 -15.742 1 94.06 152 ASP B CA 1
ATOM 3487 C C . ASP B 1 152 ? -0.154 -22.125 -15.875 1 94.06 152 ASP B C 1
ATOM 3489 O O . ASP B 1 152 ? 0.311 -22.406 -16.984 1 94.06 152 ASP B O 1
ATOM 3493 N N . ILE B 1 153 ? 0.304 -22.625 -14.758 1 94.81 153 ILE B N 1
ATOM 3494 C CA . ILE B 1 153 ? 1.383 -23.609 -14.758 1 94.81 153 ILE B CA 1
ATOM 3495 C C . ILE B 1 153 ? 0.933 -24.875 -15.484 1 94.81 153 ILE B C 1
ATOM 3497 O O . ILE B 1 153 ? 1.694 -25.453 -16.266 1 94.81 153 ILE B O 1
ATOM 3501 N N . LEU B 1 154 ? -0.273 -25.234 -15.281 1 93.88 154 LEU B N 1
ATOM 3502 C CA . LEU B 1 154 ? -0.729 -26.547 -15.711 1 93.88 154 LEU B CA 1
ATOM 3503 C C . LEU B 1 154 ? -1.285 -26.484 -17.125 1 93.88 154 LEU B C 1
ATOM 3505 O O . LEU B 1 154 ? -1.319 -27.5 -17.828 1 93.88 154 LEU B O 1
ATOM 3509 N N . THR B 1 155 ? -1.765 -25.266 -17.609 1 90.62 155 THR B N 1
ATOM 3510 C CA . THR B 1 155 ? -2.436 -25.219 -18.906 1 90.62 155 THR B CA 1
ATOM 3511 C C . THR B 1 155 ? -1.729 -24.25 -19.844 1 90.62 155 THR B C 1
ATOM 3513 O O . THR B 1 155 ? -2.018 -24.219 -21.031 1 90.62 155 THR B O 1
ATOM 3516 N N . GLY B 1 156 ? -0.776 -23.531 -19.312 1 88.31 156 GLY B N 1
ATOM 3517 C CA . GLY B 1 156 ? -0.126 -22.516 -20.125 1 88.31 156 GLY B CA 1
ATOM 3518 C C . GLY B 1 156 ? -0.765 -21.141 -20 1 88.31 156 GLY B C 1
ATOM 3519 O O . GLY B 1 156 ? -1.797 -21 -19.328 1 88.31 156 GLY B O 1
ATOM 3520 N N . LEU B 1 157 ? -0.072 -20.203 -20.531 1 88.94 157 LEU B N 1
ATOM 3521 C CA . LEU B 1 157 ? -0.504 -18.812 -20.453 1 88.94 157 LEU B CA 1
ATOM 3522 C C . LEU B 1 157 ? -0.918 -18.297 -21.812 1 88.94 157 LEU B C 1
ATOM 3524 O O . LEU B 1 157 ? -0.087 -17.781 -22.562 1 88.94 157 LEU B O 1
ATOM 3528 N N . ARG B 1 158 ? -2.164 -18.453 -22.156 1 89 158 ARG B N 1
ATOM 3529 C CA . ARG B 1 158 ? -2.699 -17.922 -23.406 1 89 158 ARG B CA 1
ATOM 3530 C C . ARG B 1 158 ? -3.334 -16.547 -23.188 1 89 158 ARG B C 1
ATOM 3532 O O . ARG B 1 158 ? -3.996 -16.312 -22.172 1 89 158 ARG B O 1
ATOM 3539 N N . LYS B 1 159 ? -3.08 -15.758 -24.125 1 92.81 159 LYS B N 1
ATOM 3540 C CA . LYS B 1 159 ? -3.607 -14.398 -24 1 92.81 159 LYS B CA 1
ATOM 3541 C C . LYS B 1 159 ? -4.609 -14.094 -25.109 1 92.81 159 LYS B C 1
ATOM 3543 O O . LYS B 1 159 ? -4.562 -14.703 -26.188 1 92.81 159 LYS B O 1
ATOM 3548 N N . GLU B 1 160 ? -5.449 -13.281 -24.844 1 93.44 160 GLU B N 1
ATOM 3549 C CA . GLU B 1 160 ? -6.422 -12.773 -25.812 1 93.44 160 GLU B CA 1
ATOM 3550 C C . GLU B 1 160 ? -6.535 -11.258 -25.734 1 93.44 160 GLU B C 1
ATOM 3552 O O . GLU B 1 160 ? -6.363 -10.664 -24.672 1 93.44 160 GLU B O 1
ATOM 3557 N N . LEU B 1 161 ? -6.816 -10.766 -26.844 1 95.44 161 LEU B N 1
ATOM 3558 C CA . LEU B 1 161 ? -7.02 -9.32 -26.906 1 95.44 161 LEU B CA 1
ATOM 3559 C C . LEU B 1 161 ? -8.406 -8.945 -26.391 1 95.44 161 LEU B C 1
ATOM 3561 O O . LEU B 1 161 ? -9.406 -9.5 -26.844 1 95.44 161 LEU B O 1
ATOM 3565 N N . VAL B 1 162 ? -8.477 -8.102 -25.438 1 96.12 162 VAL B N 1
ATOM 3566 C CA . VAL B 1 162 ? -9.734 -7.613 -24.891 1 96.12 162 VAL B CA 1
ATOM 3567 C C . VAL B 1 162 ? -9.844 -6.105 -25.109 1 96.12 162 VAL B C 1
ATOM 3569 O O . VAL B 1 162 ? -8.875 -5.371 -24.938 1 96.12 162 VAL B O 1
ATOM 3572 N N . THR B 1 163 ? -10.992 -5.684 -25.484 1 95.88 163 THR B N 1
ATOM 3573 C CA . THR B 1 163 ? -11.234 -4.262 -25.703 1 95.88 163 THR B CA 1
ATOM 3574 C C . THR B 1 163 ? -12.172 -3.699 -24.641 1 95.88 163 THR B C 1
ATOM 3576 O O . THR B 1 163 ? -13.25 -4.242 -24.406 1 95.88 163 THR B O 1
ATOM 3579 N N . PHE B 1 164 ? -11.734 -2.652 -24.016 1 96.75 164 PHE B N 1
ATOM 3580 C CA . PHE B 1 164 ? -12.539 -1.887 -23.078 1 96.75 164 PHE B CA 1
ATOM 3581 C C . PHE B 1 164 ? -12.977 -0.562 -23.688 1 96.75 164 PHE B C 1
ATOM 3583 O O . PHE B 1 164 ? -12.18 0.12 -24.328 1 96.75 164 PHE B O 1
ATOM 3590 N N . SER B 1 165 ? -14.219 -0.313 -23.5 1 95.12 165 SER B N 1
ATOM 3591 C CA . SER B 1 165 ? -14.719 0.909 -24.125 1 95.12 165 SER B CA 1
ATOM 3592 C C . SER B 1 165 ? -15.664 1.661 -23.203 1 95.12 165 SER B C 1
ATOM 3594 O O . SER B 1 165 ? -16.344 1.052 -22.359 1 95.12 165 SER B O 1
ATOM 3596 N N . TRP B 1 166 ? -15.656 2.914 -23.281 1 95 166 TRP B N 1
ATOM 3597 C CA . TRP B 1 166 ? -16.562 3.814 -22.578 1 95 166 TRP B CA 1
ATOM 3598 C C . TRP B 1 166 ? -17.188 4.82 -23.531 1 95 166 TRP B C 1
ATOM 3600 O O . TRP B 1 166 ? -16.469 5.535 -24.25 1 95 166 TRP B O 1
ATOM 3610 N N . LYS B 1 167 ? -18.5 4.766 -23.453 1 90 167 LYS B N 1
ATOM 3611 C CA . LYS B 1 167 ? -19.203 5.695 -24.328 1 90 167 LYS B CA 1
ATOM 3612 C C . LYS B 1 167 ? -19.375 7.055 -23.656 1 90 167 LYS B C 1
ATOM 3614 O O . LYS B 1 167 ? -19.781 7.137 -22.5 1 90 167 LYS B O 1
ATOM 3619 N N . GLY B 1 168 ? -18.922 8.141 -24.266 1 77.5 168 GLY B N 1
ATOM 3620 C CA . GLY B 1 168 ? -19.188 9.477 -23.75 1 77.5 168 GLY B CA 1
ATOM 3621 C C . GLY B 1 168 ? -18.297 10.539 -24.375 1 77.5 168 GLY B C 1
ATOM 3622 O O . GLY B 1 168 ? -17.078 10.414 -24.375 1 77.5 168 GLY B O 1
ATOM 3623 N N . LYS B 1 169 ? -18.953 11.477 -25 1 73.94 169 LYS B N 1
ATOM 3624 C CA . LYS B 1 169 ? -18.234 12.586 -25.625 1 73.94 169 LYS B CA 1
ATOM 3625 C C . LYS B 1 169 ? -18.016 13.719 -24.609 1 73.94 169 LYS B C 1
ATOM 3627 O O . LYS B 1 169 ? -17.141 14.57 -24.828 1 73.94 169 LYS B O 1
ATOM 3632 N N . ASN B 1 170 ? -18.641 13.609 -23.469 1 82.94 170 ASN B N 1
ATOM 3633 C CA . ASN B 1 170 ? -18.609 14.789 -22.609 1 82.94 170 ASN B CA 1
ATOM 3634 C C . ASN B 1 170 ? -17.641 14.602 -21.438 1 82.94 170 ASN B C 1
ATOM 3636 O O . ASN B 1 170 ? -17.656 15.383 -20.484 1 82.94 170 ASN B O 1
ATOM 3640 N N . CYS B 1 171 ? -16.875 13.562 -21.547 1 89.06 171 CYS B N 1
ATOM 3641 C CA . CYS B 1 171 ? -15.914 13.406 -20.469 1 89.06 171 CYS B CA 1
ATOM 3642 C C . CYS B 1 171 ? -14.531 13.883 -20.906 1 89.06 171 CYS B C 1
ATOM 3644 O O . CYS B 1 171 ? -14.164 13.758 -22.062 1 89.06 171 CYS B O 1
ATOM 3646 N N . THR B 1 172 ? -13.812 14.445 -20.016 1 90.62 172 THR B N 1
ATOM 3647 C CA . THR B 1 172 ? -12.477 14.977 -20.297 1 90.62 172 THR B CA 1
ATOM 3648 C C . THR B 1 172 ? -11.422 13.883 -20.156 1 90.62 172 THR B C 1
ATOM 3650 O O . THR B 1 172 ? -10.406 13.898 -20.859 1 90.62 172 THR B O 1
ATOM 3653 N N . SER B 1 173 ? -11.727 12.938 -19.297 1 93.62 173 SER B N 1
ATOM 3654 C CA . SER B 1 173 ? -10.766 11.852 -19.078 1 93.62 173 SER B CA 1
ATOM 3655 C C . SER B 1 173 ? -11.477 10.562 -18.688 1 93.62 173 SER B C 1
ATOM 3657 O O . SER B 1 173 ? -12.445 10.594 -17.922 1 93.62 173 SER B O 1
ATOM 3659 N N . VAL B 1 174 ? -11.055 9.508 -19.281 1 95.38 174 VAL B N 1
ATOM 3660 C CA . VAL B 1 174 ? -11.539 8.188 -18.906 1 95.38 174 VAL B CA 1
ATOM 3661 C C . VAL B 1 174 ? -10.352 7.258 -18.641 1 95.38 174 VAL B C 1
ATOM 3663 O O . VAL B 1 174 ? -9.453 7.129 -19.469 1 95.38 174 VAL B O 1
ATOM 3666 N N . GLU B 1 175 ? -10.344 6.715 -17.422 1 95.44 175 GLU B N 1
ATOM 3667 C CA . GLU B 1 175 ? -9.32 5.758 -17.031 1 95.44 175 GLU B CA 1
ATOM 3668 C C . GLU B 1 175 ? -9.938 4.457 -16.531 1 95.44 175 GLU B C 1
ATOM 3670 O O . GLU B 1 175 ? -11.156 4.367 -16.375 1 95.44 175 GLU B O 1
ATOM 3675 N N . ILE B 1 176 ? -9.133 3.5 -16.5 1 95.31 176 ILE B N 1
ATOM 3676 C CA . ILE B 1 176 ? -9.586 2.211 -15.984 1 95.31 176 ILE B CA 1
ATOM 3677 C C . ILE B 1 176 ? -8.617 1.704 -14.922 1 95.31 176 ILE B C 1
ATOM 3679 O O . ILE B 1 176 ? -7.418 1.975 -14.984 1 95.31 176 ILE B O 1
ATOM 3683 N N . SER B 1 177 ? -9.117 1.072 -13.844 1 91.69 177 SER B N 1
ATOM 3684 C CA . SER B 1 177 ? -8.328 0.446 -12.789 1 91.69 177 SER B CA 1
ATOM 3685 C C . SER B 1 177 ? -8.758 -1.003 -12.562 1 91.69 177 SER B C 1
ATOM 3687 O O . SER B 1 177 ? -9.906 -1.364 -12.82 1 91.69 177 SER B O 1
ATOM 3689 N N . GLY B 1 178 ? -7.754 -1.818 -12.062 1 91.56 178 GLY B N 1
ATOM 3690 C CA . GLY B 1 178 ? -7.973 -3.25 -11.93 1 91.56 178 GLY B CA 1
ATOM 3691 C C . GLY B 1 178 ? -7.316 -4.062 -13.023 1 91.56 178 GLY B C 1
ATOM 3692 O O . GLY B 1 178 ? -6.109 -3.938 -13.266 1 91.56 178 GLY B O 1
ATOM 3693 N N . ILE B 1 179 ? -8.133 -4.824 -13.711 1 94.38 179 ILE B N 1
ATOM 3694 C CA . ILE B 1 179 ? -7.699 -5.691 -14.797 1 94.38 179 ILE B CA 1
ATOM 3695 C C . ILE B 1 179 ? -6.305 -6.234 -14.5 1 94.38 179 ILE B C 1
ATOM 3697 O O . ILE B 1 179 ? -6.109 -6.977 -13.539 1 94.38 179 ILE B O 1
ATOM 3701 N N . ASP B 1 180 ? -5.254 -5.836 -15.305 1 95.69 180 ASP B N 1
ATOM 3702 C CA . ASP B 1 180 ? -3.924 -6.414 -15.125 1 95.69 180 ASP B CA 1
ATOM 3703 C C . ASP B 1 180 ? -2.959 -5.395 -14.523 1 95.69 180 ASP B C 1
ATOM 3705 O O . ASP B 1 180 ? -1.74 -5.551 -14.625 1 95.69 180 ASP B O 1
ATOM 3709 N N . ILE B 1 181 ? -3.479 -4.332 -13.906 1 90.75 181 ILE B N 1
ATOM 3710 C CA . ILE B 1 181 ? -2.58 -3.305 -13.391 1 90.75 181 ILE B CA 1
ATOM 3711 C C . ILE B 1 181 ? -2.797 -3.137 -11.891 1 90.75 181 ILE B C 1
ATOM 3713 O O . ILE B 1 181 ? -2.029 -2.441 -11.219 1 90.75 181 ILE B O 1
ATOM 3717 N N . GLY B 1 182 ? -3.869 -3.805 -11.383 1 89.38 182 GLY B N 1
ATOM 3718 C CA . GLY B 1 182 ? -4.172 -3.666 -9.969 1 89.38 182 GLY B CA 1
ATOM 3719 C C . GLY B 1 182 ? -5.023 -2.451 -9.656 1 89.38 182 GLY B C 1
ATOM 3720 O O . GLY B 1 182 ? -5.266 -1.617 -10.531 1 89.38 182 GLY B O 1
ATOM 3721 N N . TRP B 1 183 ? -5.438 -2.289 -8.477 1 86.5 183 TRP B N 1
ATOM 3722 C CA . TRP B 1 183 ? -6.387 -1.253 -8.078 1 86.5 183 TRP B CA 1
ATOM 3723 C C . TRP B 1 183 ? -5.66 0.03 -7.691 1 86.5 183 TRP B C 1
ATOM 3725 O O . TRP B 1 183 ? -6.277 1.092 -7.582 1 86.5 183 TRP B O 1
ATOM 3735 N N . GLY B 1 184 ? -4.402 -0.151 -7.438 1 79.81 184 GLY B N 1
ATOM 3736 C CA . GLY B 1 184 ? -3.617 1.009 -7.043 1 79.81 184 GLY B CA 1
ATOM 3737 C C . GLY B 1 184 ? -3.17 1.854 -8.219 1 79.81 184 GLY B C 1
ATOM 3738 O O . GLY B 1 184 ? -2.639 2.951 -8.039 1 79.81 184 GLY B O 1
ATOM 3739 N N . GLN B 1 185 ? -3.34 1.365 -9.367 1 83.69 185 GLN B N 1
ATOM 3740 C CA . GLN B 1 185 ? -2.924 2.047 -10.594 1 83.69 185 GLN B CA 1
ATOM 3741 C C . GLN B 1 185 ? -4.117 2.34 -11.492 1 83.69 185 GLN B C 1
ATOM 3743 O O . GLN B 1 185 ? -5.211 1.81 -11.281 1 83.69 185 GLN B O 1
ATOM 3748 N N . ARG B 1 186 ? -3.918 3.314 -12.406 1 88.06 186 ARG B N 1
ATOM 3749 C CA . ARG B 1 186 ? -4.914 3.668 -13.414 1 88.06 186 ARG B CA 1
ATOM 3750 C C . ARG B 1 186 ? -4.289 3.732 -14.805 1 88.06 186 ARG B C 1
ATOM 3752 O O . ARG B 1 186 ? -3.113 4.082 -14.945 1 88.06 186 ARG B O 1
ATOM 3759 N N . MET B 1 187 ? -5.066 3.391 -15.766 1 91.88 187 MET B N 1
ATOM 3760 C CA . MET B 1 187 ? -4.637 3.473 -17.156 1 91.88 187 MET B CA 1
ATOM 3761 C C . MET B 1 187 ? -5.625 4.285 -17.984 1 91.88 187 MET B C 1
ATOM 3763 O O . MET B 1 187 ? -6.836 4.066 -17.906 1 91.88 187 MET B O 1
ATOM 3767 N N . PRO B 1 188 ? -5.125 5.227 -18.75 1 93.94 188 PRO B N 1
ATOM 3768 C CA . PRO B 1 188 ? -6.031 6.035 -19.562 1 93.94 188 PRO B CA 1
ATOM 3769 C C . PRO B 1 188 ? -6.539 5.293 -20.797 1 93.94 188 PRO B C 1
ATOM 3771 O O . PRO B 1 188 ? -5.793 4.523 -21.406 1 93.94 188 PRO B O 1
ATOM 3774 N N . LEU B 1 189 ? -7.793 5.52 -21.125 1 96.12 189 LEU B N 1
ATOM 3775 C CA . LEU B 1 189 ? -8.305 5.152 -22.453 1 96.12 189 LEU B CA 1
ATOM 3776 C C . LEU B 1 189 ? -8.047 6.262 -23.453 1 96.12 189 LEU B C 1
ATOM 3778 O O . LEU B 1 189 ? -7.777 7.402 -23.078 1 96.12 189 LEU B O 1
ATOM 3782 N N . THR B 1 190 ? -8.047 5.918 -24.688 1 94.88 190 THR B N 1
ATOM 3783 C CA . THR B 1 190 ? -7.875 6.887 -25.766 1 94.88 190 THR B CA 1
ATOM 3784 C C . THR B 1 190 ? -9.203 7.148 -26.469 1 94.88 190 THR B C 1
ATOM 3786 O O . THR B 1 190 ? -9.93 6.211 -26.797 1 94.88 190 THR B O 1
ATOM 3789 N N . PHE B 1 191 ? -9.422 8.398 -26.719 1 94.19 191 PHE B N 1
ATOM 3790 C CA . PHE B 1 191 ? -10.672 8.742 -27.391 1 94.19 191 PHE B CA 1
ATOM 3791 C C . PHE B 1 191 ? -10.555 8.531 -28.906 1 94.19 191 PHE B C 1
ATOM 3793 O O . PHE B 1 191 ? -9.664 9.094 -29.547 1 94.19 191 PHE B O 1
ATOM 3800 N N . ASP B 1 192 ? -11.406 7.734 -29.375 1 93.31 192 ASP B N 1
ATOM 3801 C CA . ASP B 1 192 ? -11.523 7.52 -30.812 1 93.31 192 ASP B CA 1
ATOM 3802 C C . ASP B 1 192 ? -12.594 8.422 -31.422 1 93.31 192 ASP B C 1
ATOM 3804 O O . ASP B 1 192 ? -13.781 8.109 -31.359 1 93.31 192 ASP B O 1
ATOM 3808 N N . LYS B 1 193 ? -12.25 9.414 -32.094 1 90.19 193 LYS B N 1
ATOM 3809 C CA . LYS B 1 193 ? -13.148 10.43 -32.625 1 90.19 193 LYS B CA 1
ATOM 3810 C C . LYS B 1 193 ? -14.125 9.828 -33.625 1 90.19 193 LYS B C 1
ATOM 3812 O O . LYS B 1 193 ? -15.281 10.25 -33.719 1 90.19 193 LYS B O 1
ATOM 3817 N N . GLU B 1 194 ? -13.664 8.914 -34.406 1 91.81 194 GLU B N 1
ATOM 3818 C CA . GLU B 1 194 ? -14.5 8.297 -35.406 1 91.81 194 GLU B CA 1
ATOM 3819 C C . GLU B 1 194 ? -15.633 7.492 -34.781 1 91.81 194 GLU B C 1
ATOM 3821 O O . GLU B 1 194 ? -16.781 7.562 -35.25 1 91.81 194 GLU B O 1
ATOM 3826 N N . GLN B 1 195 ? -15.305 6.777 -33.719 1 90.94 195 GLN B N 1
ATOM 3827 C CA . GLN B 1 195 ? -16.297 5.91 -33.094 1 90.94 195 GLN B CA 1
ATOM 3828 C C . GLN B 1 195 ? -17.016 6.633 -31.953 1 90.94 195 GLN B C 1
ATOM 3830 O O . GLN B 1 195 ? -18.062 6.18 -31.484 1 90.94 195 GLN B O 1
ATOM 3835 N N . GLY B 1 196 ? -16.438 7.785 -31.5 1 90.38 196 GLY B N 1
ATOM 3836 C CA . GLY B 1 196 ? -17 8.5 -30.375 1 90.38 196 GLY B CA 1
ATOM 3837 C C . GLY B 1 196 ? -16.906 7.738 -29.062 1 90.38 196 GLY B C 1
ATOM 3838 O O . GLY B 1 196 ? -17.812 7.797 -28.234 1 90.38 196 GLY B O 1
ATOM 3839 N N . LEU B 1 197 ? -15.883 6.848 -29 1 94.19 197 LEU B N 1
ATOM 3840 C CA . LEU B 1 197 ? -15.703 5.988 -27.844 1 94.19 197 LEU B CA 1
ATOM 3841 C C . LEU B 1 197 ? -14.281 6.117 -27.281 1 94.19 197 LEU B C 1
ATOM 3843 O O . LEU B 1 197 ? -13.336 6.352 -28.047 1 94.19 197 LEU B O 1
ATOM 3847 N N . TRP B 1 198 ? -14.219 6.094 -25.953 1 96.38 198 TRP B N 1
ATOM 3848 C CA . TRP B 1 198 ? -12.922 5.848 -25.328 1 96.38 198 TRP B CA 1
ATOM 3849 C C . TRP B 1 198 ? -12.57 4.367 -25.391 1 96.38 198 TRP B C 1
ATOM 3851 O O . TRP B 1 198 ? -13.391 3.51 -25.047 1 96.38 198 TRP B O 1
ATOM 3861 N N . ILE B 1 199 ? -11.336 4.098 -25.844 1 96.38 199 ILE B N 1
ATOM 3862 C CA . ILE B 1 199 ? -11.016 2.697 -26.094 1 96.38 199 ILE B CA 1
ATOM 3863 C C . ILE B 1 199 ? -9.672 2.357 -25.453 1 96.38 199 ILE B C 1
ATOM 3865 O O . ILE B 1 199 ? -8.742 3.17 -25.484 1 96.38 199 ILE B O 1
ATOM 3869 N N . LEU B 1 200 ? -9.57 1.185 -24.891 1 96.94 200 LEU B N 1
ATOM 3870 C CA . LEU B 1 200 ? -8.328 0.58 -24.438 1 96.94 200 LEU B CA 1
ATOM 3871 C C . LEU B 1 200 ? -8.266 -0.896 -24.812 1 96.94 200 LEU B C 1
ATOM 3873 O O . LEU B 1 200 ? -9.211 -1.646 -24.562 1 96.94 200 LEU B O 1
ATOM 3877 N N . LYS B 1 201 ? -7.25 -1.266 -25.453 1 96.81 201 LYS B N 1
ATOM 3878 C CA . LYS B 1 201 ? -7.031 -2.666 -25.812 1 96.81 201 LYS B CA 1
ATOM 3879 C C . LYS B 1 201 ? -5.906 -3.27 -24.969 1 96.81 201 LYS B C 1
ATOM 3881 O O . LYS B 1 201 ? -4.859 -2.646 -24.781 1 96.81 201 LYS B O 1
ATOM 3886 N N . ARG B 1 202 ? -6.191 -4.418 -24.453 1 96 202 ARG B N 1
ATOM 3887 C CA . ARG B 1 202 ? -5.223 -5.102 -23.594 1 96 202 ARG B CA 1
ATOM 3888 C C . ARG B 1 202 ? -5.145 -6.586 -23.938 1 96 202 ARG B C 1
ATOM 3890 O O . ARG B 1 202 ? -6.168 -7.234 -24.156 1 96 202 ARG B O 1
ATOM 3897 N N . GLU B 1 203 ? -3.971 -7.094 -24.094 1 95.81 203 GLU B N 1
ATOM 3898 C CA . GLU B 1 203 ? -3.801 -8.547 -24.141 1 95.81 203 GLU B CA 1
ATOM 3899 C C . GLU B 1 203 ? -3.781 -9.141 -22.734 1 95.81 203 GLU B C 1
ATOM 3901 O O . GLU B 1 203 ? -2.877 -8.859 -21.953 1 95.81 203 GLU B O 1
ATOM 3906 N N . LEU B 1 204 ? -4.758 -9.922 -22.469 1 96.06 204 LEU B N 1
ATOM 3907 C CA . LEU B 1 204 ? -4.902 -10.461 -21.109 1 96.06 204 LEU B CA 1
ATOM 3908 C C . LEU B 1 204 ? -4.852 -11.984 -21.125 1 96.06 204 LEU B C 1
ATOM 3910 O O . LEU B 1 204 ? -5.406 -12.625 -22.016 1 96.06 204 LEU B O 1
ATOM 3914 N N . PRO B 1 205 ? -4.133 -12.586 -20.188 1 94.19 205 PRO B N 1
ATOM 3915 C CA . PRO B 1 205 ? -4.215 -14.047 -20.031 1 94.19 205 PRO B CA 1
ATOM 3916 C C . PRO B 1 205 ? -5.613 -14.516 -19.641 1 94.19 205 PRO B C 1
ATOM 3918 O O . PRO B 1 205 ? -6.438 -13.719 -19.203 1 94.19 205 PRO B O 1
ATOM 3921 N N . GLU B 1 206 ? -5.805 -15.766 -19.828 1 92.19 206 GLU B N 1
ATOM 3922 C CA . GLU B 1 206 ? -7.082 -16.359 -19.453 1 92.19 206 GLU B CA 1
ATOM 3923 C C . GLU B 1 206 ? -7.383 -16.141 -17.969 1 92.19 206 GLU B C 1
ATOM 3925 O O . GLU B 1 206 ? -6.48 -16.188 -17.125 1 92.19 206 GLU B O 1
ATOM 3930 N N . GLY B 1 207 ? -8.664 -15.812 -17.734 1 90.94 207 GLY B N 1
ATOM 3931 C CA . GLY B 1 207 ? -9.086 -15.578 -16.359 1 90.94 207 GLY B CA 1
ATOM 3932 C C . GLY B 1 207 ? -10.164 -14.516 -16.25 1 90.94 207 GLY B C 1
ATOM 3933 O O . GLY B 1 207 ? -10.648 -14 -17.25 1 90.94 207 GLY B O 1
ATOM 3934 N N . ARG B 1 208 ? -10.539 -14.289 -15.047 1 89.69 208 ARG B N 1
ATOM 3935 C CA . ARG B 1 208 ? -11.539 -13.266 -14.75 1 89.69 208 ARG B CA 1
ATOM 3936 C C . ARG B 1 208 ? -10.875 -11.992 -14.25 1 89.69 208 ARG B C 1
ATOM 3938 O O . ARG B 1 208 ? -9.984 -12.039 -13.391 1 89.69 208 ARG B O 1
ATOM 3945 N N . TYR B 1 209 ? -11.273 -10.875 -14.805 1 93.12 209 TYR B N 1
ATOM 3946 C CA . TYR B 1 209 ? -10.703 -9.586 -14.445 1 93.12 209 TYR B CA 1
ATOM 3947 C C . TYR B 1 209 ? -11.789 -8.609 -14.008 1 93.12 209 TYR B C 1
ATOM 3949 O O . TYR B 1 209 ? -12.773 -8.398 -14.727 1 93.12 209 TYR B O 1
ATOM 3957 N N . GLU B 1 210 ? -11.586 -8.062 -12.852 1 90.62 210 GLU B N 1
ATOM 3958 C CA . GLU B 1 210 ? -12.492 -7.012 -12.383 1 90.62 210 GLU B CA 1
ATOM 3959 C C . GLU B 1 210 ? -11.867 -5.629 -12.57 1 90.62 210 GLU B C 1
ATOM 3961 O O . GLU B 1 210 ? -10.648 -5.473 -12.492 1 90.62 210 GLU B O 1
ATOM 3966 N N . TYR B 1 211 ? -12.742 -4.688 -12.852 1 93.31 211 TYR B N 1
ATOM 3967 C CA . TYR B 1 211 ? -12.25 -3.34 -13.102 1 93.31 211 TYR B CA 1
ATOM 3968 C C . TYR B 1 211 ? -13.344 -2.305 -12.867 1 93.31 211 TYR B C 1
ATOM 3970 O O . TYR B 1 211 ? -14.508 -2.656 -12.688 1 93.31 211 TYR B O 1
ATOM 3978 N N . LYS B 1 212 ? -12.93 -1.096 -12.727 1 93.06 212 LYS B N 1
ATOM 3979 C CA . LYS B 1 212 ? -13.797 0.079 -12.711 1 93.06 212 LYS B CA 1
ATOM 3980 C C . LYS B 1 212 ? -13.258 1.176 -13.625 1 93.06 212 LYS B C 1
ATOM 3982 O O . LYS B 1 212 ? -12.055 1.233 -13.883 1 93.06 212 LYS B O 1
ATOM 3987 N N . TYR B 1 213 ? -14.18 1.932 -14.086 1 94.38 213 TYR B N 1
ATOM 3988 C CA . TYR B 1 213 ? -13.781 3.119 -14.836 1 94.38 213 TYR B CA 1
ATOM 3989 C C . TYR B 1 213 ? -13.695 4.336 -13.922 1 94.38 213 TYR B C 1
ATOM 3991 O O . TYR B 1 213 ? -14.352 4.387 -12.883 1 94.38 213 TYR B O 1
ATOM 3999 N N . ILE B 1 214 ? -12.812 5.16 -14.188 1 93.19 214 ILE B N 1
ATOM 4000 C CA . ILE B 1 214 ? -12.727 6.48 -13.578 1 93.19 214 ILE B CA 1
ATOM 4001 C C . ILE B 1 214 ? -13 7.559 -14.625 1 93.19 214 ILE B C 1
ATOM 4003 O O . ILE B 1 214 ? -12.148 7.836 -15.477 1 93.19 214 ILE B O 1
ATOM 4007 N N . VAL B 1 215 ? -14.109 8.156 -14.555 1 94.12 215 VAL B N 1
ATOM 4008 C CA . VAL B 1 215 ? -14.531 9.156 -15.523 1 94.12 215 VAL B CA 1
ATOM 4009 C C . VAL B 1 215 ? -14.469 10.547 -14.891 1 94.12 215 VAL B C 1
ATOM 4011 O O . VAL B 1 215 ? -15.211 10.844 -13.953 1 94.12 215 VAL B O 1
ATOM 4014 N N . ASP B 1 216 ? -13.586 11.352 -15.375 1 92.06 216 ASP B N 1
ATOM 4015 C CA . ASP B 1 216 ? -13.352 12.68 -14.828 1 92.06 216 ASP B CA 1
ATOM 4016 C C . ASP B 1 216 ? -13.125 12.617 -13.32 1 92.06 216 ASP B C 1
ATOM 4018 O O . ASP B 1 216 ? -13.711 13.391 -12.562 1 92.06 216 ASP B O 1
ATOM 4022 N N . GLY B 1 217 ? -12.422 11.531 -12.938 1 86.5 217 GLY B N 1
ATOM 4023 C CA . GLY B 1 217 ? -11.977 11.414 -11.562 1 86.5 217 GLY B CA 1
ATOM 4024 C C . GLY B 1 217 ? -12.93 10.609 -10.695 1 86.5 217 GLY B C 1
ATOM 4025 O O . GLY B 1 217 ? -12.609 10.266 -9.555 1 86.5 217 GLY B O 1
ATOM 4026 N N . GLU B 1 218 ? -14.047 10.273 -11.242 1 87.88 218 GLU B N 1
ATOM 4027 C CA . GLU B 1 218 ? -15.055 9.57 -10.453 1 87.88 218 GLU B CA 1
ATOM 4028 C C . GLU B 1 218 ? -15.086 8.078 -10.797 1 87.88 218 GLU B C 1
ATOM 4030 O O . GLU B 1 218 ? -15.273 7.711 -11.953 1 87.88 218 GLU B O 1
ATOM 4035 N N . TRP B 1 219 ? -14.906 7.281 -9.797 1 87.25 219 TRP B N 1
ATOM 4036 C CA . TRP B 1 219 ? -14.984 5.836 -9.984 1 87.25 219 TRP B CA 1
ATOM 4037 C C . TRP B 1 219 ? -16.406 5.41 -10.328 1 87.25 219 TRP B C 1
ATOM 4039 O O . TRP B 1 219 ? -17.359 5.832 -9.68 1 87.25 219 TRP B O 1
ATOM 4049 N N . THR B 1 220 ? -16.5 4.648 -11.383 1 89.94 220 THR B N 1
ATOM 4050 C CA . THR B 1 220 ? -17.828 4.234 -11.805 1 89.94 220 THR B CA 1
ATOM 4051 C C . THR B 1 220 ? -17.781 2.902 -12.547 1 89.94 220 THR B C 1
ATOM 4053 O O . THR B 1 220 ? -16.688 2.422 -12.891 1 89.94 220 THR B O 1
ATOM 4056 N N . CYS B 1 221 ? -18.938 2.285 -12.672 1 91.94 221 CYS B N 1
ATOM 4057 C CA . CYS B 1 221 ? -19.078 1.069 -13.469 1 91.94 221 CYS B CA 1
ATOM 4058 C C . CYS B 1 221 ? -19.781 1.359 -14.789 1 91.94 221 CYS B C 1
ATOM 4060 O O . CYS B 1 221 ? -20.609 2.271 -14.867 1 91.94 221 CYS B O 1
ATOM 4062 N N . ASN B 1 222 ? -19.344 0.663 -15.734 1 93.5 222 ASN B N 1
ATOM 4063 C CA . ASN B 1 222 ? -20.062 0.698 -17 1 93.5 222 ASN B CA 1
ATOM 4064 C C . ASN B 1 222 ? -21.297 -0.204 -16.969 1 93.5 222 ASN B C 1
ATOM 4066 O O . ASN B 1 222 ? -21.172 -1.431 -16.969 1 93.5 222 ASN B O 1
ATOM 4070 N N . LYS B 1 223 ? -22.438 0.362 -17.078 1 89.62 223 LYS B N 1
ATOM 4071 C CA . LYS B 1 223 ? -23.688 -0.369 -16.922 1 89.62 223 LYS B CA 1
ATOM 4072 C C . LYS B 1 223 ? -23.953 -1.283 -18.109 1 89.62 223 LYS B C 1
ATOM 4074 O O . LYS B 1 223 ? -24.797 -2.178 -18.047 1 89.62 223 LYS B O 1
ATOM 4079 N N . TYR B 1 224 ? -23.25 -1.122 -19.172 1 90.62 224 TYR B N 1
ATOM 4080 C CA . TYR B 1 224 ? -23.469 -1.91 -20.375 1 90.62 224 TYR B CA 1
ATOM 4081 C C . TYR B 1 224 ? -22.516 -3.105 -20.422 1 90.62 224 TYR B C 1
ATOM 4083 O O . TYR B 1 224 ? -22.578 -3.906 -21.359 1 90.62 224 TYR B O 1
ATOM 4091 N N . GLU B 1 225 ? -21.656 -3.17 -19.5 1 92.75 225 GLU B N 1
ATOM 4092 C CA . GLU B 1 225 ? -20.734 -4.301 -19.375 1 92.75 225 GLU B CA 1
ATOM 4093 C C . GLU B 1 225 ? -21.141 -5.223 -18.234 1 92.75 225 GLU B C 1
ATOM 4095 O O . GLU B 1 225 ? -22.062 -4.91 -17.469 1 92.75 225 GLU B O 1
ATOM 4100 N N . LEU B 1 226 ? -20.5 -6.395 -18.219 1 91.12 226 LEU B N 1
ATOM 4101 C CA . LEU B 1 226 ? -20.812 -7.336 -17.141 1 91.12 226 LEU B CA 1
ATOM 4102 C C . LEU B 1 226 ? -20.469 -6.738 -15.781 1 91.12 226 LEU B C 1
ATOM 4104 O O . LEU B 1 226 ? -19.406 -6.129 -15.617 1 91.12 226 LEU B O 1
ATOM 4108 N N . VAL B 1 227 ? -21.359 -6.805 -14.922 1 88.88 227 VAL B N 1
ATOM 4109 C CA . VAL B 1 227 ? -21.188 -6.281 -13.57 1 88.88 227 VAL B CA 1
ATOM 4110 C C . VAL B 1 227 ? -21.281 -7.418 -12.555 1 88.88 227 VAL B C 1
ATOM 4112 O O . VAL B 1 227 ? -22.125 -8.305 -12.695 1 88.88 227 VAL B O 1
ATOM 4115 N N . SER B 1 228 ? -20.406 -7.445 -11.734 1 83.38 228 SER B N 1
ATOM 4116 C CA . SER B 1 228 ? -20.391 -8.492 -10.711 1 83.38 228 SER B CA 1
ATOM 4117 C C . SER B 1 228 ? -21.469 -8.258 -9.664 1 83.38 228 SER B C 1
ATOM 4119 O O . SER B 1 228 ? -21.984 -7.141 -9.523 1 83.38 228 SER B O 1
ATOM 4121 N N . SER B 1 229 ? -21.953 -9.422 -9.148 1 77.19 229 SER B N 1
ATOM 4122 C CA . SER B 1 229 ? -22.672 -9.258 -7.891 1 77.19 229 SER B CA 1
ATOM 4123 C C . SER B 1 229 ? -21.781 -8.664 -6.812 1 77.19 229 SER B C 1
ATOM 4125 O O . SER B 1 229 ? -20.547 -8.758 -6.898 1 77.19 229 SER B O 1
ATOM 4127 N N . PRO B 1 230 ? -22.422 -7.98 -5.965 1 66 230 PRO B N 1
ATOM 4128 C CA . PRO B 1 230 ? -21.547 -7.496 -4.891 1 66 230 PRO B CA 1
ATOM 4129 C C . PRO B 1 230 ? -20.609 -8.578 -4.363 1 66 230 PRO B C 1
ATOM 4131 O O . PRO B 1 230 ? -21.047 -9.695 -4.09 1 66 230 PRO B O 1
ATOM 4134 N N . ASN B 1 231 ? -19.5 -8.312 -4.707 1 58.22 231 ASN B N 1
ATOM 4135 C CA . ASN B 1 231 ? -18.516 -9.289 -4.227 1 58.22 231 ASN B CA 1
ATOM 4136 C C . ASN B 1 231 ? -18.594 -9.453 -2.713 1 58.22 231 ASN B C 1
ATOM 4138 O O . ASN B 1 231 ? -19.469 -8.883 -2.062 1 58.22 231 ASN B O 1
ATOM 4142 N N . LYS B 1 232 ? -17.891 -10.398 -2.328 1 51.38 232 LYS B N 1
ATOM 4143 C CA . LYS B 1 232 ? -17.906 -10.711 -0.902 1 51.38 232 LYS B CA 1
ATOM 4144 C C . LYS B 1 232 ? -17.672 -9.461 -0.065 1 51.38 232 LYS B C 1
ATOM 4146 O O . LYS B 1 232 ? -18.062 -9.398 1.099 1 51.38 232 LYS B O 1
ATOM 4151 N N . ASP B 1 233 ? -17.156 -8.445 -0.793 1 53.44 233 ASP B N 1
ATOM 4152 C CA . ASP B 1 233 ? -16.781 -7.227 -0.087 1 53.44 233 ASP B CA 1
ATOM 4153 C C . ASP B 1 233 ? -17.797 -6.117 -0.317 1 53.44 233 ASP B C 1
ATOM 4155 O O . ASP B 1 233 ? -17.609 -4.984 0.136 1 53.44 233 ASP B O 1
ATOM 4159 N N . GLY B 1 234 ? -18.797 -6.465 -1.015 1 58.56 234 GLY B N 1
ATOM 4160 C CA . GLY B 1 234 ? -19.922 -5.574 -1.237 1 58.56 234 GLY B CA 1
ATOM 4161 C C . GLY B 1 234 ? -19.734 -4.66 -2.436 1 58.56 234 GLY B C 1
ATOM 4162 O O . GLY B 1 234 ? -20.594 -3.824 -2.727 1 58.56 234 GLY B O 1
ATOM 4163 N N . HIS B 1 235 ? -18.531 -4.715 -2.975 1 68.81 235 HIS B N 1
ATOM 4164 C CA . HIS B 1 235 ? -18.266 -3.848 -4.121 1 68.81 235 HIS B CA 1
ATOM 4165 C C . HIS B 1 235 ? -18.797 -4.477 -5.41 1 68.81 235 HIS B C 1
ATOM 4167 O O . HIS B 1 235 ? -18.766 -5.699 -5.562 1 68.81 235 HIS B O 1
ATOM 4173 N N . VAL B 1 236 ? -19.359 -3.566 -6.172 1 81.19 236 VAL B N 1
ATOM 4174 C CA . VAL B 1 236 ? -19.766 -3.975 -7.512 1 81.19 236 VAL B CA 1
ATOM 4175 C C . VAL B 1 236 ? -18.734 -3.484 -8.531 1 81.19 236 VAL B C 1
ATOM 4177 O O . VAL B 1 236 ? -18.312 -2.326 -8.492 1 81.19 236 VAL B O 1
ATOM 4180 N N . ASN B 1 237 ? -18.219 -4.344 -9.297 1 88.88 237 ASN B N 1
ATOM 4181 C CA . ASN B 1 237 ? -17.234 -4.043 -10.328 1 88.88 237 ASN B CA 1
ATOM 4182 C C . ASN B 1 237 ? -17.672 -4.551 -11.695 1 88.88 237 ASN B C 1
ATOM 4184 O O . ASN B 1 237 ? -18.5 -5.461 -11.781 1 88.88 237 ASN B O 1
ATOM 4188 N N . ASN B 1 238 ? -17.25 -3.898 -12.719 1 94.06 238 ASN B N 1
ATOM 4189 C CA . ASN B 1 238 ? -17.297 -4.59 -14.008 1 94.06 238 ASN B CA 1
ATOM 4190 C C . ASN B 1 238 ? -16.328 -5.781 -14.031 1 94.06 238 ASN B C 1
ATOM 4192 O O . ASN B 1 238 ? -15.414 -5.863 -13.219 1 94.06 238 ASN B O 1
ATOM 4196 N N . TYR B 1 239 ? -16.672 -6.781 -14.883 1 93.19 239 TYR B N 1
ATOM 4197 C CA . TYR B 1 239 ? -15.711 -7.867 -15.047 1 93.19 239 TYR B CA 1
ATOM 4198 C C . TYR B 1 239 ? -15.734 -8.406 -16.469 1 93.19 239 TYR B C 1
ATOM 4200 O O . TYR B 1 239 ? -16.688 -8.172 -17.219 1 93.19 239 TYR B O 1
ATOM 4208 N N . VAL B 1 240 ? -14.672 -8.977 -16.891 1 94.25 240 VAL B N 1
ATOM 4209 C CA . VAL B 1 240 ? -14.57 -9.68 -18.156 1 94.25 240 VAL B CA 1
ATOM 4210 C C . VAL B 1 240 ? -13.961 -11.062 -17.938 1 94.25 240 VAL B C 1
ATOM 4212 O O . VAL B 1 240 ? -13.109 -11.242 -17.078 1 94.25 240 VAL B O 1
ATOM 4215 N N . GLN B 1 241 ? -14.5 -11.992 -18.609 1 91.44 241 GLN B N 1
ATOM 4216 C CA . GLN B 1 241 ? -13.969 -13.352 -18.609 1 91.44 241 GLN B CA 1
ATOM 4217 C C . GLN B 1 241 ? -13.18 -13.625 -19.891 1 91.44 241 GLN B C 1
ATOM 4219 O O . GLN B 1 241 ? -13.719 -13.523 -20.984 1 91.44 241 GLN B O 1
ATOM 4224 N N . VAL B 1 242 ? -11.898 -13.906 -19.703 1 91.81 242 VAL B N 1
ATOM 4225 C CA . VAL B 1 242 ? -11.047 -14.234 -20.844 1 91.81 242 VAL B CA 1
ATOM 4226 C C . VAL B 1 242 ? -10.875 -15.75 -20.938 1 91.81 242 VAL B C 1
ATOM 4228 O O . VAL B 1 242 ? -10.234 -16.359 -20.078 1 91.81 242 VAL B O 1
ATOM 4231 N N . ASP B 1 243 ? -11.508 -16.359 -21.859 1 82.81 243 ASP B N 1
ATOM 4232 C CA . ASP B 1 243 ? -11.477 -17.812 -22 1 82.81 243 ASP B CA 1
ATOM 4233 C C . ASP B 1 243 ? -10.891 -18.219 -23.359 1 82.81 243 ASP B C 1
ATOM 4235 O O . ASP B 1 243 ? -10.852 -17.406 -24.281 1 82.81 243 ASP B O 1
ATOM 4239 N N . ASP B 1 244 ? -10.141 -19.312 -23.312 1 67.25 244 ASP B N 1
ATOM 4240 C CA . ASP B 1 244 ? -9.75 -19.938 -24.562 1 67.25 244 ASP B CA 1
ATOM 4241 C C . ASP B 1 244 ? -10.969 -20.391 -25.359 1 67.25 244 ASP B C 1
ATOM 4243 O O . ASP B 1 244 ? -12.094 -20.391 -24.844 1 67.25 244 ASP B O 1
ATOM 4247 N N . ALA B 1 245 ? -10.703 -20.719 -26.656 1 59.66 245 ALA B N 1
ATOM 4248 C CA . ALA B 1 245 ? -11.758 -21.344 -27.438 1 59.66 245 ALA B CA 1
ATOM 4249 C C . ALA B 1 245 ? -12.352 -22.547 -26.719 1 59.66 245 ALA B C 1
ATOM 4251 O O . ALA B 1 245 ? -11.625 -23.312 -26.078 1 59.66 245 ALA B O 1
ATOM 4252 N N . PRO B 1 246 ? -13.727 -22.469 -26.281 1 57.34 246 PRO B N 1
ATOM 4253 C CA . PRO B 1 246 ? -14.516 -23.422 -25.5 1 57.34 246 PRO B CA 1
ATOM 4254 C C . PRO B 1 246 ? -13.992 -24.844 -25.609 1 57.34 246 PRO B C 1
ATOM 4256 O O . PRO B 1 246 ? -14.211 -25.656 -24.703 1 57.34 246 PRO B O 1
ATOM 4259 N N . SER B 1 247 ? -13.57 -25.312 -26.609 1 54.62 247 SER B N 1
ATOM 4260 C CA . SER B 1 247 ? -13.531 -26.766 -26.844 1 54.62 247 SER B CA 1
ATOM 4261 C C . SER B 1 247 ? -12.234 -27.375 -26.297 1 54.62 247 SER B C 1
ATOM 4263 O O . SER B 1 247 ? -12.008 -28.578 -26.438 1 54.62 247 SER B O 1
ATOM 4265 N N . SER B 1 248 ? -11.445 -26.656 -25.344 1 62.25 248 SER B N 1
ATOM 4266 C CA . SER B 1 248 ? -10.117 -27.25 -25.172 1 62.25 248 SER B CA 1
ATOM 4267 C C . SER B 1 248 ? -9.953 -27.844 -23.781 1 62.25 248 SER B C 1
ATOM 4269 O O . SER B 1 248 ? -10.656 -27.453 -22.844 1 62.25 248 SER B O 1
ATOM 4271 N N . VAL B 1 249 ? -9.555 -29.062 -23.672 1 64.19 249 VAL B N 1
ATOM 4272 C CA . VAL B 1 249 ? -9.102 -29.75 -22.469 1 64.19 249 VAL B CA 1
ATOM 4273 C C . VAL B 1 249 ? -8.531 -28.719 -21.484 1 64.19 249 VAL B C 1
ATOM 4275 O O . VAL B 1 249 ? -8.75 -28.828 -20.281 1 64.19 249 VAL B O 1
ATOM 4278 N N . SER B 1 250 ? -8.141 -27.75 -21.953 1 76.38 250 SER B N 1
ATOM 4279 C CA . SER B 1 250 ? -7.531 -26.719 -21.125 1 76.38 250 SER B CA 1
ATOM 4280 C C . SER B 1 250 ? -8.594 -25.891 -20.406 1 76.38 250 SER B C 1
ATOM 4282 O O . SER B 1 250 ? -8.422 -25.531 -19.25 1 76.38 250 SER B O 1
ATOM 4284 N N . GLU B 1 251 ? -9.68 -25.859 -21.016 1 79.12 251 GLU B N 1
ATOM 4285 C CA . GLU B 1 251 ? -10.75 -25.047 -20.422 1 79.12 251 GLU B CA 1
ATOM 4286 C C . GLU B 1 251 ? -11.367 -25.766 -19.219 1 79.12 251 GLU B C 1
ATOM 4288 O O . GLU B 1 251 ? -11.633 -25.141 -18.188 1 79.12 251 GLU B O 1
ATOM 4293 N N . ALA B 1 252 ? -11.547 -27.031 -19.406 1 81.56 252 ALA B N 1
ATOM 4294 C CA . ALA B 1 252 ? -12.133 -27.797 -18.312 1 81.56 252 ALA B CA 1
ATOM 4295 C C . ALA B 1 252 ? -11.219 -27.812 -17.094 1 81.56 252 ALA B C 1
ATOM 4297 O O . ALA B 1 252 ? -11.695 -27.703 -15.961 1 81.56 252 ALA B O 1
ATOM 4298 N N . LEU B 1 253 ? -10.023 -27.984 -17.391 1 85.19 253 LEU B N 1
ATOM 4299 C CA . LEU B 1 253 ? -9.055 -28 -16.297 1 85.19 253 LEU B CA 1
ATOM 4300 C C . LEU B 1 253 ? -9 -26.656 -15.602 1 85.19 253 LEU B C 1
ATOM 4302 O O . LEU B 1 253 ? -8.977 -26.578 -14.367 1 85.19 253 LEU B O 1
ATOM 4306 N N . ARG B 1 254 ? -9.07 -25.672 -16.328 1 85.56 254 ARG B N 1
ATOM 4307 C CA . ARG B 1 254 ? -9.008 -24.328 -15.758 1 85.56 254 ARG B CA 1
ATOM 4308 C C . ARG B 1 254 ? -10.25 -24.031 -14.93 1 85.56 254 ARG B C 1
ATOM 4310 O O . ARG B 1 254 ? -10.172 -23.375 -13.883 1 85.56 254 ARG B O 1
ATOM 4317 N N . ASN B 1 255 ? -11.328 -24.453 -15.422 1 84.38 255 ASN B N 1
ATOM 4318 C CA . ASN B 1 255 ? -12.57 -24.266 -14.68 1 84.38 255 ASN B CA 1
ATOM 4319 C C . ASN B 1 255 ? -12.539 -24.984 -13.336 1 84.38 255 ASN B C 1
ATOM 4321 O O . ASN B 1 255 ? -13.016 -24.469 -12.328 1 84.38 255 ASN B O 1
ATOM 4325 N N . ARG B 1 256 ? -11.992 -26.141 -13.414 1 88.19 256 ARG B N 1
ATOM 4326 C CA . ARG B 1 256 ? -11.867 -26.891 -12.172 1 88.19 256 ARG B CA 1
ATOM 4327 C C . ARG B 1 256 ? -10.93 -26.188 -11.195 1 88.19 256 ARG B C 1
ATOM 4329 O O . ARG B 1 256 ? -11.242 -26.062 -10.008 1 88.19 256 ARG B O 1
ATOM 4336 N N . LEU B 1 257 ? -9.891 -25.625 -11.703 1 87 257 LEU B N 1
ATOM 4337 C CA . LEU B 1 257 ? -8.836 -25.062 -10.875 1 87 257 LEU B CA 1
ATOM 4338 C C . LEU B 1 257 ? -9.242 -23.688 -10.352 1 87 257 LEU B C 1
ATOM 4340 O O . LEU B 1 257 ? -8.633 -23.172 -9.406 1 87 257 LEU B O 1
ATOM 4344 N N . THR B 1 258 ? -10.273 -23.125 -10.906 1 81 258 THR B N 1
ATOM 4345 C CA . THR B 1 258 ? -10.695 -21.797 -10.461 1 81 258 THR B CA 1
ATOM 4346 C C . THR B 1 258 ? -12.016 -21.891 -9.695 1 81 258 THR B C 1
ATOM 4348 O O . THR B 1 258 ? -12.578 -20.859 -9.305 1 81 258 THR B O 1
ATOM 4351 N N . SER B 1 259 ? -12.367 -23.094 -9.508 1 81.12 259 SER B N 1
ATOM 4352 C CA . SER B 1 259 ? -13.562 -23.312 -8.703 1 81.12 259 SER B CA 1
ATOM 4353 C C . SER B 1 259 ? -13.242 -23.219 -7.211 1 81.12 259 SER B C 1
ATOM 4355 O O . SER B 1 259 ? -12.078 -23.125 -6.824 1 81.12 259 SER B O 1
ATOM 4357 N N . ASP B 1 260 ? -14.203 -23.156 -6.34 1 78.25 260 ASP B N 1
ATOM 4358 C CA . ASP B 1 260 ? -14.023 -22.922 -4.914 1 78.25 260 ASP B CA 1
ATOM 4359 C C . ASP B 1 260 ? -13.383 -24.109 -4.223 1 78.25 260 ASP B C 1
ATOM 4361 O O . ASP B 1 260 ? -12.664 -23.953 -3.234 1 78.25 260 ASP B O 1
ATOM 4365 N N . ASP B 1 261 ? -13.766 -25.234 -4.715 1 79.44 261 ASP B N 1
ATOM 4366 C CA . ASP B 1 261 ? -13.25 -26.406 -4.008 1 79.44 261 ASP B CA 1
ATOM 4367 C C . ASP B 1 261 ? -12.617 -27.391 -4.98 1 79.44 261 ASP B C 1
ATOM 4369 O O . ASP B 1 261 ? -13.32 -28.016 -5.785 1 79.44 261 ASP B O 1
ATOM 4373 N N . PHE B 1 262 ? -11.312 -27.312 -5.004 1 84.31 262 PHE B N 1
ATOM 4374 C CA . PHE B 1 262 ? -10.625 -28.328 -5.801 1 84.31 262 PHE B CA 1
ATOM 4375 C C . PHE B 1 262 ? -9.344 -28.781 -5.105 1 84.31 262 PHE B C 1
ATOM 4377 O O . PHE B 1 262 ? -8.812 -28.078 -4.246 1 84.31 262 PHE B O 1
ATOM 4384 N N . ASP B 1 263 ? -8.945 -30 -5.426 1 86.75 263 ASP B N 1
ATOM 4385 C CA . ASP B 1 263 ? -7.672 -30.547 -4.973 1 86.75 263 ASP B CA 1
ATOM 4386 C C . ASP B 1 263 ? -6.762 -30.875 -6.156 1 86.75 263 ASP B C 1
ATOM 4388 O O . ASP B 1 263 ? -7.234 -31.266 -7.219 1 86.75 263 ASP B O 1
ATOM 4392 N N . LEU B 1 264 ? -5.547 -30.609 -5.926 1 93.94 264 LEU B N 1
ATOM 4393 C CA . LEU B 1 264 ? -4.586 -31.031 -6.941 1 93.94 264 LEU B CA 1
ATOM 4394 C C . LEU B 1 264 ? -4.379 -32.562 -6.887 1 93.94 264 LEU B C 1
ATOM 4396 O O . LEU B 1 264 ? -4.324 -33.125 -5.805 1 93.94 264 LEU B O 1
ATOM 4400 N N . THR B 1 265 ? -4.312 -33.125 -8.031 1 93.69 265 THR B N 1
ATOM 4401 C CA . THR B 1 265 ? -3.949 -34.531 -8.102 1 93.69 265 THR B CA 1
ATOM 4402 C C . THR B 1 265 ? -2.451 -34.719 -7.875 1 93.69 265 THR B C 1
ATOM 4404 O O . THR B 1 265 ? -1.685 -33.75 -7.938 1 93.69 265 THR B O 1
ATOM 4407 N N . LYS B 1 266 ? -2.086 -35.969 -7.625 1 94.94 266 LYS B N 1
ATOM 4408 C CA . LYS B 1 266 ? -0.668 -36.281 -7.453 1 94.94 266 LYS B CA 1
ATOM 4409 C C . LYS B 1 266 ? 0.128 -35.906 -8.703 1 94.94 266 LYS B C 1
ATOM 4411 O O . LYS B 1 266 ? 1.249 -35.406 -8.609 1 94.94 266 LYS B O 1
ATOM 4416 N N . ASP B 1 267 ? -0.465 -36.188 -9.82 1 95.69 267 ASP B N 1
ATOM 4417 C CA . ASP B 1 267 ? 0.191 -35.875 -11.086 1 95.69 267 ASP B CA 1
ATOM 4418 C C . ASP B 1 267 ? 0.351 -34.344 -11.273 1 95.69 267 ASP B C 1
ATOM 4420 O O . ASP B 1 267 ? 1.393 -33.875 -11.734 1 95.69 267 ASP B O 1
ATOM 4424 N N . GLU B 1 268 ? -0.641 -33.625 -10.953 1 95.56 268 GLU B N 1
ATOM 4425 C CA . GLU B 1 268 ? -0.588 -32.156 -11.062 1 95.56 268 GLU B CA 1
ATOM 4426 C C . GLU B 1 268 ? 0.459 -31.578 -10.125 1 95.56 268 GLU B C 1
ATOM 4428 O O . GLU B 1 268 ? 1.188 -30.656 -10.492 1 95.56 268 GLU B O 1
ATOM 4433 N N . LEU B 1 269 ? 0.482 -32.125 -8.945 1 96.5 269 LEU B N 1
ATOM 4434 C CA . LEU B 1 269 ? 1.481 -31.688 -7.973 1 96.5 269 LEU B CA 1
ATOM 4435 C C . LEU B 1 269 ? 2.891 -31.953 -8.492 1 96.5 269 LEU B C 1
ATOM 4437 O O . LEU B 1 269 ? 3.781 -31.109 -8.328 1 96.5 269 LEU B O 1
ATOM 4441 N N . HIS B 1 270 ? 3.086 -33.094 -9.07 1 96.56 270 HIS B N 1
ATOM 4442 C CA . HIS B 1 270 ? 4.379 -33.438 -9.648 1 96.56 270 HIS B CA 1
ATOM 4443 C C . HIS B 1 270 ? 4.758 -32.469 -10.766 1 96.56 270 HIS B C 1
ATOM 4445 O O . HIS B 1 270 ? 5.914 -32.031 -10.867 1 96.56 270 HIS B O 1
ATOM 4451 N N . LYS B 1 271 ? 3.783 -32.125 -11.539 1 96.31 271 LYS B N 1
ATOM 4452 C CA . LYS B 1 271 ? 4.027 -31.188 -12.633 1 96.31 271 LYS B CA 1
ATOM 4453 C C . LYS B 1 271 ? 4.414 -29.812 -12.102 1 96.31 271 LYS B C 1
ATOM 4455 O O . LYS B 1 271 ? 5.293 -29.141 -12.656 1 96.31 271 LYS B O 1
ATOM 4460 N N . ILE B 1 272 ? 3.734 -29.375 -11.086 1 96.94 272 ILE B N 1
ATOM 4461 C CA . ILE B 1 272 ? 4.012 -28.062 -10.5 1 96.94 272 ILE B CA 1
ATOM 4462 C C . ILE B 1 272 ? 5.422 -28.062 -9.914 1 96.94 272 ILE B C 1
ATOM 4464 O O . ILE B 1 272 ? 6.191 -27.125 -10.148 1 96.94 272 ILE B O 1
ATOM 4468 N N . ARG B 1 273 ? 5.762 -29.109 -9.211 1 95.88 273 ARG B N 1
ATOM 4469 C CA . ARG B 1 273 ? 7.09 -29.188 -8.609 1 95.88 273 ARG B CA 1
ATOM 4470 C C . ARG B 1 273 ? 8.17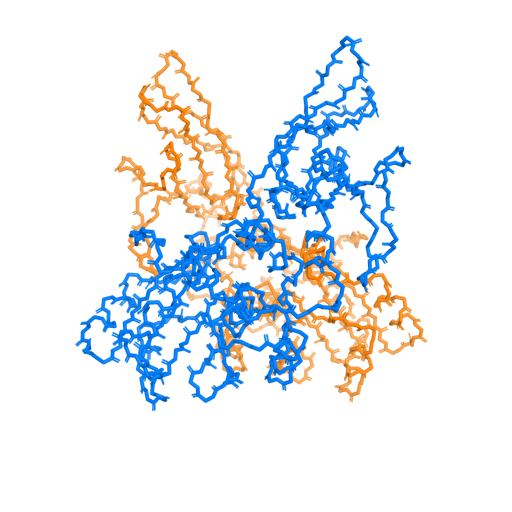2 -29.219 -9.68 1 95.88 273 ARG B C 1
ATOM 4472 O O . ARG B 1 273 ? 9.219 -28.578 -9.531 1 95.88 273 ARG B O 1
ATOM 4479 N N . ALA B 1 274 ? 7.902 -29.953 -10.695 1 96.44 274 ALA B N 1
ATOM 4480 C CA . ALA B 1 274 ? 8.844 -30 -11.812 1 96.44 274 ALA B CA 1
ATOM 4481 C C . ALA B 1 274 ? 9.016 -28.625 -12.438 1 96.44 274 ALA B C 1
ATOM 4483 O O . ALA B 1 274 ? 10.133 -28.25 -12.82 1 96.44 274 ALA B O 1
ATOM 4484 N N . PHE B 1 275 ? 7.945 -28 -12.578 1 96.06 275 PHE B N 1
ATOM 4485 C CA . PHE B 1 275 ? 7.98 -26.641 -13.109 1 96.06 275 PHE B CA 1
ATOM 4486 C C . PHE B 1 275 ? 8.836 -25.734 -12.234 1 96.06 275 PHE B C 1
ATOM 4488 O O . PHE B 1 275 ? 9.656 -24.969 -12.734 1 96.06 275 PHE B O 1
ATOM 4495 N N . LEU B 1 276 ? 8.625 -25.781 -10.898 1 95.69 276 LEU B N 1
ATOM 4496 C CA . LEU B 1 276 ? 9.367 -24.953 -9.953 1 95.69 276 LEU B CA 1
ATOM 4497 C C . LEU B 1 276 ? 10.859 -25.25 -10.008 1 95.69 276 LEU B C 1
ATOM 4499 O O . LEU B 1 276 ? 11.688 -24.344 -9.914 1 95.69 276 LEU B O 1
ATOM 4503 N N . GLU B 1 277 ? 11.211 -26.484 -10.18 1 95.12 277 GLU B N 1
ATOM 4504 C CA . GLU B 1 277 ? 12.609 -26.906 -10.25 1 95.12 277 GLU B CA 1
ATOM 4505 C C . GLU B 1 277 ? 13.273 -26.422 -11.531 1 95.12 277 GLU B C 1
ATOM 4507 O O . GLU B 1 277 ? 14.461 -26.109 -11.539 1 95.12 277 GLU B O 1
ATOM 4512 N N . ALA B 1 278 ? 12.484 -26.297 -12.547 1 93.81 278 ALA B N 1
ATOM 4513 C CA . ALA B 1 278 ? 13.016 -25.938 -13.859 1 93.81 278 ALA B CA 1
ATOM 4514 C C . ALA B 1 278 ? 13.133 -24.422 -14 1 93.81 278 ALA B C 1
ATOM 4516 O O . ALA B 1 278 ? 13.828 -23.922 -14.898 1 93.81 278 ALA B O 1
ATOM 4517 N N . CYS B 1 279 ? 12.43 -23.719 -13.188 1 91.19 279 CYS B N 1
ATOM 4518 C CA . CYS B 1 279 ? 12.469 -22.266 -13.273 1 91.19 279 CYS B CA 1
ATOM 4519 C C . CYS B 1 279 ? 13.883 -21.734 -13.07 1 91.19 279 CYS B C 1
ATOM 4521 O O . CYS B 1 279 ? 14.562 -22.125 -12.125 1 91.19 279 CYS B O 1
ATOM 4523 N N . PRO B 1 280 ? 14.297 -20.891 -14.023 1 84.56 280 PRO B N 1
ATOM 4524 C CA . PRO B 1 280 ? 15.641 -20.344 -13.867 1 84.56 280 PRO B CA 1
ATOM 4525 C C . PRO B 1 280 ? 15.781 -19.438 -12.641 1 84.56 280 PRO B C 1
ATOM 4527 O O . PRO B 1 280 ? 14.805 -18.812 -12.219 1 84.56 280 PRO B O 1
ATOM 4530 N N . ASP B 1 281 ? 16.859 -19.484 -12.023 1 73.19 281 ASP B N 1
ATOM 4531 C CA . ASP B 1 281 ? 17.141 -18.641 -10.883 1 73.19 281 ASP B CA 1
ATOM 4532 C C . ASP B 1 281 ? 17.344 -17.188 -11.312 1 73.19 281 ASP B C 1
ATOM 4534 O O . ASP B 1 281 ? 18.156 -16.906 -12.195 1 73.19 281 ASP B O 1
ATOM 4538 N N . TYR B 1 282 ? 16.203 -16.562 -11.57 1 57.19 282 TYR B N 1
ATOM 4539 C CA . TYR B 1 282 ? 16.531 -15.195 -11.953 1 57.19 282 TYR B CA 1
ATOM 4540 C C . TYR B 1 282 ? 17.031 -14.398 -10.758 1 57.19 282 TYR B C 1
ATOM 4542 O O . TYR B 1 282 ? 16.625 -14.625 -9.625 1 57.19 282 TYR B O 1
ATOM 4550 N N . GLU B 1 283 ? 18.25 -13.859 -10.766 1 46.06 283 GLU B N 1
ATOM 4551 C CA . GLU B 1 283 ? 18.875 -12.984 -9.773 1 46.06 283 GLU B CA 1
ATOM 4552 C C . GLU B 1 283 ? 17.984 -11.789 -9.461 1 46.06 283 GLU B C 1
ATOM 4554 O O . GLU B 1 283 ? 17.25 -11.312 -10.32 1 46.06 283 GLU B O 1
#

Organism: Citrus sinensis (NCBI:txid2711)

Solvent-accessible surface area (backbone atoms only — not comparable to full-atom values): 30136 Å² total; per-residue (Å²): 114,56,72,37,66,63,41,99,46,35,30,37,14,23,35,74,70,50,49,67,46,52,57,59,41,45,74,72,47,31,20,32,40,38,35,25,55,41,68,44,59,31,61,67,69,41,34,29,59,66,56,31,43,55,53,35,62,75,43,90,66,36,44,71,44,79,47,60,39,59,82,64,16,56,42,45,40,24,70,39,42,60,62,42,46,24,53,48,51,52,47,45,71,72,61,39,69,18,32,38,32,16,20,72,70,29,36,34,69,17,42,34,50,53,42,46,42,38,31,54,72,71,61,40,45,52,67,58,42,48,51,50,42,48,74,57,39,79,60,55,47,58,60,66,27,53,27,50,34,51,32,31,74,77,64,48,83,52,66,42,81,43,79,46,74,45,82,55,83,85,57,89,40,48,29,38,28,19,55,82,64,9,46,80,39,75,43,74,42,45,76,36,78,90,78,48,28,28,39,39,76,45,78,39,56,61,44,77,31,47,30,38,35,27,51,70,82,40,79,41,66,57,84,90,50,52,62,47,66,57,38,101,14,59,51,67,33,23,44,49,77,40,71,69,76,82,86,39,75,52,49,59,52,39,52,47,44,66,42,93,79,58,71,79,48,74,68,52,40,52,51,49,44,51,48,33,70,65,50,74,85,74,132,114,55,72,37,66,63,41,100,46,35,29,38,15,24,36,75,71,49,48,68,47,53,56,60,41,45,73,74,46,31,19,32,40,39,36,25,55,41,66,45,58,31,61,67,69,42,34,29,60,66,58,31,44,54,52,34,62,74,41,90,67,36,44,71,44,80,47,62,42,58,82,65,18,57,43,46,39,23,70,38,43,61,63,42,46,23,54,50,52,52,49,44,71,73,63,40,70,19,33,37,30,16,20,71,72,30,36,36,69,17,42,33,51,52,41,46,42,38,31,54,70,71,61,40,44,53,67,58,41,48,51,51,42,49,73,56,39,79,61,55,46,60,60,66,27,51,28,49,34,51,32,30,72,76,64,47,83,54,66,43,80,43,79,46,74,44,82,54,84,86,56,90,40,48,28,39,30,20,55,80,63,11,45,79,39,75,44,74,41,44,79,36,77,90,77,49,29,27,39,40,78,45,78,39,55,62,42,76,31,48,30,37,34,26,51,68,82,40,79,42,66,55,84,89,48,52,61,46,65,56,38,100,14,58,51,68,34,24,45,49,77,39,72,70,74,82,86,37,75,53,49,59,52,37,52,48,46,66,42,93,78,57,70,81,49,74,66,54,39,50,52,50,46,51,48,34,69,66,50,73,82,75,132

Nearest PDB structures (foldseek):
  3nme-assembly1_B  TM=9.712E-01  e=1.513E-49  Arabidopsis thaliana
  4pyh-assembly1_A  TM=9.714E-01  e=4.635E-48  Arabidopsis thaliana
  4kyq-assembly1_A  TM=9.624E-01  e=6.714E-18  Arabidopsis thaliana
  4kyr-assembly1_A  TM=9.626E-01  e=6.704E-17  Arabidopsis thaliana
  6i28-assembly1_A  TM=7.750E-01  e=1.126E-07  Cydia pomonella granulosis virus (isolate Mexican)

pLDDT: mean 91.39, std 9.1, range [45.97, 98.88]

InterPro domains:
  IPR000340 Dual specificity phosphatase, catalytic domain [PF00782] (55-140)
  IPR000387 Tyrosine-specific protein phosphatases domain [PS50056] (79-138)
  IPR013783 Immunoglobulin-like fold [G3DSA:2.60.40.10] (157-247)
  IPR014756 Immunoglobulin E-set [SSF81296] (161-243)
  IPR020422 Dual specificity protein phosphatase domain [PS50054] (2-159)
  IPR020422 Dual specificity protein phosphatase domain [SM00195] (2-152)
  IPR029021 Protein-tyrosine phosphatase-like [G3DSA:3.90.190.10] (1-274)
  IPR029021 Protein-tyrosine phosphatase-like [SSF52799] (3-144)
  IPR032640 AMP-activated protein kinase, glycogen-binding domain [PF16561] (162-244)
  IPR045204 Laforin-like, dual specificity phosphatase domain [cd14526] (1-148)
  IPR052832 Starch-Associated Glucan Phosphatase [PTHR46642] (1-281)

Sequence (566 aa):
MTYNFIRPDLIVGSCLQTPEDVDKLRQIGVKTIFCLQQDPDLEYFGVDIIAIQEYAKTYDDIQHIRAEIRDFDAFDLRMRLPAVISKLYKAINRNGGVTYVHCTAGLGRAPAVALAYMFWVLGYKLNEAHQLLLSKRPCFPKLDAIKSATADILTGLRKELVTFSWKGKNCTSVEISGIDIGWGQRMPLTFDKEQGLWILKRELPEGRYEYKYIVDGEWTCNKYELVSSPNKDGHVNNYVQVDDAPSSVSEALRNRLTSDDFDLTKDELHKIRAFLEACPDYEMTYNFIRPDLIVGSCLQTPEDVDKLRQIGVKTIFCLQQDPDLEYFGVDIIAIQEYAKTYDDIQHIRAEIRDFDAFDLRMRLPAVISKLYKAINRNGGVTYVHCTAGLGRAPAVALAYMFWVLGYKLNEAHQLLLSKRPCFPKLDAIKSATADILTGLRKELVTFSWKGKNCTSVEISGIDIGWGQRMPLTFDKEQGLWILKRELPEGRYEYKYIVDGEWTCNKYELVSSPNKDGHVNNYVQVDDAPSSVSEALRNRLTSDDFDLTKDELHKIRAFLEACPDYE

Radius of gyration: 24.58 Å; Cα contacts (8 Å, |Δi|>4): 1086; chains: 2; bounding box: 56×74×62 Å

Foldseek 3Di:
DDWWPLDLQEIFFADDAALCVLVVCVVSWAAEEEEAEDPVLCVVSVGDVVRNQVSQVVDDQHHYHYQYADPQFLLSLLVRLLQSLLVVVVCCVVRPIHHYFYYHGRAENRLQNVLLNCVQPVFDFSVVSVVSSCVTDHHDYDVLSSLNSLLCLVQNWAWDKDKDKDADLPFPWKWKAWFNPGRVDIGTFDQDPVVNMGMDIDIHTFDKIWMWMQTNNRTHEDPVAAWDQLPVPGDITGMDGDDDDPPDPSRVVSVQSNDPGDGDDPVSSVSSVVSSNPDDNDD/DDWWPLDLAEIFFADDAALVVLVVCVVSWAAEEEEAEDPVLCVVSVGDVVRNQVSQVVDDQHHYHYQYADPQFLLSLLVRLLQSLLVVVVCCVVRPIHYYFYYHGRAENRLQNVLLNCVQPVFDFSVVSVVSSCVTDHHDYDVLSSLNSLLCLVQNWAWDKDKDKDADLPFPWKWKAKFNPGRVDIGTFDQDPVVNMGMDIDIHTFDKIWMWMQTNNRTHEDPVAAWDCLPVVGDITGMDGDADDPPDPSRVVSVQSSDPGDGDDPVSSVSSVVSSNPDDNDD

Secondary structure (DSSP, 8-state):
--EEEEETTEEEEPPP-STHHHHHHHHTTEEEEEE---HHHHHHHT--HHHHHHHHHT-SS-EEEE----TT-HHHHHHHHHHHHHHHHHHHHHH-SEEEEE-SSSSSHHHHHHHHHHHHTS---HHHHHHHHHHH------HHHHHHHHHHHHH---EEEEEEEEE-SS-S-EEEEETTTEEEEEEE-EEETTTTEEEEEEEEESEEEEEEEEETTEEE--TTS-B----TTS---EEEEE---TT-HHHHHHHHHTSSS----HHHHHHHHHHHHHS----/--EEEEETTEEEEPPP-STHHHHHHHHTTEEEEEE---HHHHHHHT--HHHHHHHHHT-SS-EEEE----TT-HHHHHHHHHHHHHHHHHHHHHH-SEEEEE-SSSSSHHHHHHHHHHHHTS---HHHHHHHHHHH------HHHHHHHHHHHHH---EEEEEEEEE-SS-S-EEEEETTTEEEEEEE-EEETTTTEEEEEEEEESEEEEEEEEETTEEE--TTS-B----TTS---EEEEE---TT-HHHHHHHHHTSSS----HHHHHHHHHHHHHS----